Protein AF-A0A934F3R5-F1 (afdb_monomer_lite)

Secondary structure (DSSP, 8-state):
--SSTTGGGTS--S-----------HHHHHHHHHHHHHHHH----HHHHT-HHHHHHHHHHHHHHHHHHHHHHHHHTTTSTHHHHHHHHTTT-S-EEEEE-TT--EEEEE-HHHHHHHHHHHHHHHHHHHH-TT--HHHHHHHHHHHHHHHHHHHTT-HHHHHHHHHHHHHHHHHHHHHS-GGG--HHHHHHHHHHHHHH-HHHHHHHHHHHHHHHSSTT---HHHHHHHHHHHHHHHHHTS--HHHHHHHHHH-TTT--GGGGTTSEEEEEEE-TT-HHHHHHHHHHHHHHGGGTEEEEEEE---GGG-PPPHHHHHHHHHHHHHHHT-SS-EEE-TT-THHHHHHTT---SSEEEEE-TTSSEEP--S-TT-----TTTSSPPPPP-

Sequence (389 aa):
MRSFRSLLRFLLFVLAPLAACGAAPAGLAQQEYQALEKLRRAQPPSEVRADEIAKIAWYRQRTAELHRRGAAFLEQHSTSPWRWDVLVLLRYGGETRERVSRSGFRQLVPVPESAAAWEAAYFPKLEVLLEAPDASSGARLEAIRQLIDRASRRARMSREEARATVPQVRHWFELHRREVQPNHFPTGIYQDFASLLDAADPRWLLDFLAELETRHTGAGFPDSRIREFVQARRRLLEAEARPLDELWARLKALDPAVGDVSRYRGRVVLLALGPVTYDTFIEQIEDLHAKHAAEGLVILQVASFNRAYGLPSEPEQRRDLEKIVALRRWPWPVLWNPRGHDDIAGRWGSTTFPSWMLIGRDGLLVPARAGPFSISIPRELAQPAPAAP

Foldseek 3Di:
DPPPVVVVVVPPPDDDDPDDDPPDPLVVLVVLLVVLVCLLPDDDPPVQVVPQVSRQVVVQVSLVVSLVSLVVSCVNVVPHLCNLVSLLSNPPDFDWDWDQFPVRDIDTDHDVVRSVVCCVVRLVVLVVLCVDPSHDLVSVLSSLLVVLQVQLLVLLQALVSLQVSLVVNVVSVVVNVVSDDLAPDDVSSVVSNLLSLVSNPVVSSVVSLVVLCVSQVDPPHNDVVSVLLSVLSVLQVVQLVDFCLVVLVVVCVQPVVSSPCVVLQQAKEKEWFAAPPPRLSVVQVVVCCVQQVVLRYAYEYEHEDDVVPPDDDPVVVVVVVVVSCVVVVDPHHYGYDHVGSCVVCRSNSHPDPRDMWIAASNNGTDPQSDDNRHHDDRPVNSHHRDPDD

Radius of gyration: 24.07 Å; chains: 1; bounding box: 55×48×68 Å

Structure (mmCIF, N/CA/C/O backbone):
data_AF-A0A934F3R5-F1
#
_entry.id   AF-A0A934F3R5-F1
#
loop_
_atom_site.group_PDB
_atom_site.id
_atom_site.type_symbol
_atom_site.label_atom_id
_atom_site.label_alt_id
_atom_site.label_comp_id
_atom_site.label_asym_id
_atom_site.label_entity_id
_atom_site.label_seq_id
_atom_site.pdbx_PDB_ins_code
_atom_site.Cartn_x
_atom_site.Cartn_y
_atom_site.Cartn_z
_atom_site.occupancy
_atom_site.B_iso_or_equiv
_atom_site.auth_seq_id
_atom_site.auth_comp_id
_atom_site.auth_asym_id
_atom_site.auth_atom_id
_atom_site.pdbx_PDB_model_num
ATOM 1 N N . MET A 1 1 ? -19.132 -17.981 -22.463 1.00 37.47 1 MET A N 1
ATOM 2 C CA . MET A 1 1 ? -17.799 -18.605 -22.664 1.00 37.47 1 MET A CA 1
ATOM 3 C C . MET A 1 1 ? -16.991 -17.899 -23.770 1.00 37.47 1 MET A C 1
ATOM 5 O O . MET A 1 1 ? -16.685 -18.508 -24.785 1.00 37.47 1 MET A O 1
ATOM 9 N N . ARG A 1 2 ? -16.646 -16.607 -23.613 1.00 33.09 2 ARG A N 1
ATOM 10 C CA . ARG A 1 2 ? -15.886 -15.827 -24.626 1.00 33.09 2 ARG A CA 1
ATOM 11 C C . ARG A 1 2 ? -14.598 -15.154 -24.106 1.00 33.09 2 ARG A C 1
ATOM 13 O O . ARG A 1 2 ? -13.951 -14.470 -24.884 1.00 33.09 2 ARG A O 1
ATOM 20 N N . SER A 1 3 ? -14.171 -15.371 -22.854 1.00 41.56 3 SER A N 1
ATOM 21 C CA . SER A 1 3 ? -13.030 -14.625 -22.272 1.00 41.56 3 SER A CA 1
ATOM 22 C C . SER A 1 3 ? -11.680 -15.370 -22.227 1.00 41.56 3 SER A C 1
ATOM 24 O O . SER A 1 3 ? -10.690 -14.795 -21.794 1.00 41.56 3 SER A O 1
ATOM 26 N N . PHE A 1 4 ? -11.580 -16.609 -22.726 1.00 36.44 4 PHE A N 1
ATOM 27 C CA . PHE A 1 4 ? -10.328 -17.387 -22.641 1.00 36.44 4 PHE A CA 1
ATOM 28 C C . PHE A 1 4 ? -9.331 -17.147 -23.796 1.00 36.44 4 PHE A C 1
ATOM 30 O O . PHE A 1 4 ? -8.191 -17.594 -23.734 1.00 36.44 4 PHE A O 1
ATOM 37 N N . ARG A 1 5 ? -9.726 -16.427 -24.861 1.00 38.00 5 ARG A N 1
ATOM 38 C CA . ARG A 1 5 ? -8.871 -16.218 -26.050 1.00 38.00 5 ARG A CA 1
ATOM 39 C C . ARG A 1 5 ? -7.881 -15.045 -25.940 1.00 38.00 5 ARG A C 1
ATOM 41 O O . ARG A 1 5 ? -6.915 -15.038 -26.696 1.00 38.00 5 ARG A O 1
ATOM 48 N N . SER A 1 6 ? -8.059 -14.103 -25.006 1.00 44.38 6 SER A N 1
ATOM 49 C CA . SER A 1 6 ? -7.095 -12.996 -24.810 1.00 44.38 6 SER A CA 1
ATOM 50 C C . SER A 1 6 ? -5.869 -13.394 -23.987 1.00 44.38 6 SER A C 1
ATOM 52 O O . SER A 1 6 ? -4.775 -12.917 -24.270 1.00 44.38 6 SER A O 1
ATOM 54 N N . LEU A 1 7 ? -6.010 -14.317 -23.030 1.00 41.44 7 LEU A N 1
ATOM 55 C CA . LEU A 1 7 ? -4.886 -14.802 -22.217 1.00 41.44 7 LEU A CA 1
ATOM 56 C C . LEU A 1 7 ? -3.891 -15.649 -23.028 1.00 41.44 7 LEU A C 1
ATOM 58 O O . LEU A 1 7 ? -2.692 -15.607 -22.769 1.00 41.44 7 LEU A O 1
ATOM 62 N N . LEU A 1 8 ? -4.357 -16.350 -24.068 1.00 38.72 8 LEU A N 1
ATOM 63 C CA . LEU A 1 8 ? -3.501 -17.231 -24.870 1.00 38.72 8 LEU A CA 1
ATOM 64 C C . LEU A 1 8 ? -2.538 -16.485 -25.813 1.00 38.72 8 LEU A C 1
ATOM 66 O O . LEU A 1 8 ? -1.517 -17.045 -26.197 1.00 38.72 8 LEU A O 1
ATOM 70 N N . ARG A 1 9 ? -2.813 -15.220 -26.169 1.00 46.59 9 ARG A N 1
ATOM 71 C CA . ARG A 1 9 ? -1.904 -14.421 -27.017 1.00 46.59 9 ARG A CA 1
ATOM 72 C C . ARG A 1 9 ? -0.689 -13.869 -26.269 1.00 46.59 9 ARG A C 1
ATOM 74 O O . ARG A 1 9 ? 0.275 -13.494 -26.918 1.00 46.59 9 ARG A O 1
ATOM 81 N N . PHE A 1 10 ? -0.713 -13.855 -24.936 1.00 47.06 10 PHE A N 1
ATOM 82 C CA . PHE A 1 10 ? 0.427 -13.429 -24.113 1.00 47.06 10 PHE A CA 1
ATOM 83 C C . PHE A 1 10 ? 1.286 -14.598 -23.596 1.00 47.06 10 PHE A C 1
ATOM 85 O O . PHE A 1 10 ? 2.381 -14.365 -23.095 1.00 47.06 10 PHE A O 1
ATOM 92 N N . LEU A 1 11 ? 0.814 -15.845 -23.729 1.00 43.94 11 LEU A N 1
ATOM 93 C CA . LEU A 1 11 ? 1.445 -17.048 -23.161 1.00 43.94 11 LEU A CA 1
ATOM 94 C C . LEU A 1 11 ? 2.153 -17.952 -24.188 1.00 43.94 11 LEU A C 1
ATOM 96 O O . LEU A 1 11 ? 2.781 -18.933 -23.803 1.00 43.94 11 LEU A O 1
ATOM 100 N N . LEU A 1 12 ? 2.123 -17.614 -25.479 1.00 40.31 12 LEU A N 1
ATOM 101 C CA . LEU A 1 12 ? 2.916 -18.283 -26.518 1.00 40.31 12 LEU A CA 1
ATOM 102 C C . LEU A 1 12 ? 4.308 -17.637 -26.628 1.00 40.31 12 LEU A C 1
ATOM 104 O O . LEU A 1 12 ? 4.633 -16.976 -27.606 1.00 40.31 12 LEU A O 1
ATOM 108 N N . PHE A 1 13 ? 5.127 -17.834 -25.594 1.00 49.66 13 PHE A N 1
ATOM 109 C CA . PHE A 1 13 ? 6.567 -17.559 -25.604 1.00 49.66 13 PHE A CA 1
ATOM 110 C C . PHE A 1 13 ? 7.335 -18.877 -25.490 1.00 49.66 13 PHE A C 1
ATOM 112 O O . PHE A 1 13 ? 7.974 -19.138 -24.479 1.00 49.66 13 PHE A O 1
ATOM 119 N N . VAL A 1 14 ? 7.262 -19.729 -26.514 1.00 44.50 14 VAL A N 1
ATOM 120 C CA . VAL A 1 14 ? 8.219 -20.828 -26.699 1.00 44.50 14 VAL A CA 1
ATOM 121 C C . VAL A 1 14 ? 8.443 -21.026 -28.203 1.00 44.50 14 VAL A C 1
ATOM 123 O O . VAL A 1 14 ? 7.541 -21.456 -28.912 1.00 44.50 14 VAL A O 1
ATOM 126 N N . LEU A 1 15 ? 9.674 -20.717 -28.630 1.00 48.03 15 LEU A N 1
ATOM 127 C CA . LEU A 1 15 ? 10.341 -21.059 -29.897 1.00 48.03 15 LEU A CA 1
ATOM 128 C C . LEU A 1 15 ? 9.822 -20.390 -31.190 1.00 48.03 15 LEU A C 1
ATOM 130 O O . LEU A 1 15 ? 8.911 -20.875 -31.853 1.00 48.03 15 LEU A O 1
ATOM 134 N N . ALA A 1 16 ? 10.524 -19.331 -31.608 1.00 45.69 16 ALA A N 1
ATOM 135 C CA . ALA A 1 16 ? 10.547 -18.819 -32.981 1.00 45.69 16 ALA A CA 1
ATOM 136 C C . ALA A 1 16 ? 12.015 -18.556 -33.407 1.00 45.69 16 ALA A C 1
ATOM 138 O O . ALA A 1 16 ? 12.876 -18.398 -32.538 1.00 45.69 16 ALA A O 1
ATOM 139 N N . PRO A 1 17 ? 12.321 -18.610 -34.717 1.00 47.75 17 PRO A N 1
ATOM 140 C CA . PRO A 1 17 ? 13.631 -18.973 -35.249 1.00 47.75 17 PRO A CA 1
ATOM 141 C C . PRO A 1 17 ? 14.647 -17.828 -35.194 1.00 47.75 17 PRO A C 1
ATOM 143 O O . PRO A 1 17 ? 14.285 -16.655 -35.151 1.00 47.75 17 PRO A O 1
ATOM 146 N N . LEU A 1 18 ? 15.930 -18.202 -35.250 1.00 44.75 18 LEU A N 1
ATOM 147 C CA . LEU A 1 18 ? 17.095 -17.331 -35.425 1.00 44.75 18 LEU A CA 1
ATOM 148 C C . LEU A 1 18 ? 16.958 -16.495 -36.712 1.00 44.75 18 LEU A C 1
ATOM 150 O O . LEU A 1 18 ? 17.464 -16.866 -37.769 1.00 44.75 18 LEU A O 1
ATOM 154 N N . ALA A 1 19 ? 16.249 -15.372 -36.636 1.00 47.22 19 ALA A N 1
ATOM 155 C CA . ALA A 1 19 ? 16.299 -14.329 -37.647 1.00 47.22 19 ALA A CA 1
ATOM 156 C C . ALA A 1 19 ? 17.583 -13.518 -37.443 1.00 47.22 19 ALA A C 1
ATOM 158 O O . ALA A 1 19 ? 17.950 -13.181 -36.317 1.00 47.22 19 ALA A O 1
ATOM 159 N N . ALA A 1 20 ? 18.281 -13.233 -38.541 1.00 46.41 20 ALA A N 1
ATOM 160 C CA . ALA A 1 20 ? 19.513 -12.462 -38.541 1.00 46.41 20 ALA A CA 1
ATOM 161 C C . ALA A 1 20 ? 19.290 -11.087 -37.882 1.00 46.41 20 ALA A C 1
ATOM 163 O O . ALA A 1 20 ? 18.612 -10.223 -38.438 1.00 46.41 20 ALA A O 1
ATOM 164 N N . CYS A 1 21 ? 19.869 -10.894 -36.693 1.00 46.22 21 CYS A N 1
ATOM 165 C CA . CYS A 1 21 ? 19.910 -9.617 -35.989 1.00 46.22 21 CYS A CA 1
ATOM 166 C C . CYS A 1 21 ? 20.773 -8.619 -36.771 1.00 46.22 21 CYS A C 1
ATOM 168 O O . CYS A 1 21 ? 21.969 -8.478 -36.518 1.00 46.22 21 CYS A O 1
ATOM 170 N N . GLY A 1 22 ? 20.168 -7.901 -37.716 1.00 55.78 22 GLY A N 1
ATOM 171 C CA . GLY A 1 22 ? 20.704 -6.616 -38.143 1.00 55.78 22 GLY A CA 1
ATOM 172 C C . GLY A 1 22 ? 20.654 -5.672 -36.945 1.00 55.78 22 GLY A C 1
ATOM 173 O O . GLY A 1 22 ? 19.570 -5.386 -36.439 1.00 55.78 22 GLY A O 1
ATOM 174 N N . ALA A 1 23 ? 21.812 -5.233 -36.448 1.00 56.78 23 ALA A N 1
ATOM 175 C CA . ALA A 1 23 ? 21.877 -4.264 -35.362 1.00 56.78 23 ALA A CA 1
ATOM 176 C C . ALA A 1 23 ? 21.138 -2.989 -35.794 1.00 56.78 23 ALA A C 1
ATOM 178 O O . ALA A 1 23 ? 21.606 -2.256 -36.667 1.00 56.78 23 ALA A O 1
ATOM 179 N N . ALA A 1 24 ? 19.962 -2.742 -35.214 1.00 60.75 24 ALA A N 1
ATOM 180 C CA . ALA A 1 24 ? 19.258 -1.485 -35.411 1.00 60.75 24 ALA A CA 1
ATOM 181 C C . ALA A 1 24 ? 20.193 -0.329 -35.004 1.00 60.75 24 ALA A C 1
ATOM 183 O O . ALA A 1 24 ? 20.907 -0.452 -34.001 1.00 60.75 24 ALA A O 1
ATOM 184 N N . PRO A 1 25 ? 20.224 0.787 -35.755 1.00 71.81 25 PRO A N 1
ATOM 185 C CA . PRO A 1 25 ? 21.089 1.910 -35.424 1.00 71.81 25 PRO A CA 1
ATOM 186 C C . PRO A 1 25 ? 20.790 2.381 -33.997 1.00 71.81 25 PRO A C 1
ATOM 188 O O . PRO A 1 25 ? 19.630 2.592 -33.644 1.00 71.81 25 PRO A O 1
ATOM 191 N N . ALA A 1 26 ? 21.831 2.553 -33.174 1.00 73.00 26 ALA A N 1
ATOM 192 C CA . ALA A 1 26 ? 21.708 2.843 -31.740 1.00 73.00 26 ALA A CA 1
ATOM 193 C C . ALA A 1 26 ? 20.791 4.046 -31.417 1.00 73.00 26 ALA A C 1
ATOM 195 O O . ALA A 1 26 ? 20.166 4.081 -30.356 1.00 73.00 26 ALA A O 1
ATOM 196 N N . GLY A 1 27 ? 20.656 4.997 -32.350 1.00 89.88 27 GLY A N 1
ATOM 197 C CA . GLY A 1 27 ? 19.752 6.143 -32.227 1.00 89.88 27 GLY A CA 1
ATOM 198 C C . GLY A 1 27 ? 18.258 5.789 -32.224 1.00 89.88 27 GLY A C 1
ATOM 199 O O . GLY A 1 27 ? 17.491 6.463 -31.540 1.00 89.88 27 GLY A O 1
ATOM 200 N N . LEU A 1 28 ? 17.836 4.722 -32.915 1.00 94.56 28 LEU A N 1
ATOM 201 C CA . LEU A 1 28 ? 16.420 4.338 -32.995 1.00 94.56 28 LEU A CA 1
ATOM 202 C C . LEU A 1 28 ? 15.901 3.824 -31.645 1.00 94.56 28 LEU A C 1
ATOM 204 O O . LEU A 1 28 ? 14.893 4.318 -31.145 1.00 94.56 28 LEU A O 1
ATOM 208 N N . ALA A 1 29 ? 16.635 2.910 -31.002 1.00 95.38 29 ALA A N 1
ATOM 209 C CA . ALA A 1 29 ? 16.264 2.381 -29.687 1.00 95.38 29 ALA A CA 1
ATOM 210 C C . ALA A 1 29 ? 16.191 3.491 -28.620 1.00 95.38 29 ALA A C 1
ATOM 212 O O . ALA A 1 29 ? 15.278 3.524 -27.797 1.00 95.38 29 ALA A O 1
ATOM 213 N N . GLN A 1 30 ? 17.111 4.457 -28.648 1.00 96.19 30 GLN A N 1
ATOM 214 C CA . GLN A 1 30 ? 17.045 5.599 -27.734 1.00 96.19 30 GLN A CA 1
ATOM 215 C C . GLN A 1 30 ? 15.805 6.472 -27.994 1.00 96.19 30 GLN A C 1
ATOM 217 O O . GLN A 1 30 ? 15.125 6.870 -27.047 1.00 96.19 30 GLN A O 1
ATOM 222 N N . GLN A 1 31 ? 15.491 6.758 -29.261 1.00 97.19 31 GLN A N 1
ATOM 223 C CA . GLN A 1 31 ? 14.316 7.544 -29.644 1.00 97.19 31 GLN A CA 1
ATOM 224 C C . GLN A 1 31 ? 13.009 6.865 -29.206 1.00 97.19 31 GLN A C 1
ATOM 226 O O . GLN A 1 31 ? 12.111 7.519 -28.667 1.00 97.19 31 GLN A O 1
ATOM 231 N N . GLU A 1 32 ? 12.898 5.552 -29.399 1.00 97.75 32 GLU A N 1
ATOM 232 C CA . GLU A 1 32 ? 11.726 4.789 -28.976 1.00 97.75 32 GLU A CA 1
ATOM 233 C C . GLU A 1 32 ? 11.586 4.733 -27.453 1.00 97.75 32 GLU A C 1
ATOM 235 O O . GLU A 1 32 ? 10.488 4.962 -26.935 1.00 97.75 32 GLU A O 1
ATOM 240 N N . TYR A 1 33 ? 12.689 4.527 -26.725 1.00 97.31 33 TYR A N 1
ATOM 241 C CA . TYR A 1 33 ? 12.701 4.607 -25.265 1.00 97.31 33 TYR A CA 1
ATOM 242 C C . TYR A 1 33 ? 12.219 5.980 -24.766 1.00 97.31 33 TYR A C 1
ATOM 244 O O . TYR A 1 33 ? 11.344 6.063 -23.901 1.00 97.31 33 TYR A O 1
ATOM 252 N N . GLN A 1 34 ? 12.707 7.075 -25.355 1.00 97.75 34 GLN A N 1
ATOM 253 C CA . GLN A 1 34 ? 12.255 8.428 -25.011 1.00 97.75 34 GLN A CA 1
ATOM 254 C C . GLN A 1 34 ? 10.756 8.627 -25.280 1.00 97.75 34 GLN A C 1
ATOM 256 O O . GLN A 1 34 ? 10.061 9.289 -24.502 1.00 97.75 34 GLN A O 1
ATOM 261 N N . ALA A 1 35 ? 10.228 8.034 -26.354 1.00 98.19 35 ALA A N 1
ATOM 262 C CA . ALA A 1 35 ? 8.801 8.070 -26.647 1.00 98.19 35 ALA A CA 1
ATOM 263 C C . ALA A 1 35 ? 7.970 7.291 -25.608 1.00 98.19 35 ALA A C 1
ATOM 265 O O . ALA A 1 35 ? 6.886 7.753 -25.236 1.00 98.19 35 ALA A O 1
ATOM 266 N N . LEU A 1 36 ? 8.472 6.156 -25.106 1.00 98.25 36 LEU A N 1
ATOM 267 C CA . LEU A 1 36 ? 7.857 5.401 -24.007 1.00 98.25 36 LEU A CA 1
ATOM 268 C C . LEU A 1 36 ? 7.867 6.197 -22.696 1.00 98.25 36 LEU A C 1
ATOM 270 O O . LEU A 1 36 ? 6.839 6.286 -22.024 1.00 98.25 36 LEU A O 1
ATOM 274 N N . GLU A 1 37 ? 8.981 6.850 -22.363 1.00 97.56 37 GLU A N 1
ATOM 275 C CA . GLU A 1 37 ? 9.076 7.731 -21.194 1.00 97.56 37 GLU A CA 1
ATOM 276 C C . GLU A 1 37 ? 8.086 8.902 -21.276 1.00 97.56 37 GLU A C 1
ATOM 278 O O . GLU A 1 37 ? 7.381 9.198 -20.305 1.00 97.56 37 GLU A O 1
ATOM 283 N N . LYS A 1 38 ? 7.972 9.544 -22.448 1.00 97.88 38 LYS A N 1
ATOM 284 C CA . LYS A 1 38 ? 6.984 10.607 -22.686 1.00 97.88 38 LYS A CA 1
ATOM 285 C C . LYS A 1 38 ? 5.557 10.090 -22.502 1.00 97.88 38 LYS A C 1
ATOM 287 O O . LYS A 1 38 ? 4.748 10.764 -21.866 1.00 97.88 38 LYS A O 1
ATOM 292 N N . LEU A 1 39 ? 5.255 8.896 -23.012 1.00 97.50 39 LEU A N 1
ATOM 293 C CA . LEU A 1 39 ? 3.946 8.264 -22.848 1.00 97.50 39 LEU A CA 1
ATOM 294 C C . LEU A 1 39 ? 3.643 7.957 -21.375 1.00 97.50 39 LEU A C 1
ATOM 296 O O . LEU A 1 39 ? 2.552 8.273 -20.908 1.00 97.50 39 LEU A O 1
ATOM 300 N N . ARG A 1 40 ? 4.602 7.408 -20.619 1.00 95.94 40 ARG A N 1
ATOM 301 C CA . ARG A 1 40 ? 4.446 7.129 -19.180 1.00 95.94 40 ARG A CA 1
ATOM 302 C C . ARG A 1 40 ? 4.132 8.396 -18.384 1.00 95.94 40 ARG A C 1
ATOM 304 O O . ARG A 1 40 ? 3.276 8.372 -17.500 1.00 95.94 40 ARG A O 1
ATOM 311 N N . ARG A 1 41 ? 4.834 9.491 -18.689 1.00 96.06 41 ARG A N 1
ATOM 312 C CA . ARG A 1 41 ? 4.702 10.785 -17.996 1.00 96.06 41 ARG A CA 1
ATOM 313 C C . ARG A 1 41 ? 3.502 11.608 -18.463 1.00 96.06 41 ARG A C 1
ATOM 315 O O . ARG A 1 41 ? 3.169 12.592 -17.801 1.00 96.06 41 ARG A O 1
ATOM 322 N N . ALA A 1 42 ? 2.860 11.222 -19.567 1.00 96.94 42 ALA A N 1
ATOM 323 C CA . ALA A 1 42 ? 1.679 11.903 -20.070 1.00 96.94 42 ALA A CA 1
ATOM 324 C C . ALA A 1 42 ? 0.607 11.997 -18.975 1.00 96.94 42 ALA A C 1
ATOM 326 O O . ALA A 1 42 ? 0.424 11.070 -18.177 1.00 96.94 42 ALA A O 1
ATOM 327 N N . GLN A 1 43 ? -0.106 13.119 -18.965 1.00 96.19 43 GLN A N 1
ATOM 328 C CA . GLN A 1 43 ? -1.248 13.382 -18.094 1.00 96.19 43 GLN A CA 1
ATOM 329 C C . GLN A 1 43 ? -2.519 13.467 -18.939 1.00 96.19 43 GLN A C 1
ATOM 331 O O . GLN A 1 43 ? -2.424 13.853 -20.109 1.00 96.19 43 GLN A O 1
ATOM 336 N N . PRO A 1 44 ? -3.695 13.146 -18.372 1.00 95.44 44 PRO A N 1
ATOM 337 C CA . PRO A 1 44 ? -4.947 13.345 -19.082 1.00 95.44 44 PRO A CA 1
ATOM 338 C C . PRO A 1 44 ? -5.093 14.827 -19.480 1.00 95.44 44 PRO A C 1
ATOM 340 O O . PRO A 1 44 ? -4.740 15.710 -18.673 1.00 95.44 44 PRO A O 1
ATOM 343 N N . PRO A 1 45 ? -5.592 15.111 -20.697 1.00 95.38 45 PRO A N 1
ATOM 344 C CA . PRO A 1 45 ? -5.955 16.462 -21.118 1.00 95.38 45 PRO A CA 1
ATOM 345 C C . PRO A 1 45 ? -6.941 17.124 -20.147 1.00 95.38 45 PRO A C 1
ATOM 347 O O . PRO A 1 45 ? -7.671 16.435 -19.436 1.00 95.38 45 PRO A O 1
ATOM 350 N N . SER A 1 46 ? -6.965 18.456 -20.094 1.00 93.94 46 SER A N 1
ATOM 351 C CA . SER A 1 46 ? -7.818 19.232 -19.174 1.00 93.94 46 SER A CA 1
ATOM 352 C C . SER A 1 46 ? -9.299 18.855 -19.256 1.00 93.94 46 SER A C 1
ATOM 354 O O . SER A 1 46 ? -9.941 18.656 -18.231 1.00 93.94 46 SER A O 1
ATOM 356 N N . GLU A 1 47 ? -9.803 18.693 -20.472 1.00 93.38 47 GLU A N 1
ATOM 357 C CA . GLU A 1 47 ? -11.170 18.311 -20.816 1.00 93.38 47 GLU A CA 1
ATOM 358 C C . GLU A 1 47 ? -11.523 16.898 -20.337 1.00 93.38 47 GLU A C 1
ATOM 360 O O . GLU A 1 47 ? -12.666 16.625 -19.992 1.00 93.38 47 GLU A O 1
ATOM 365 N N . VAL A 1 48 ? -10.524 16.019 -20.228 1.00 94.38 48 VAL A N 1
ATOM 366 C CA . VAL A 1 48 ? -10.673 14.663 -19.691 1.00 94.38 48 VAL A CA 1
ATOM 367 C C . VAL A 1 48 ? -10.627 14.665 -18.159 1.00 94.38 48 VAL A C 1
ATOM 369 O O . VAL A 1 48 ? -11.212 13.793 -17.532 1.00 94.38 48 VAL A O 1
ATOM 372 N N . ARG A 1 49 ? -9.947 15.626 -17.517 1.00 88.81 49 ARG A N 1
ATOM 373 C CA . ARG A 1 49 ? -9.754 15.623 -16.050 1.00 88.81 49 ARG A CA 1
ATOM 374 C C . ARG A 1 49 ? -11.041 15.816 -15.255 1.00 88.81 49 ARG A C 1
ATOM 376 O O . ARG A 1 49 ? -11.098 15.333 -14.128 1.00 88.81 49 ARG A O 1
ATOM 383 N N . ALA A 1 50 ? -12.013 16.540 -15.807 1.00 87.06 50 ALA A N 1
ATOM 384 C CA . ALA A 1 50 ? -13.285 16.817 -15.143 1.00 87.06 50 ALA A CA 1
ATOM 385 C C . ALA A 1 50 ? -14.285 15.649 -15.244 1.00 87.06 50 ALA A C 1
ATOM 387 O O . ALA A 1 50 ? -15.182 15.548 -14.413 1.00 87.06 50 ALA A O 1
ATOM 388 N N . ASP A 1 51 ? -14.120 14.764 -16.232 1.00 91.44 51 ASP A N 1
ATOM 389 C CA . ASP A 1 51 ? -14.974 13.596 -16.452 1.00 91.44 51 ASP A CA 1
ATOM 390 C C . ASP A 1 51 ? -14.245 12.318 -16.013 1.00 91.44 51 ASP A C 1
ATOM 392 O O . ASP A 1 51 ? -13.319 11.838 -16.670 1.00 91.44 51 ASP A O 1
ATOM 396 N N . GLU A 1 52 ? -14.677 11.735 -14.892 1.00 87.94 52 GLU A N 1
ATOM 397 C CA . GLU A 1 52 ? -14.039 10.541 -14.335 1.00 87.94 52 GLU A CA 1
ATOM 398 C C . GLU A 1 52 ? -14.119 9.327 -15.282 1.00 87.94 52 GLU A C 1
ATOM 400 O O . GLU A 1 52 ? -13.190 8.517 -15.316 1.00 87.94 52 GLU A O 1
ATOM 405 N N . ILE A 1 53 ? -15.170 9.212 -16.107 1.00 92.25 53 ILE A N 1
ATOM 406 C CA . ILE A 1 53 ? -15.308 8.127 -17.091 1.00 92.25 53 ILE A CA 1
ATOM 407 C C . ILE A 1 53 ? -14.267 8.305 -18.196 1.00 92.25 53 ILE A C 1
ATOM 409 O O . ILE A 1 53 ? -13.519 7.369 -18.502 1.00 92.25 53 ILE A O 1
ATOM 413 N N . ALA A 1 54 ? -14.178 9.510 -18.763 1.00 94.50 54 ALA A N 1
ATOM 414 C CA . ALA A 1 54 ? -13.187 9.823 -19.789 1.00 94.50 54 ALA A CA 1
ATOM 415 C C . ALA A 1 54 ? -11.758 9.634 -19.254 1.00 94.50 54 ALA A C 1
ATOM 417 O O . ALA A 1 54 ? -10.896 9.069 -19.934 1.00 94.50 54 ALA A O 1
ATOM 418 N N . LYS A 1 55 ? -11.508 10.044 -18.007 1.00 93.19 55 LYS A N 1
ATOM 419 C CA . LYS A 1 55 ? -10.218 9.895 -17.327 1.00 93.19 55 LYS A CA 1
ATOM 420 C C . LYS A 1 55 ? -9.825 8.435 -17.132 1.00 93.19 55 LYS A C 1
ATOM 422 O O . LYS A 1 55 ? -8.689 8.065 -17.438 1.00 93.19 55 LYS A O 1
ATOM 427 N N . ILE A 1 56 ? -10.746 7.587 -16.682 1.00 93.06 56 ILE A N 1
ATOM 428 C CA . ILE A 1 56 ? -10.520 6.141 -16.552 1.00 93.06 56 ILE A CA 1
ATOM 429 C C . ILE A 1 56 ? -10.223 5.503 -17.910 1.00 93.06 56 ILE A C 1
ATOM 431 O O . ILE A 1 56 ? -9.266 4.730 -18.030 1.00 93.06 56 ILE A O 1
ATOM 435 N N . ALA A 1 57 ? -11.001 5.843 -18.941 1.00 94.50 57 ALA A N 1
ATOM 436 C CA . ALA A 1 57 ? -10.779 5.348 -20.297 1.00 94.50 57 ALA A CA 1
ATOM 437 C C . ALA A 1 57 ? -9.391 5.751 -20.821 1.00 94.50 57 ALA A C 1
ATOM 439 O O . ALA A 1 57 ? -8.655 4.911 -21.344 1.00 94.50 57 ALA A O 1
ATOM 440 N N . TRP A 1 58 ? -8.994 7.005 -20.592 1.00 96.00 58 TRP A N 1
ATOM 441 C CA . TRP A 1 58 ? -7.685 7.522 -20.969 1.00 96.00 58 TRP A CA 1
ATOM 442 C C . TRP A 1 58 ? -6.540 6.782 -20.265 1.00 96.00 58 TRP A C 1
ATOM 444 O O . TRP A 1 58 ? -5.591 6.351 -20.923 1.00 96.00 58 TRP A O 1
ATOM 454 N N . TYR A 1 59 ? -6.630 6.557 -18.946 1.00 94.00 59 TYR A N 1
ATOM 455 C CA . TYR A 1 59 ? -5.606 5.799 -18.215 1.00 94.00 59 TYR A CA 1
ATOM 456 C C . TYR A 1 59 ? -5.496 4.357 -18.712 1.00 94.00 59 TYR A C 1
ATOM 458 O O . TYR A 1 59 ? -4.380 3.865 -18.892 1.00 94.00 59 TYR A O 1
ATOM 466 N N . ARG A 1 60 ? -6.628 3.694 -18.984 1.00 93.56 60 ARG A N 1
ATOM 467 C CA . ARG A 1 60 ? -6.640 2.339 -19.551 1.00 93.56 60 ARG A CA 1
ATOM 468 C C . ARG A 1 60 ? -5.943 2.309 -20.910 1.00 93.56 60 ARG A C 1
ATOM 470 O O . ARG A 1 60 ? -5.074 1.466 -21.121 1.00 93.56 60 ARG A O 1
ATOM 477 N N . GLN A 1 61 ? -6.288 3.234 -21.807 1.00 95.12 61 GLN A N 1
ATOM 478 C CA . GLN A 1 61 ? -5.694 3.313 -23.141 1.00 95.12 61 GLN A CA 1
ATOM 479 C C . GLN A 1 61 ? -4.192 3.607 -23.077 1.00 95.12 61 GLN A C 1
ATOM 481 O O . GLN A 1 61 ? -3.412 2.915 -23.728 1.00 95.12 61 GLN A O 1
ATOM 486 N N . ARG A 1 62 ? -3.769 4.583 -22.263 1.00 95.69 62 ARG A N 1
ATOM 487 C CA . ARG A 1 62 ? -2.349 4.918 -22.086 1.00 95.69 62 ARG A CA 1
ATOM 488 C C . ARG A 1 62 ? -1.551 3.721 -21.577 1.00 95.69 62 ARG A C 1
ATOM 490 O O . ARG A 1 62 ? -0.478 3.450 -22.104 1.00 95.69 62 ARG A O 1
ATOM 497 N N . THR A 1 63 ? -2.049 3.016 -20.560 1.00 94.25 63 THR A N 1
ATOM 498 C CA . THR A 1 63 ? -1.366 1.839 -20.005 1.00 94.25 63 THR A CA 1
ATOM 499 C C . THR A 1 63 ? -1.295 0.710 -21.032 1.00 94.25 63 THR A C 1
ATOM 501 O O . THR A 1 63 ? -0.221 0.154 -21.240 1.00 94.25 63 THR A O 1
ATOM 504 N N . ALA A 1 64 ? -2.393 0.413 -21.735 1.00 93.50 64 ALA A N 1
ATOM 505 C CA . ALA A 1 64 ? -2.393 -0.594 -22.797 1.00 93.50 64 ALA A CA 1
ATOM 506 C C . ALA A 1 64 ? -1.380 -0.256 -23.903 1.00 93.50 64 ALA A C 1
ATOM 508 O O . ALA A 1 64 ? -0.626 -1.123 -24.342 1.00 93.50 64 ALA A O 1
ATOM 509 N N . GLU A 1 65 ? -1.312 1.013 -24.307 1.00 96.56 65 GLU A N 1
ATOM 510 C CA . GLU A 1 65 ? -0.370 1.489 -25.315 1.00 96.56 65 GLU A CA 1
ATOM 511 C C . GLU A 1 65 ? 1.087 1.424 -24.836 1.00 96.56 65 GLU A C 1
ATOM 513 O O . GLU A 1 65 ? 1.959 0.988 -25.588 1.00 96.56 65 GLU A O 1
ATOM 518 N N . LEU A 1 66 ? 1.353 1.791 -23.577 1.00 96.81 66 LEU A N 1
ATOM 519 C CA . LEU A 1 66 ? 2.677 1.684 -22.960 1.00 96.81 66 LEU A CA 1
ATOM 520 C C . LEU A 1 66 ? 3.164 0.231 -22.963 1.00 96.81 66 LEU A C 1
ATOM 522 O O . LEU A 1 66 ? 4.280 -0.039 -23.399 1.00 96.81 66 LEU A O 1
ATOM 526 N N . HIS A 1 67 ? 2.310 -0.707 -22.544 1.00 95.81 67 HIS A N 1
ATOM 527 C CA . HIS A 1 67 ? 2.634 -2.133 -22.538 1.00 95.81 67 HIS A CA 1
ATOM 528 C C . HIS A 1 67 ? 2.819 -2.701 -23.941 1.00 95.81 67 HIS A C 1
ATOM 530 O O . HIS A 1 67 ? 3.769 -3.443 -24.173 1.00 95.81 67 HIS A O 1
ATOM 536 N N . ARG A 1 68 ? 1.953 -2.332 -24.890 1.00 96.31 68 ARG A N 1
ATOM 537 C CA . ARG A 1 68 ? 2.054 -2.780 -26.282 1.00 96.31 68 ARG A CA 1
ATOM 538 C C . ARG A 1 68 ? 3.366 -2.324 -26.919 1.00 96.31 68 ARG A C 1
ATOM 540 O O . ARG A 1 68 ? 4.083 -3.141 -27.490 1.00 96.31 68 ARG A O 1
ATOM 547 N N . ARG A 1 69 ? 3.691 -1.032 -26.811 1.00 98.12 69 ARG A N 1
ATOM 548 C CA . ARG A 1 69 ? 4.922 -0.469 -27.384 1.00 98.12 69 ARG A CA 1
ATOM 549 C C . ARG A 1 69 ? 6.171 -0.955 -26.656 1.00 98.12 69 ARG A C 1
ATOM 551 O O . ARG A 1 69 ? 7.161 -1.250 -27.309 1.00 98.12 69 ARG A O 1
ATOM 558 N N . GLY A 1 70 ? 6.127 -1.080 -25.331 1.00 97.56 70 GLY A N 1
ATOM 559 C CA . GLY A 1 70 ? 7.251 -1.611 -24.565 1.00 97.56 70 GLY A CA 1
ATOM 560 C C . GLY A 1 70 ? 7.523 -3.086 -24.848 1.00 97.56 70 GLY A C 1
ATOM 561 O O . GLY A 1 70 ? 8.678 -3.468 -24.975 1.00 97.56 70 GLY A O 1
ATOM 562 N N . ALA A 1 71 ? 6.490 -3.915 -25.018 1.00 96.38 71 ALA A N 1
ATOM 563 C CA . ALA A 1 71 ? 6.674 -5.306 -25.430 1.00 96.38 71 ALA A CA 1
ATOM 564 C C . ALA A 1 71 ? 7.337 -5.402 -26.815 1.00 96.38 71 ALA A C 1
ATOM 566 O O . ALA A 1 71 ? 8.307 -6.139 -26.966 1.00 96.38 71 ALA A O 1
ATOM 567 N N . ALA A 1 72 ? 6.871 -4.603 -27.784 1.00 97.31 72 ALA A N 1
ATOM 568 C CA . ALA A 1 72 ? 7.487 -4.527 -29.110 1.00 97.31 72 ALA A CA 1
ATOM 569 C C . ALA A 1 72 ? 8.954 -4.066 -29.040 1.00 97.31 72 ALA A C 1
ATOM 571 O O . ALA A 1 72 ? 9.810 -4.646 -29.701 1.00 97.31 72 ALA A O 1
ATOM 572 N N . PHE A 1 73 ? 9.260 -3.087 -28.184 1.00 97.69 73 PHE A N 1
ATOM 573 C CA . PHE A 1 73 ? 10.629 -2.634 -27.948 1.00 97.69 73 PHE A CA 1
ATOM 574 C C . PHE A 1 73 ? 11.528 -3.765 -27.434 1.00 97.69 73 PHE A C 1
ATOM 576 O O . PHE A 1 73 ? 12.630 -3.958 -27.939 1.00 97.69 73 PHE A O 1
ATOM 583 N N . LEU A 1 74 ? 11.070 -4.531 -26.438 1.00 96.81 74 LEU A N 1
ATOM 584 C CA . LEU A 1 74 ? 11.852 -5.633 -25.864 1.00 96.81 74 LEU A CA 1
ATOM 585 C C . LEU A 1 74 ? 12.135 -6.750 -26.882 1.00 96.81 74 LEU A C 1
ATOM 587 O O . LEU A 1 74 ? 13.148 -7.434 -26.758 1.00 96.81 74 LEU A O 1
ATOM 591 N N . GLU A 1 75 ? 11.264 -6.926 -27.877 1.00 95.69 75 GLU A N 1
ATOM 592 C CA . GLU A 1 75 ? 11.450 -7.871 -28.980 1.00 95.69 75 GLU A CA 1
ATOM 593 C C . GLU A 1 75 ? 12.437 -7.331 -30.029 1.00 95.69 75 GLU A C 1
ATOM 595 O O . GLU A 1 75 ? 13.437 -7.978 -30.339 1.00 95.69 75 GLU A O 1
ATOM 600 N N . GLN A 1 76 ? 12.195 -6.117 -30.529 1.00 96.62 76 GLN A N 1
ATOM 601 C CA . GLN A 1 76 ? 12.961 -5.505 -31.624 1.00 96.62 76 GLN A CA 1
ATOM 602 C C . GLN A 1 76 ? 14.357 -5.031 -31.196 1.00 96.62 76 GLN A C 1
ATOM 604 O O . GLN A 1 76 ? 15.288 -5.003 -32.001 1.00 96.62 76 GLN A O 1
ATOM 609 N N . HIS A 1 77 ? 14.519 -4.670 -29.923 1.00 96.12 77 HIS A N 1
ATOM 610 C CA . HIS A 1 77 ? 15.743 -4.116 -29.348 1.00 96.12 77 HIS A CA 1
ATOM 611 C C . HIS A 1 77 ? 16.270 -4.968 -28.185 1.00 96.12 77 HIS A C 1
ATOM 613 O O . HIS A 1 77 ? 16.813 -4.447 -27.209 1.00 96.12 77 HIS A O 1
ATOM 619 N N . SER A 1 78 ? 16.152 -6.294 -28.304 1.00 95.56 78 SER A N 1
ATOM 620 C CA . SER A 1 78 ? 16.535 -7.274 -27.273 1.00 95.56 78 SER A CA 1
ATOM 621 C C . SER A 1 78 ? 18.011 -7.237 -26.848 1.00 95.56 78 SER A C 1
ATOM 623 O O . SER A 1 78 ? 18.341 -7.719 -25.767 1.00 95.56 78 SER A O 1
ATOM 625 N N . THR A 1 79 ? 18.896 -6.635 -27.646 1.00 95.00 79 THR A N 1
ATOM 626 C CA . THR A 1 79 ? 20.324 -6.439 -27.330 1.00 95.00 79 THR A CA 1
ATOM 627 C C . THR A 1 79 ? 20.669 -5.010 -26.903 1.00 95.00 79 THR A C 1
ATOM 629 O O . THR A 1 79 ? 21.801 -4.740 -26.512 1.00 95.00 79 THR A O 1
ATOM 632 N N . SER A 1 80 ? 19.716 -4.074 -26.958 1.00 95.44 80 SER A N 1
ATOM 633 C CA . SER A 1 80 ? 19.943 -2.683 -26.557 1.00 95.44 80 SER A CA 1
ATOM 634 C C . SER A 1 80 ? 20.036 -2.568 -25.031 1.00 95.44 80 SER A C 1
ATOM 636 O O . SER A 1 80 ? 19.208 -3.180 -24.350 1.00 95.44 80 SER A O 1
ATOM 638 N N . PRO A 1 81 ? 20.954 -1.763 -24.459 1.00 95.19 81 PRO A N 1
ATOM 639 C CA . PRO A 1 81 ? 20.998 -1.532 -23.009 1.00 95.19 81 PRO A CA 1
ATOM 640 C C . PRO A 1 81 ? 19.690 -0.920 -22.476 1.00 95.19 81 PRO A C 1
ATOM 642 O O . PRO A 1 81 ? 19.248 -1.253 -21.379 1.00 95.19 81 PRO A O 1
ATOM 645 N N . TRP A 1 82 ? 18.991 -0.125 -23.299 1.00 97.00 82 TRP A N 1
ATOM 646 C CA . TRP A 1 82 ? 17.699 0.493 -22.970 1.00 97.00 82 TRP A CA 1
ATOM 647 C C . TRP A 1 82 ? 16.570 -0.513 -22.707 1.00 97.00 82 TRP A C 1
ATOM 649 O O . TRP A 1 82 ? 15.527 -0.133 -22.173 1.00 97.00 82 TRP A O 1
ATOM 659 N N . ARG A 1 83 ? 16.741 -1.797 -23.060 1.00 97.94 83 ARG A N 1
ATOM 660 C CA . ARG A 1 83 ? 15.738 -2.838 -22.777 1.00 97.94 83 ARG A CA 1
ATOM 661 C C . ARG A 1 83 ? 15.464 -2.970 -21.282 1.00 97.94 83 ARG A C 1
ATOM 663 O O . ARG A 1 83 ? 14.341 -3.277 -20.898 1.00 97.94 83 ARG A O 1
ATOM 670 N N . TRP A 1 84 ? 16.469 -2.728 -20.443 1.00 98.00 84 TRP A N 1
ATOM 671 C CA . TRP A 1 84 ? 16.335 -2.831 -18.995 1.00 98.00 84 TRP A CA 1
ATOM 672 C C . TRP A 1 84 ? 15.523 -1.676 -18.425 1.00 98.00 84 TRP A C 1
ATOM 674 O O . TRP A 1 84 ? 14.612 -1.909 -17.631 1.00 98.00 84 TRP A O 1
ATOM 684 N N . ASP A 1 85 ? 15.784 -0.455 -18.894 1.00 97.88 85 ASP A N 1
ATOM 685 C CA . ASP A 1 85 ? 14.969 0.708 -18.559 1.00 97.88 85 ASP A CA 1
ATOM 686 C C . ASP A 1 85 ? 13.525 0.494 -19.018 1.00 97.88 85 ASP A C 1
ATOM 688 O O . ASP A 1 85 ? 12.608 0.641 -18.217 1.00 97.88 85 ASP A O 1
ATOM 692 N N . VAL A 1 86 ? 13.303 0.041 -20.259 1.00 98.06 86 VAL A N 1
ATOM 693 C CA . VAL A 1 86 ? 11.954 -0.279 -20.753 1.00 98.06 86 VAL A CA 1
ATOM 694 C C . VAL A 1 86 ? 11.282 -1.356 -19.910 1.00 98.06 86 VAL A C 1
ATOM 696 O O . VAL A 1 86 ? 10.118 -1.178 -19.561 1.00 98.06 86 VAL A O 1
ATOM 699 N N . LEU A 1 87 ? 11.984 -2.433 -19.542 1.00 98.06 87 LEU A N 1
ATOM 700 C CA . LEU A 1 87 ? 11.421 -3.506 -18.721 1.00 98.06 87 LEU A CA 1
ATOM 701 C C . LEU A 1 87 ? 10.814 -2.944 -17.432 1.00 98.06 87 LEU A C 1
ATOM 703 O O . LEU A 1 87 ? 9.650 -3.221 -17.149 1.00 98.06 87 LEU A O 1
ATOM 707 N N . VAL A 1 88 ? 11.547 -2.103 -16.697 1.00 97.31 88 VAL A N 1
ATOM 708 C CA . VAL A 1 88 ? 11.046 -1.546 -15.431 1.00 97.31 88 VAL A CA 1
ATOM 709 C C . VAL A 1 88 ? 9.911 -0.529 -15.607 1.00 97.31 88 VAL A C 1
ATOM 711 O O . VAL A 1 88 ? 9.124 -0.336 -14.672 1.00 97.31 88 VAL A O 1
ATOM 714 N N . LEU A 1 89 ? 9.758 0.080 -16.795 1.00 95.94 89 LEU A N 1
ATOM 715 C CA . LEU A 1 89 ? 8.594 0.920 -17.122 1.00 95.94 89 LEU A CA 1
ATOM 716 C C . LEU A 1 89 ? 7.295 0.117 -17.198 1.00 95.94 89 LEU A C 1
ATOM 718 O O . LEU A 1 89 ? 6.230 0.678 -16.936 1.00 95.94 89 LEU A O 1
ATOM 722 N N . LEU A 1 90 ? 7.371 -1.175 -17.529 1.00 95.88 90 LEU A N 1
ATOM 723 C CA . LEU A 1 90 ? 6.212 -2.059 -17.708 1.00 95.88 90 LEU A CA 1
ATOM 724 C C . LEU A 1 90 ? 5.697 -2.651 -16.391 1.00 95.88 90 LEU A C 1
ATOM 726 O O . LEU A 1 90 ? 5.003 -3.667 -16.375 1.00 95.88 90 LEU A O 1
ATOM 730 N N . ARG A 1 91 ? 6.022 -2.027 -15.260 1.00 90.44 91 ARG A N 1
ATOM 731 C CA . ARG A 1 91 ? 5.435 -2.376 -13.966 1.00 90.44 91 ARG A CA 1
ATOM 732 C C . ARG A 1 91 ? 3.901 -2.298 -14.010 1.00 90.44 91 ARG A C 1
ATOM 734 O O . ARG A 1 91 ? 3.338 -1.436 -14.677 1.00 90.44 91 ARG A O 1
ATOM 741 N N . TYR A 1 92 ? 3.240 -3.142 -13.216 1.00 80.00 92 TYR A N 1
ATOM 742 C CA . TYR A 1 92 ? 1.771 -3.218 -13.115 1.00 80.00 92 TYR A CA 1
ATOM 743 C C . TYR A 1 92 ? 1.057 -3.612 -14.421 1.00 80.00 92 TYR A C 1
ATOM 745 O O . TYR A 1 92 ? 0.018 -3.049 -14.765 1.00 80.00 92 TYR A O 1
ATOM 753 N N . GLY A 1 93 ? 1.606 -4.596 -15.134 1.00 84.88 93 GLY A N 1
ATOM 754 C CA . GLY A 1 93 ? 0.930 -5.213 -16.270 1.00 84.88 93 GLY A CA 1
ATOM 755 C C . GLY A 1 93 ? -0.225 -6.134 -15.885 1.00 84.88 93 GLY A C 1
ATOM 756 O O . GLY A 1 93 ? -0.582 -6.291 -14.716 1.00 84.88 93 GLY A O 1
ATOM 757 N N . GLY A 1 94 ? -0.798 -6.757 -16.912 1.00 89.56 94 GLY A N 1
ATOM 758 C CA . GLY A 1 94 ? -2.037 -7.521 -16.816 1.00 89.56 94 GLY A CA 1
ATOM 759 C C . GLY A 1 94 ? -3.261 -6.706 -17.236 1.00 89.56 94 GLY A C 1
ATOM 760 O O . GLY A 1 94 ? -3.206 -5.500 -17.485 1.00 89.56 94 GLY A O 1
ATOM 761 N N . GLU A 1 95 ? -4.386 -7.396 -17.364 1.00 90.56 95 GLU A N 1
ATOM 762 C CA . GLU A 1 95 ? -5.673 -6.794 -17.675 1.00 90.56 95 GLU A CA 1
ATOM 763 C C . GLU A 1 95 ? -6.185 -5.995 -16.474 1.00 90.56 95 GLU A C 1
ATOM 765 O O . GLU A 1 95 ? -6.104 -6.428 -15.322 1.00 90.56 95 GLU A O 1
ATOM 770 N N . THR A 1 96 ? -6.755 -4.825 -16.753 1.00 92.12 96 THR A N 1
ATOM 771 C CA . THR A 1 96 ? -7.510 -4.048 -15.771 1.00 92.12 96 THR A CA 1
ATOM 772 C C . THR A 1 96 ? -8.962 -3.979 -16.201 1.00 92.12 96 THR A C 1
ATOM 774 O O . THR A 1 96 ? -9.272 -3.819 -17.383 1.00 92.12 96 THR A O 1
ATOM 777 N N . ARG A 1 97 ? -9.864 -4.060 -15.229 1.00 91.69 97 ARG A N 1
ATOM 778 C CA . ARG A 1 97 ? -11.297 -3.876 -15.442 1.00 91.69 97 ARG A CA 1
ATOM 779 C C . ARG A 1 97 ? -11.796 -2.682 -14.659 1.00 91.69 97 ARG A C 1
ATOM 781 O O . ARG A 1 97 ? -11.205 -2.273 -13.662 1.00 91.69 97 ARG A O 1
ATOM 788 N N . GLU A 1 98 ? -12.897 -2.124 -15.129 1.00 92.94 98 GLU A N 1
ATOM 789 C CA . GLU A 1 98 ? -13.619 -1.131 -14.355 1.00 92.94 98 GLU A CA 1
ATOM 790 C C . GLU A 1 98 ? -14.342 -1.811 -13.197 1.00 92.94 98 GLU A C 1
ATOM 792 O O . GLU A 1 98 ? -15.030 -2.816 -13.388 1.00 92.94 98 GLU A O 1
ATOM 797 N N . ARG A 1 99 ? -14.187 -1.252 -12.002 1.00 89.31 99 ARG A N 1
ATOM 798 C CA . ARG A 1 99 ? -15.041 -1.525 -10.854 1.00 89.31 99 ARG A CA 1
ATOM 799 C C . ARG A 1 99 ? -15.804 -0.247 -10.542 1.00 89.31 99 ARG A C 1
ATOM 801 O O . ARG A 1 99 ? -15.190 0.804 -10.372 1.00 89.31 99 ARG A O 1
ATOM 808 N N . VAL A 1 100 ? -17.122 -0.367 -10.447 1.00 88.56 100 VAL A N 1
ATOM 809 C CA . VAL A 1 100 ? -18.004 0.685 -9.941 1.00 88.56 100 VAL A CA 1
ATOM 810 C C . VAL A 1 100 ? -18.367 0.317 -8.505 1.00 88.56 100 VAL A C 1
ATOM 812 O O . VAL A 1 100 ? -18.798 -0.809 -8.254 1.00 88.56 100 VAL A O 1
ATOM 815 N N . SER A 1 101 ? -18.120 1.222 -7.566 1.00 82.94 101 SER A N 1
ATOM 816 C CA . SER A 1 101 ? -18.503 1.084 -6.161 1.00 82.94 101 SER A CA 1
ATOM 817 C C . SER A 1 101 ? -20.030 1.194 -5.996 1.00 82.94 101 SER A C 1
ATOM 819 O O . SER A 1 101 ? -20.746 1.655 -6.888 1.00 82.94 101 SER A O 1
ATOM 821 N N . ARG A 1 102 ? -20.540 0.843 -4.814 1.00 81.38 102 ARG A N 1
ATOM 822 C CA . ARG A 1 102 ? -21.926 1.034 -4.358 1.00 81.38 102 ARG A CA 1
ATOM 823 C C . ARG A 1 102 ? -22.356 2.503 -4.380 1.00 81.38 102 ARG A C 1
ATOM 825 O O . ARG A 1 102 ? -23.542 2.782 -4.501 1.00 81.38 102 ARG A O 1
ATOM 832 N N . SER A 1 103 ? -21.413 3.435 -4.252 1.00 75.81 103 SER A N 1
ATOM 833 C CA . SER A 1 103 ? -21.649 4.883 -4.358 1.00 75.81 103 SER A CA 1
ATOM 834 C C . SER A 1 103 ? -21.595 5.411 -5.799 1.00 75.81 103 SER A C 1
ATOM 836 O O . SER A 1 103 ? -21.850 6.590 -6.025 1.00 75.81 103 SER A O 1
ATOM 838 N N . GLY A 1 104 ? -21.250 4.566 -6.778 1.00 84.50 104 GLY A N 1
ATOM 839 C CA . GLY A 1 104 ? -21.062 4.969 -8.172 1.00 84.50 104 GLY A CA 1
ATOM 840 C C . GLY A 1 104 ? -19.649 5.457 -8.514 1.00 84.50 104 GLY A C 1
ATOM 841 O O . GLY A 1 104 ? -19.397 5.785 -9.674 1.00 84.50 104 GLY A O 1
ATOM 842 N N . PHE A 1 105 ? -18.717 5.474 -7.555 1.00 83.81 105 PHE A N 1
ATOM 843 C CA . PHE A 1 105 ? -17.304 5.772 -7.794 1.00 83.81 105 PHE A CA 1
ATOM 844 C C . PHE A 1 105 ? -16.668 4.704 -8.688 1.00 83.81 105 PHE A C 1
ATOM 846 O O . PHE A 1 105 ? -16.790 3.501 -8.455 1.00 83.81 105 PHE A O 1
ATOM 853 N N . ARG A 1 106 ? -15.973 5.143 -9.735 1.00 88.38 106 ARG A N 1
ATOM 854 C CA . ARG A 1 106 ? -15.381 4.264 -10.744 1.00 88.38 106 ARG A CA 1
ATOM 855 C C . ARG A 1 106 ? -13.876 4.188 -10.533 1.00 88.38 106 ARG A C 1
ATOM 857 O O . ARG A 1 106 ? -13.230 5.192 -10.262 1.00 88.38 106 ARG A O 1
ATOM 864 N N . GLN A 1 107 ? -13.306 2.999 -10.684 1.00 88.38 107 GLN A N 1
ATOM 865 C CA . GLN A 1 107 ? -11.861 2.789 -10.603 1.00 88.38 107 GLN A CA 1
ATOM 866 C C . GLN A 1 107 ? -11.398 1.653 -11.516 1.00 88.38 107 GLN A C 1
ATOM 868 O O . GLN A 1 107 ? -12.149 0.722 -11.814 1.00 88.38 107 GLN A O 1
ATOM 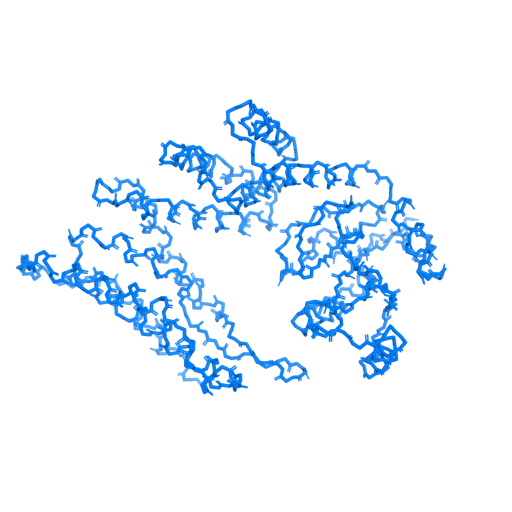873 N N . LEU A 1 108 ? -10.135 1.712 -11.941 1.00 89.38 108 LEU A N 1
ATOM 874 C CA . LEU A 1 108 ? -9.467 0.588 -12.595 1.00 89.38 108 LEU A CA 1
ATOM 875 C C . LEU A 1 108 ? -8.885 -0.339 -11.534 1.00 89.38 108 LEU A C 1
ATOM 877 O O . LEU A 1 108 ? -8.078 0.087 -10.712 1.00 89.38 108 LEU A O 1
ATOM 881 N N . VAL A 1 109 ? -9.264 -1.613 -11.587 1.00 89.38 109 VAL A N 1
ATOM 882 C CA . VAL A 1 109 ? -8.703 -2.659 -10.728 1.00 89.38 109 VAL A CA 1
ATOM 883 C C . VAL A 1 109 ? -8.052 -3.745 -11.583 1.00 89.38 109 VAL A C 1
ATOM 885 O O . VAL A 1 109 ? -8.578 -4.065 -12.656 1.00 89.38 109 VAL A O 1
ATOM 888 N N . PRO A 1 110 ? -6.922 -4.324 -11.146 1.00 90.62 110 PRO A N 1
ATOM 889 C CA . PRO A 1 110 ? -6.322 -5.454 -11.842 1.00 90.62 110 PRO A CA 1
ATOM 890 C C . PRO A 1 110 ? -7.270 -6.659 -11.833 1.00 90.62 110 PRO A C 1
ATOM 892 O O . PRO A 1 110 ? -7.959 -6.923 -10.844 1.00 90.62 110 PRO A O 1
ATOM 895 N N . VAL A 1 11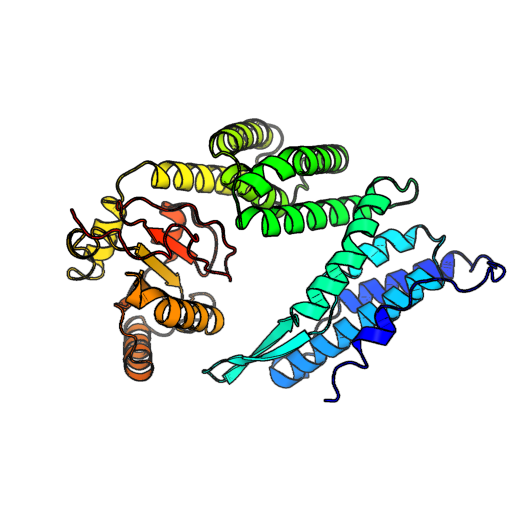1 ? -7.299 -7.402 -12.938 1.00 92.94 111 VAL A N 1
ATOM 896 C CA . VAL A 1 111 ? -7.912 -8.734 -12.997 1.00 92.94 111 VAL A CA 1
ATOM 897 C C . VAL A 1 111 ? -6.937 -9.712 -12.329 1.00 92.94 111 VAL A C 1
ATOM 899 O O . VAL A 1 111 ? -5.822 -9.853 -12.840 1.00 92.94 111 VAL A O 1
ATOM 902 N N . PRO A 1 112 ? -7.299 -10.365 -11.204 1.00 89.94 112 PRO A N 1
ATOM 903 C CA . PRO A 1 112 ? -6.348 -11.113 -10.377 1.00 89.94 112 PRO A CA 1
ATOM 904 C C . PRO A 1 112 ? -5.525 -12.151 -11.142 1.00 89.94 112 PRO A C 1
ATOM 906 O O . PRO A 1 112 ? -4.307 -12.195 -11.003 1.00 89.94 112 PRO A O 1
ATOM 909 N N . GLU A 1 113 ? -6.167 -12.942 -11.999 1.00 93.50 113 GLU A N 1
ATOM 910 C CA . GLU A 1 113 ? -5.527 -14.013 -12.764 1.00 93.50 113 GLU A CA 1
ATOM 911 C C . GLU A 1 113 ? -4.554 -13.450 -13.806 1.00 93.50 113 GLU A C 1
ATOM 913 O O . GLU A 1 113 ? -3.456 -13.973 -13.995 1.00 93.50 113 GLU A O 1
ATOM 918 N N . SER A 1 114 ? -4.935 -12.349 -14.461 1.00 93.81 114 SER A N 1
ATOM 919 C CA . SER A 1 114 ? -4.089 -11.686 -15.454 1.00 93.81 114 SER A CA 1
ATOM 920 C C . SER A 1 114 ? -2.889 -10.993 -14.806 1.00 93.81 114 SER A C 1
ATOM 922 O O . SER A 1 114 ? -1.774 -11.097 -15.315 1.00 93.81 114 SER A O 1
ATOM 924 N N . ALA A 1 115 ? -3.095 -10.339 -13.660 1.00 91.12 115 ALA A N 1
ATOM 925 C CA . ALA A 1 115 ? -2.020 -9.739 -12.881 1.00 91.12 115 ALA A CA 1
ATOM 926 C C . ALA A 1 115 ? -1.047 -10.808 -12.364 1.00 91.12 115 ALA A C 1
ATOM 928 O O . ALA A 1 115 ? 0.160 -10.660 -12.532 1.00 91.12 115 ALA A O 1
ATOM 929 N N . ALA A 1 116 ? -1.551 -11.920 -11.820 1.00 91.31 116 ALA A N 1
ATOM 930 C CA . ALA A 1 116 ? -0.718 -13.030 -11.361 1.00 91.31 116 ALA A CA 1
ATOM 931 C C . ALA A 1 116 ? 0.115 -13.643 -12.501 1.00 91.31 116 ALA A C 1
ATOM 933 O O . ALA A 1 116 ? 1.310 -13.886 -12.328 1.00 91.31 116 ALA A O 1
ATOM 934 N N . ALA A 1 117 ? -0.486 -13.842 -13.681 1.00 94.00 117 ALA A N 1
ATOM 935 C CA . ALA A 1 117 ? 0.225 -14.326 -14.864 1.00 94.00 117 ALA A CA 1
ATOM 936 C C . ALA A 1 117 ? 1.321 -13.347 -15.319 1.00 94.00 117 ALA A C 1
ATOM 938 O O . ALA A 1 117 ? 2.439 -13.769 -15.622 1.00 94.00 117 ALA A O 1
ATOM 939 N N . TRP A 1 118 ? 1.029 -12.041 -15.319 1.00 94.44 118 TRP A N 1
ATOM 940 C CA . TRP A 1 118 ? 2.028 -11.011 -15.603 1.00 94.44 118 TRP A CA 1
ATOM 941 C C . TRP A 1 118 ? 3.180 -11.055 -14.597 1.00 94.44 118 TRP A C 1
ATOM 943 O O . TRP A 1 118 ? 4.337 -11.121 -15.002 1.00 94.44 118 TRP A O 1
ATOM 953 N N . GLU A 1 119 ? 2.887 -11.072 -13.294 1.00 93.88 119 GLU A N 1
ATOM 954 C CA . GLU A 1 119 ? 3.913 -11.115 -12.248 1.00 93.88 119 GLU A CA 1
ATOM 955 C C . GLU A 1 119 ? 4.816 -12.352 -12.369 1.00 93.88 119 GLU A C 1
ATOM 957 O O . GLU A 1 119 ? 6.034 -12.241 -12.213 1.00 93.88 119 GLU A O 1
ATOM 962 N N . ALA A 1 120 ? 4.244 -13.520 -12.672 1.00 94.38 120 ALA A N 1
ATOM 963 C CA . ALA A 1 120 ? 5.002 -14.755 -12.859 1.00 94.38 120 ALA A CA 1
ATOM 964 C C . ALA A 1 120 ? 6.017 -14.655 -14.012 1.00 94.38 120 ALA A C 1
ATOM 966 O O . ALA A 1 120 ? 7.135 -15.146 -13.879 1.00 94.38 120 ALA A O 1
ATOM 967 N N . ALA A 1 121 ? 5.659 -13.984 -15.111 1.00 94.56 121 ALA A N 1
ATOM 968 C CA . ALA A 1 121 ? 6.545 -13.785 -16.260 1.00 94.56 121 ALA A CA 1
ATOM 969 C C . ALA A 1 121 ? 7.514 -12.598 -16.096 1.00 94.56 121 ALA A C 1
ATOM 971 O O . ALA A 1 121 ? 8.597 -12.588 -16.683 1.00 94.56 121 ALA A O 1
ATOM 972 N N . TYR A 1 122 ? 7.113 -11.574 -15.342 1.00 96.19 122 TYR A N 1
ATOM 973 C CA . TYR A 1 122 ? 7.820 -10.302 -15.228 1.00 96.19 122 TYR A CA 1
ATOM 974 C C . TYR A 1 122 ? 8.965 -10.346 -14.215 1.00 96.19 122 TYR A C 1
ATOM 976 O O . TYR A 1 122 ? 10.092 -9.980 -14.537 1.00 96.19 122 TYR A O 1
ATOM 984 N N . PHE A 1 123 ? 8.705 -10.814 -12.994 1.00 95.62 123 PHE A N 1
ATOM 985 C CA . PHE A 1 123 ? 9.677 -10.698 -11.907 1.00 95.62 123 PHE A CA 1
ATOM 986 C C . PHE A 1 123 ? 10.971 -11.507 -12.083 1.00 95.62 123 PHE A C 1
ATOM 988 O O . PHE A 1 123 ? 12.016 -10.962 -11.735 1.00 95.62 123 PHE A O 1
ATOM 995 N N . PRO A 1 124 ? 10.975 -12.719 -12.674 1.00 96.06 124 PRO A N 1
ATOM 996 C CA . PRO A 1 124 ? 12.232 -13.398 -12.993 1.00 96.06 124 PRO A CA 1
ATOM 997 C C . PRO A 1 124 ? 13.145 -12.562 -13.904 1.00 96.06 124 PRO A C 1
ATOM 999 O O . PRO A 1 124 ? 14.363 -12.597 -13.773 1.00 96.06 124 PRO A O 1
ATOM 1002 N N . LYS A 1 125 ? 12.574 -11.740 -14.798 1.00 97.06 125 LYS A N 1
ATOM 1003 C CA . LYS A 1 125 ? 13.357 -10.847 -15.666 1.00 97.06 125 LYS A CA 1
ATOM 1004 C C . LYS A 1 125 ? 14.003 -9.698 -14.890 1.00 97.06 125 LYS A C 1
ATOM 1006 O O . LYS A 1 125 ? 15.057 -9.224 -15.302 1.00 97.06 125 LYS A O 1
ATOM 1011 N N . LEU A 1 126 ? 13.396 -9.255 -13.786 1.00 97.00 126 LEU A N 1
ATOM 1012 C CA . LEU A 1 126 ? 14.002 -8.250 -12.909 1.00 97.00 126 LEU A CA 1
ATOM 1013 C C . LEU A 1 126 ? 15.215 -8.806 -12.167 1.00 97.00 126 LEU A C 1
ATOM 1015 O O . LEU A 1 126 ? 16.186 -8.083 -12.000 1.00 97.00 126 LEU A O 1
ATOM 1019 N N . GLU A 1 127 ? 15.192 -10.076 -11.766 1.00 94.62 127 GLU A N 1
ATOM 1020 C CA . GLU A 1 127 ? 16.362 -10.721 -11.157 1.00 94.62 127 GLU A CA 1
ATOM 1021 C C . GLU A 1 127 ? 17.517 -10.825 -12.161 1.00 94.62 127 GLU A C 1
ATOM 1023 O O . GLU A 1 127 ? 18.643 -10.471 -11.828 1.00 94.62 127 GLU A O 1
ATOM 1028 N N . VAL A 1 128 ? 17.232 -11.188 -13.419 1.00 96.12 128 VAL A N 1
ATOM 1029 C CA . VAL A 1 128 ? 18.242 -11.170 -14.496 1.00 96.12 128 VAL A CA 1
ATOM 1030 C C . VAL A 1 128 ? 18.791 -9.756 -14.731 1.00 96.12 128 VAL A C 1
ATOM 1032 O O . VAL A 1 128 ? 19.994 -9.593 -14.925 1.00 96.12 128 VAL A O 1
ATOM 1035 N N . LEU A 1 129 ? 17.936 -8.727 -14.685 1.00 96.19 129 LEU A N 1
ATOM 1036 C CA . LEU A 1 129 ? 18.350 -7.326 -14.824 1.00 96.19 129 LEU A CA 1
ATOM 1037 C C . LEU A 1 129 ? 19.400 -6.942 -13.769 1.00 96.19 129 LEU A C 1
ATOM 1039 O O . LEU A 1 129 ? 20.358 -6.248 -14.107 1.00 96.19 129 LEU A O 1
ATOM 1043 N N . LEU A 1 130 ? 19.264 -7.409 -12.521 1.00 94.56 130 LEU A N 1
ATOM 1044 C CA . LEU A 1 130 ? 20.214 -7.088 -11.446 1.00 94.56 130 LEU A CA 1
ATOM 1045 C C . LEU A 1 130 ? 21.638 -7.581 -11.719 1.00 94.56 130 LEU A C 1
ATOM 1047 O O . LEU A 1 130 ? 22.581 -6.995 -11.199 1.00 94.56 130 LEU A O 1
ATOM 1051 N N . GLU A 1 131 ? 21.820 -8.597 -12.555 1.00 93.50 131 GLU A N 1
ATOM 1052 C CA . GLU A 1 131 ? 23.143 -9.129 -12.902 1.00 93.50 131 GLU A CA 1
ATOM 1053 C C . GLU A 1 131 ? 23.632 -8.641 -14.276 1.00 93.50 131 GLU A C 1
ATOM 1055 O O . GLU A 1 131 ? 24.794 -8.825 -14.636 1.00 93.50 131 GLU A O 1
ATOM 1060 N N . ALA A 1 132 ? 22.773 -7.982 -15.058 1.00 95.38 132 ALA A N 1
ATOM 1061 C CA . ALA A 1 132 ? 23.070 -7.634 -16.440 1.00 95.38 132 ALA A CA 1
ATOM 1062 C C . ALA A 1 132 ? 24.086 -6.478 -16.544 1.00 95.38 132 ALA A C 1
ATOM 1064 O O . ALA A 1 132 ? 23.754 -5.345 -16.183 1.00 95.38 132 ALA A O 1
ATOM 1065 N N . PRO A 1 133 ? 25.309 -6.697 -17.064 1.00 95.06 133 PRO A N 1
ATOM 1066 C CA . PRO A 1 133 ? 26.390 -5.702 -17.024 1.00 95.06 133 PRO A CA 1
ATOM 1067 C C . PRO A 1 133 ? 26.080 -4.416 -17.803 1.00 95.06 133 PRO A C 1
ATOM 1069 O O . PRO A 1 133 ? 26.709 -3.389 -17.573 1.00 95.06 133 PRO A O 1
ATOM 1072 N N . ASP A 1 134 ? 25.104 -4.461 -18.707 1.00 95.50 134 ASP A N 1
ATOM 1073 C CA . ASP A 1 134 ? 24.649 -3.346 -19.531 1.00 95.50 134 ASP A CA 1
ATOM 1074 C C . ASP A 1 134 ? 23.372 -2.659 -19.008 1.00 95.50 134 ASP A C 1
ATOM 1076 O O . ASP A 1 134 ? 22.852 -1.752 -19.659 1.00 95.50 134 ASP A O 1
ATOM 1080 N N . ALA A 1 135 ? 22.852 -3.068 -17.845 1.00 95.56 135 ALA A N 1
ATOM 1081 C CA . ALA A 1 135 ? 21.733 -2.395 -17.191 1.00 95.56 135 ALA A CA 1
ATOM 1082 C C . ALA A 1 135 ? 22.164 -1.066 -16.566 1.00 95.56 135 ALA A C 1
ATOM 1084 O O . ALA A 1 135 ? 23.140 -1.003 -15.814 1.00 95.56 135 ALA A O 1
ATOM 1085 N N . SER A 1 136 ? 21.381 -0.016 -16.823 1.00 93.94 136 SER A N 1
ATOM 1086 C CA . SER A 1 136 ? 21.572 1.288 -16.191 1.00 93.94 136 SER A CA 1
ATOM 1087 C C . SER A 1 136 ? 21.386 1.193 -14.668 1.00 93.94 136 SER A C 1
ATOM 1089 O O . SER A 1 136 ? 20.581 0.394 -14.173 1.00 93.94 136 SER A O 1
ATOM 1091 N N . SER A 1 137 ? 22.076 2.045 -13.899 1.00 90.44 137 SER A N 1
ATOM 1092 C CA . SER A 1 137 ? 21.853 2.133 -12.447 1.00 90.44 137 SER A CA 1
ATOM 1093 C C . SER A 1 137 ? 20.388 2.456 -12.133 1.00 90.44 137 SER A C 1
ATOM 1095 O O . SER A 1 137 ? 19.807 1.861 -11.235 1.00 90.44 137 SER A O 1
ATOM 1097 N N . GLY A 1 138 ? 19.742 3.325 -12.920 1.00 91.00 138 GLY A N 1
ATOM 1098 C CA . GLY A 1 138 ? 18.321 3.649 -12.750 1.00 91.00 138 GLY A CA 1
ATOM 1099 C C . GLY A 1 138 ? 17.406 2.426 -12.874 1.00 91.00 138 GLY A C 1
ATOM 1100 O O . GLY A 1 138 ? 16.534 2.224 -12.026 1.00 91.00 138 GLY A O 1
ATOM 1101 N N . ALA A 1 139 ? 17.639 1.576 -13.878 1.00 94.38 139 ALA A N 1
ATOM 1102 C CA . ALA A 1 139 ? 16.888 0.341 -14.067 1.00 94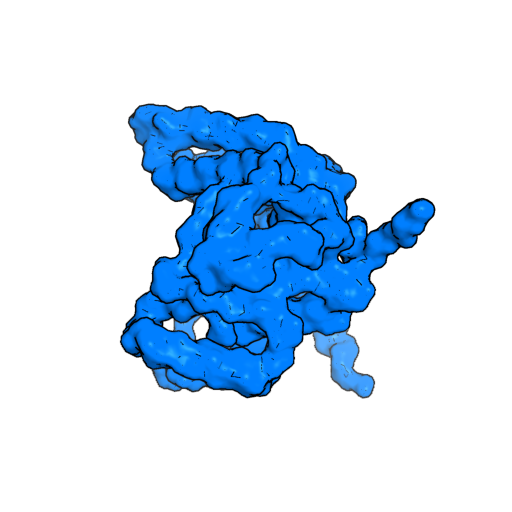.38 139 ALA A CA 1
ATOM 1103 C C . ALA A 1 139 ? 17.122 -0.651 -12.916 1.00 94.38 139 ALA A C 1
ATOM 1105 O O . ALA A 1 139 ? 16.163 -1.219 -12.395 1.00 94.38 139 ALA A O 1
ATOM 1106 N N . ARG A 1 140 ? 18.374 -0.816 -12.461 1.00 93.44 140 ARG A N 1
ATOM 1107 C CA . ARG A 1 140 ? 18.718 -1.682 -11.315 1.00 93.44 140 ARG A CA 1
ATOM 1108 C C . ARG A 1 140 ? 18.013 -1.234 -10.037 1.00 93.44 140 ARG A C 1
ATOM 1110 O O . ARG A 1 140 ? 17.411 -2.052 -9.346 1.00 93.44 140 ARG A O 1
ATOM 1117 N N . LEU A 1 141 ? 18.032 0.065 -9.747 1.00 90.56 141 LEU A N 1
ATOM 1118 C CA . LEU A 1 141 ? 17.382 0.630 -8.564 1.00 90.56 141 LEU A CA 1
ATOM 1119 C C . LEU A 1 141 ? 15.870 0.410 -8.576 1.00 90.56 141 LEU A C 1
ATOM 1121 O O . LEU A 1 141 ? 15.292 -0.021 -7.575 1.00 90.56 141 LEU A O 1
ATOM 1125 N N . GLU A 1 142 ? 15.227 0.656 -9.715 1.00 92.62 142 GLU A N 1
ATOM 1126 C CA . GLU A 1 142 ? 13.791 0.435 -9.860 1.00 92.62 142 GLU A CA 1
ATOM 1127 C C . GLU A 1 142 ? 13.435 -1.062 -9.796 1.00 92.62 142 GLU A C 1
ATOM 1129 O O . GLU A 1 142 ? 12.429 -1.418 -9.179 1.00 92.62 142 GLU A O 1
ATOM 1134 N N . ALA A 1 143 ? 14.271 -1.948 -10.346 1.00 94.81 143 ALA A N 1
ATOM 1135 C CA . ALA A 1 143 ? 14.099 -3.396 -10.232 1.00 94.81 143 ALA A CA 1
ATOM 1136 C C . ALA A 1 143 ? 14.177 -3.866 -8.772 1.00 94.81 143 ALA A C 1
ATOM 1138 O O . ALA A 1 143 ? 13.276 -4.574 -8.317 1.00 94.81 143 ALA A O 1
ATOM 1139 N N . ILE A 1 144 ? 15.182 -3.412 -8.010 1.00 93.25 144 ILE A N 1
ATOM 1140 C CA . ILE A 1 144 ? 15.296 -3.715 -6.575 1.00 93.25 144 ILE A CA 1
ATOM 1141 C C . ILE A 1 144 ? 14.055 -3.223 -5.831 1.00 93.25 144 ILE A C 1
ATOM 1143 O O . ILE A 1 144 ? 13.445 -3.991 -5.088 1.00 93.25 144 ILE A O 1
ATOM 1147 N N . ARG A 1 145 ? 13.627 -1.975 -6.063 1.00 91.38 145 ARG A N 1
ATOM 1148 C CA . ARG A 1 145 ? 12.425 -1.416 -5.428 1.00 91.38 145 ARG A CA 1
ATOM 1149 C C . ARG A 1 145 ? 11.201 -2.304 -5.659 1.00 91.38 145 ARG A C 1
ATOM 1151 O O . ARG A 1 145 ? 10.468 -2.590 -4.719 1.00 91.38 145 ARG A O 1
ATOM 1158 N N . GLN A 1 146 ? 10.984 -2.747 -6.897 1.00 93.44 146 GLN A N 1
ATOM 1159 C CA . GLN A 1 146 ? 9.843 -3.591 -7.252 1.00 93.44 146 GLN A CA 1
ATOM 1160 C C . GLN A 1 146 ? 9.948 -5.009 -6.669 1.00 93.44 146 GLN A C 1
ATOM 1162 O O . GLN A 1 146 ? 8.933 -5.566 -6.248 1.00 93.44 146 GLN A O 1
ATOM 1167 N N . LEU A 1 147 ? 11.151 -5.590 -6.620 1.00 94.06 147 LEU A N 1
ATOM 1168 C CA . LEU A 1 147 ? 11.397 -6.900 -6.010 1.00 94.06 147 LEU A CA 1
ATOM 1169 C C . LEU A 1 147 ? 11.131 -6.878 -4.498 1.00 94.06 147 LEU A C 1
ATOM 1171 O O . LEU A 1 147 ? 10.444 -7.768 -3.996 1.00 94.06 147 LEU A O 1
ATOM 1175 N N . ILE A 1 148 ? 11.597 -5.840 -3.794 1.00 91.75 148 ILE A N 1
ATOM 1176 C CA . ILE A 1 148 ? 11.337 -5.639 -2.361 1.00 91.75 148 ILE A CA 1
ATOM 1177 C C . ILE A 1 148 ? 9.837 -5.453 -2.110 1.00 91.75 148 ILE A C 1
ATOM 1179 O O . ILE A 1 148 ? 9.274 -6.171 -1.291 1.00 91.75 148 ILE A O 1
ATOM 1183 N N . ASP A 1 149 ? 9.169 -4.564 -2.850 1.00 89.75 149 ASP A N 1
ATOM 1184 C CA . ASP A 1 149 ? 7.720 -4.337 -2.746 1.00 89.75 149 ASP A CA 1
ATOM 1185 C C . ASP A 1 149 ? 6.9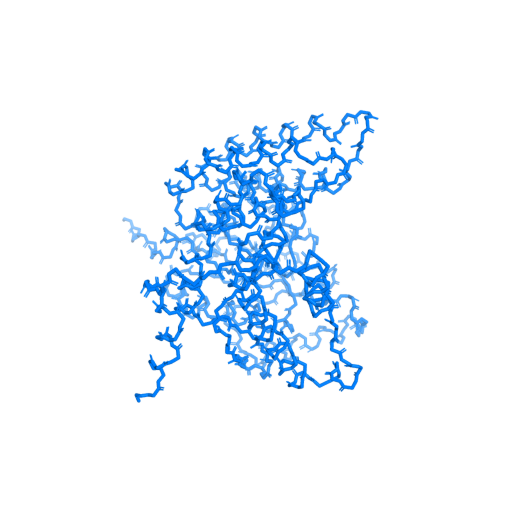24 -5.646 -2.937 1.00 89.75 149 ASP A C 1
ATOM 1187 O O . ASP A 1 149 ? 6.087 -6.007 -2.106 1.00 89.75 149 ASP A O 1
ATOM 1191 N N . ARG A 1 150 ? 7.236 -6.440 -3.974 1.00 90.88 150 ARG A N 1
ATOM 1192 C CA . ARG A 1 150 ? 6.594 -7.748 -4.203 1.00 90.88 150 ARG A CA 1
ATOM 1193 C C . ARG A 1 150 ? 6.844 -8.726 -3.057 1.00 90.88 150 ARG A C 1
ATOM 1195 O O . ARG A 1 150 ? 5.902 -9.366 -2.590 1.00 90.88 150 ARG A O 1
ATOM 1202 N N . ALA A 1 151 ? 8.097 -8.862 -2.636 1.00 90.38 151 ALA A N 1
ATOM 1203 C CA . ALA A 1 151 ? 8.502 -9.756 -1.559 1.00 90.38 151 ALA A CA 1
ATOM 1204 C C . ALA A 1 151 ? 7.783 -9.401 -0.251 1.00 90.38 151 ALA A C 1
ATOM 1206 O O . ALA A 1 151 ? 7.155 -10.263 0.364 1.00 90.38 151 ALA A O 1
ATOM 1207 N N . SER A 1 152 ? 7.769 -8.115 0.102 1.00 86.31 152 SER A N 1
ATOM 1208 C CA . SER A 1 152 ? 7.038 -7.591 1.249 1.00 86.31 152 SER A CA 1
ATOM 1209 C C . SER A 1 152 ? 5.538 -7.839 1.127 1.00 86.31 152 SER A C 1
ATOM 1211 O O . SER A 1 152 ? 4.923 -8.228 2.112 1.00 86.31 152 SER A O 1
ATOM 1213 N N . ARG A 1 153 ? 4.920 -7.683 -0.055 1.00 84.88 153 ARG A N 1
ATOM 1214 C CA . ARG A 1 153 ? 3.490 -7.994 -0.242 1.00 84.88 153 ARG A CA 1
ATOM 1215 C C . ARG A 1 153 ? 3.155 -9.463 0.008 1.00 84.88 153 ARG A C 1
ATOM 1217 O O . ARG A 1 153 ? 2.154 -9.734 0.664 1.00 84.88 153 ARG A O 1
ATOM 1224 N N . ARG A 1 154 ? 3.968 -10.394 -0.499 1.00 83.31 154 ARG A N 1
ATOM 1225 C CA . ARG A 1 154 ? 3.742 -11.842 -0.333 1.00 83.31 154 ARG A CA 1
ATOM 1226 C C . ARG A 1 154 ? 3.937 -12.281 1.117 1.00 83.31 154 ARG A C 1
ATOM 1228 O O . ARG A 1 154 ? 3.051 -12.888 1.708 1.00 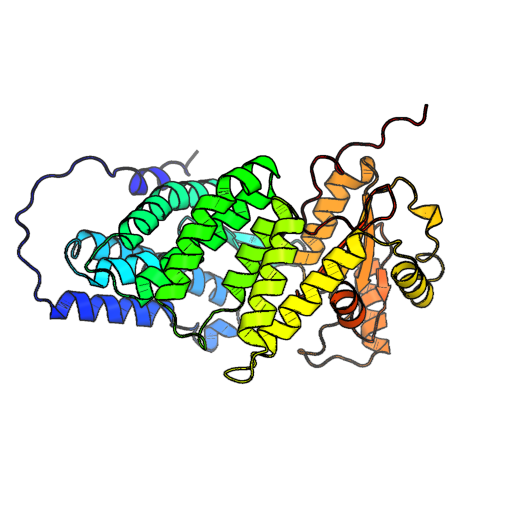83.31 154 ARG A O 1
ATOM 1235 N N . ALA A 1 155 ? 5.040 -11.845 1.720 1.00 81.06 155 ALA A N 1
ATOM 1236 C CA . ALA A 1 155 ? 5.415 -12.162 3.093 1.00 81.06 155 ALA A CA 1
ATOM 1237 C C . ALA A 1 155 ? 4.393 -11.724 4.157 1.00 81.06 155 ALA A C 1
ATOM 1239 O O . ALA A 1 155 ? 4.357 -12.292 5.244 1.00 81.06 155 ALA A O 1
ATOM 1240 N N . ARG A 1 156 ? 3.526 -10.743 3.868 1.00 77.06 156 ARG A N 1
ATOM 1241 C CA . ARG A 1 156 ? 2.468 -10.303 4.800 1.00 77.06 156 ARG A CA 1
ATOM 1242 C C . ARG A 1 156 ? 1.480 -11.410 5.162 1.00 77.06 156 ARG A C 1
ATOM 1244 O O . ARG A 1 156 ? 0.823 -11.316 6.198 1.00 77.06 156 ARG A O 1
ATOM 1251 N N . MET A 1 157 ? 1.381 -12.444 4.329 1.00 74.19 157 MET A N 1
ATOM 1252 C CA . MET A 1 157 ? 0.415 -13.524 4.500 1.00 74.19 157 MET A CA 1
ATOM 1253 C C . MET A 1 157 ? 0.866 -14.584 5.512 1.00 74.19 157 MET A C 1
ATOM 1255 O O . MET A 1 157 ? 0.010 -15.252 6.087 1.00 74.19 157 MET A O 1
ATOM 1259 N N . SER A 1 158 ? 2.172 -14.742 5.767 1.00 82.62 158 SER A N 1
ATOM 1260 C CA . SER A 1 158 ? 2.666 -15.682 6.779 1.00 82.62 158 SER A CA 1
ATOM 1261 C C . SER A 1 158 ? 4.044 -15.303 7.330 1.00 82.62 158 SER A C 1
ATOM 1263 O O . SER A 1 158 ? 4.936 -14.856 6.611 1.00 82.62 158 SER A O 1
ATOM 1265 N N . ARG A 1 159 ? 4.245 -15.543 8.631 1.00 86.19 159 ARG A N 1
ATOM 1266 C CA . ARG A 1 159 ? 5.528 -15.296 9.309 1.00 86.19 159 ARG A CA 1
ATOM 1267 C C . ARG A 1 159 ? 6.661 -16.161 8.753 1.00 86.19 159 ARG A C 1
ATOM 1269 O O . ARG A 1 159 ? 7.807 -15.724 8.704 1.00 86.19 159 ARG A O 1
ATOM 1276 N N . GLU A 1 160 ? 6.345 -17.388 8.355 1.00 89.38 160 GLU A N 1
ATOM 1277 C CA . GLU A 1 160 ? 7.300 -18.345 7.791 1.00 89.38 160 GLU A CA 1
ATOM 1278 C C . GLU A 1 160 ? 7.811 -17.877 6.425 1.00 89.38 160 GLU A C 1
ATOM 1280 O O . GLU A 1 160 ? 9.024 -17.800 6.226 1.00 89.38 160 GLU A O 1
ATOM 1285 N N . GLU A 1 161 ? 6.909 -17.467 5.525 1.00 89.31 161 GLU A N 1
ATOM 1286 C CA . GLU A 1 161 ? 7.280 -16.889 4.226 1.00 89.31 161 GLU A CA 1
ATOM 1287 C C . GLU A 1 161 ? 8.073 -15.592 4.408 1.00 89.31 161 GLU A C 1
ATOM 1289 O O . GLU A 1 161 ? 9.088 -15.395 3.736 1.00 89.31 161 GLU A O 1
ATOM 1294 N N . ALA A 1 162 ? 7.681 -14.739 5.363 1.00 90.88 162 ALA A N 1
ATOM 1295 C CA . ALA A 1 162 ? 8.442 -13.540 5.701 1.00 90.88 162 ALA A CA 1
ATOM 1296 C C . ALA A 1 162 ? 9.878 -13.877 6.121 1.00 90.88 162 ALA A C 1
ATOM 1298 O O . ALA A 1 162 ? 10.827 -13.352 5.537 1.00 90.88 162 ALA A O 1
ATOM 1299 N N . ARG A 1 163 ? 10.059 -14.803 7.071 1.00 93.62 163 ARG A N 1
ATOM 1300 C CA . ARG A 1 163 ? 11.386 -15.244 7.533 1.00 93.62 163 ARG A CA 1
ATOM 1301 C C . ARG A 1 163 ? 12.236 -15.825 6.406 1.00 93.62 163 ARG A C 1
ATOM 1303 O O . ARG A 1 163 ? 13.410 -15.477 6.316 1.00 93.62 163 ARG A O 1
ATOM 1310 N N . ALA A 1 164 ? 11.652 -16.652 5.540 1.00 93.69 164 ALA A N 1
ATOM 1311 C CA . ALA A 1 164 ? 12.351 -17.234 4.394 1.00 93.69 164 ALA A CA 1
ATOM 1312 C C . ALA A 1 164 ? 12.781 -16.178 3.357 1.00 93.69 164 ALA A C 1
ATOM 1314 O O . ALA A 1 164 ? 13.800 -16.339 2.691 1.00 93.69 164 ALA A O 1
ATOM 1315 N N . THR A 1 165 ? 12.031 -15.080 3.245 1.00 93.88 165 THR A N 1
ATOM 1316 C CA . THR A 1 165 ? 12.253 -14.021 2.249 1.00 93.88 165 THR A CA 1
ATOM 1317 C C . THR A 1 165 ? 13.287 -12.975 2.691 1.00 93.88 165 THR A C 1
ATOM 1319 O O . THR A 1 165 ? 13.957 -12.369 1.850 1.00 93.88 165 THR A O 1
ATOM 1322 N N . VAL A 1 166 ? 13.459 -12.762 4.003 1.00 95.62 166 VAL A N 1
ATOM 1323 C CA . VAL A 1 166 ? 14.361 -11.730 4.557 1.00 95.62 166 VAL A CA 1
ATOM 1324 C C . VAL A 1 166 ? 15.800 -11.800 4.022 1.00 95.62 166 VAL A C 1
ATOM 1326 O O . VAL A 1 166 ? 16.312 -10.736 3.668 1.00 95.62 166 VAL A O 1
ATOM 1329 N N . PRO A 1 167 ? 16.475 -12.966 3.921 1.00 96.06 167 PRO A N 1
ATOM 1330 C CA . PRO A 1 167 ? 17.851 -13.023 3.420 1.00 96.06 167 PRO A CA 1
ATOM 1331 C C . PRO A 1 167 ? 18.003 -12.448 2.005 1.00 96.06 167 PRO A C 1
ATOM 1333 O O . PRO A 1 167 ? 18.890 -11.627 1.767 1.00 96.06 167 PRO A O 1
ATOM 1336 N N . GLN A 1 168 ? 17.096 -12.812 1.093 1.00 94.38 168 GLN A N 1
ATOM 1337 C CA . GLN A 1 168 ? 17.116 -12.346 -0.295 1.00 94.38 168 GLN A CA 1
ATOM 1338 C C . GLN A 1 168 ? 16.854 -10.838 -0.388 1.00 94.38 168 GLN A C 1
ATOM 1340 O O . GLN A 1 168 ? 17.573 -10.111 -1.073 1.00 94.38 168 GLN A O 1
ATOM 1345 N N . VAL A 1 169 ? 15.853 -10.342 0.345 1.00 93.38 169 VAL A N 1
ATOM 1346 C CA . VAL A 1 169 ? 15.527 -8.911 0.357 1.00 93.38 169 VAL A CA 1
ATOM 1347 C C . VAL A 1 169 ? 16.646 -8.087 0.985 1.00 93.38 169 VAL A C 1
ATOM 1349 O O . VAL A 1 169 ? 16.974 -7.024 0.465 1.00 93.38 169 VAL A O 1
ATOM 1352 N N . ARG A 1 170 ? 17.284 -8.583 2.052 1.00 94.62 170 ARG A N 1
ATOM 1353 C CA . ARG A 1 170 ? 18.457 -7.937 2.653 1.00 94.62 170 ARG A CA 1
ATOM 1354 C C . ARG A 1 170 ? 19.611 -7.851 1.655 1.00 94.62 170 ARG A C 1
ATOM 1356 O O . ARG A 1 170 ? 20.254 -6.811 1.576 1.00 94.62 170 ARG A O 1
ATOM 1363 N N . HIS A 1 171 ? 19.846 -8.902 0.870 1.00 93.38 171 HIS A N 1
ATOM 1364 C CA . HIS A 1 171 ? 20.849 -8.873 -0.192 1.00 93.38 171 HIS A CA 1
ATOM 1365 C C . HIS A 1 171 ? 20.549 -7.781 -1.234 1.00 93.38 171 HIS A C 1
ATOM 1367 O O . HIS A 1 171 ? 21.403 -6.929 -1.482 1.00 93.38 171 HIS A O 1
ATOM 1373 N N . TRP A 1 172 ? 19.324 -7.728 -1.773 1.00 92.56 172 TRP A N 1
ATOM 1374 C CA . TRP A 1 172 ? 18.923 -6.668 -2.709 1.00 92.56 172 TRP A CA 1
ATOM 1375 C C . TRP A 1 172 ? 19.012 -5.270 -2.093 1.00 92.56 172 TRP A C 1
ATOM 1377 O O . TRP A 1 172 ? 19.443 -4.325 -2.748 1.00 92.56 172 TRP A O 1
ATOM 1387 N N . PHE A 1 173 ? 18.641 -5.130 -0.825 1.00 88.75 173 PHE A N 1
ATOM 1388 C CA . PHE A 1 173 ? 18.723 -3.872 -0.099 1.00 88.75 173 PHE A CA 1
ATOM 1389 C C . PHE A 1 173 ? 20.167 -3.372 0.042 1.00 88.75 173 PHE A C 1
ATOM 1391 O O . PHE A 1 173 ? 20.430 -2.188 -0.164 1.00 88.75 173 PHE A O 1
ATOM 1398 N N . GLU A 1 174 ? 21.123 -4.259 0.328 1.00 90.06 174 GLU A N 1
ATOM 1399 C CA . GLU A 1 174 ? 22.543 -3.897 0.367 1.00 90.06 174 GLU A CA 1
ATOM 1400 C C . GLU A 1 174 ? 23.104 -3.568 -1.024 1.00 90.06 174 GLU A C 1
ATOM 1402 O O . GLU A 1 174 ? 23.908 -2.643 -1.143 1.00 90.06 174 GLU A O 1
ATOM 1407 N N . LEU A 1 175 ? 22.650 -4.247 -2.086 1.00 86.50 175 LEU A N 1
ATOM 1408 C CA . LEU A 1 175 ? 22.979 -3.856 -3.464 1.00 86.50 175 LEU A CA 1
ATOM 1409 C C . LEU A 1 175 ? 22.473 -2.442 -3.768 1.00 86.50 175 LEU A C 1
ATOM 1411 O O . LEU A 1 175 ? 23.253 -1.582 -4.172 1.00 86.50 175 LEU A O 1
ATOM 1415 N N . HIS A 1 176 ? 21.199 -2.161 -3.479 1.00 84.00 176 HIS A N 1
ATOM 1416 C CA . HIS A 1 176 ? 20.623 -0.824 -3.634 1.00 84.00 176 HIS A CA 1
ATOM 1417 C C . HIS A 1 176 ? 21.413 0.210 -2.832 1.00 84.00 176 HIS A C 1
ATOM 1419 O O . HIS A 1 176 ? 21.616 1.334 -3.286 1.00 84.00 176 HIS A O 1
ATOM 1425 N N . ARG A 1 177 ? 21.893 -0.158 -1.640 1.00 83.69 177 ARG A N 1
ATOM 1426 C CA . ARG A 1 177 ? 22.674 0.756 -0.812 1.00 83.69 177 ARG A CA 1
ATOM 1427 C C . ARG A 1 177 ? 24.014 1.157 -1.397 1.00 83.69 177 ARG A C 1
ATOM 1429 O O . ARG A 1 177 ? 24.462 2.265 -1.127 1.00 83.69 177 ARG A O 1
ATOM 1436 N N . ARG A 1 178 ? 24.655 0.268 -2.150 1.00 84.56 178 ARG A N 1
ATOM 1437 C CA . ARG A 1 178 ? 25.929 0.552 -2.821 1.00 84.56 178 ARG A CA 1
ATOM 1438 C C . ARG A 1 178 ? 25.737 1.457 -4.037 1.00 84.56 178 ARG A C 1
ATOM 1440 O O . ARG A 1 178 ? 26.599 2.281 -4.311 1.00 84.56 178 ARG A O 1
ATOM 1447 N N . GLU A 1 179 ? 24.605 1.314 -4.720 1.00 79.12 179 GLU A N 1
ATOM 1448 C CA . GLU A 1 179 ? 24.280 2.048 -5.949 1.00 79.12 179 GLU A CA 1
ATOM 1449 C C . GLU A 1 179 ? 23.712 3.458 -5.689 1.00 79.12 179 GLU A C 1
ATOM 1451 O O . GLU A 1 179 ? 23.884 4.359 -6.510 1.00 79.12 179 GLU A O 1
ATOM 1456 N N . VAL A 1 180 ? 23.021 3.682 -4.562 1.00 79.00 180 VAL A N 1
ATOM 1457 C CA . VAL A 1 180 ? 22.383 4.976 -4.253 1.00 79.00 180 VAL A CA 1
ATOM 1458 C C . VAL A 1 180 ? 23.271 5.861 -3.392 1.00 79.00 180 VAL A C 1
ATOM 1460 O O . VAL A 1 180 ? 23.725 5.471 -2.318 1.00 79.00 180 VAL A O 1
ATOM 1463 N N . GLN A 1 181 ? 23.441 7.116 -3.821 1.00 73.12 181 GLN A N 1
ATOM 1464 C CA . GLN A 1 181 ? 24.035 8.144 -2.971 1.00 73.12 181 GLN A CA 1
ATOM 1465 C C . GLN A 1 181 ? 23.221 8.295 -1.671 1.00 73.12 181 GLN A C 1
ATOM 1467 O O . GLN A 1 181 ? 21.995 8.387 -1.751 1.00 73.12 181 GLN A O 1
ATOM 1472 N N . PRO A 1 182 ? 23.859 8.424 -0.492 1.00 67.31 182 PRO A N 1
ATOM 1473 C CA . PRO A 1 182 ? 23.192 8.477 0.817 1.00 67.31 182 PRO A CA 1
ATOM 1474 C C . PRO A 1 182 ? 21.964 9.399 0.926 1.00 67.31 182 PRO A C 1
ATOM 1476 O O . PRO A 1 182 ? 21.046 9.097 1.681 1.00 67.31 182 PRO A O 1
ATOM 1479 N N . ASN A 1 183 ? 21.903 10.469 0.129 1.00 63.19 183 ASN A N 1
ATOM 1480 C CA . ASN A 1 183 ? 20.864 11.503 0.203 1.00 63.19 183 ASN A CA 1
ATOM 1481 C C . ASN A 1 183 ? 19.637 11.253 -0.691 1.00 63.19 183 ASN A C 1
ATOM 1483 O O . ASN A 1 183 ? 18.737 12.085 -0.734 1.00 63.19 183 ASN A O 1
ATOM 1487 N N . HIS A 1 184 ? 19.605 10.147 -1.439 1.00 67.75 184 HIS A N 1
ATOM 1488 C CA . HIS A 1 184 ? 18.557 9.871 -2.430 1.00 67.75 184 HIS A CA 1
ATOM 1489 C C . HIS A 1 184 ? 17.791 8.574 -2.149 1.00 67.75 184 HIS A C 1
ATOM 1491 O O . HIS A 1 184 ? 17.155 8.025 -3.049 1.00 67.75 184 HIS A O 1
ATOM 1497 N N . PHE A 1 185 ? 17.827 8.069 -0.912 1.00 68.50 185 PHE A N 1
ATOM 1498 C CA . PHE A 1 185 ? 17.082 6.860 -0.576 1.00 68.50 185 PHE A CA 1
ATOM 1499 C C . PHE A 1 185 ? 15.578 7.137 -0.537 1.00 68.50 185 PHE A C 1
ATOM 1501 O O . PHE A 1 185 ? 15.112 7.926 0.286 1.00 68.50 185 PHE A O 1
ATOM 1508 N N . PRO A 1 186 ? 14.778 6.470 -1.383 1.00 77.19 186 PRO A N 1
ATOM 1509 C CA . PRO A 1 186 ? 13.337 6.611 -1.314 1.00 77.19 186 PRO A CA 1
ATOM 1510 C C . PRO A 1 186 ? 12.832 5.956 -0.022 1.00 77.19 186 PRO A C 1
ATOM 1512 O O . PRO A 1 186 ? 12.966 4.745 0.161 1.00 77.19 186 PRO A O 1
ATOM 1515 N N . THR A 1 187 ? 12.192 6.741 0.852 1.00 80.50 187 THR A N 1
ATOM 1516 C CA . THR A 1 187 ? 11.601 6.283 2.127 1.00 80.50 187 THR A CA 1
ATOM 1517 C C . THR A 1 187 ? 10.710 5.043 1.958 1.00 80.50 187 THR A C 1
ATOM 1519 O O . THR A 1 187 ? 10.642 4.209 2.857 1.00 80.50 187 THR A O 1
ATOM 1522 N N . GLY A 1 188 ? 10.086 4.874 0.785 1.00 83.25 188 GLY A N 1
ATOM 1523 C CA . GLY A 1 188 ? 9.270 3.704 0.453 1.00 83.25 188 GLY A CA 1
ATOM 1524 C C . GLY A 1 188 ? 10.009 2.365 0.571 1.00 83.25 188 GLY A C 1
ATOM 1525 O O . GLY A 1 188 ? 9.448 1.420 1.109 1.00 83.25 188 GLY A O 1
ATOM 1526 N N . ILE A 1 189 ? 11.288 2.278 0.180 1.00 86.62 189 ILE A N 1
ATOM 1527 C CA . ILE A 1 189 ? 12.045 1.014 0.298 1.00 86.62 189 ILE A CA 1
ATOM 1528 C C . ILE A 1 189 ? 12.293 0.662 1.767 1.00 86.62 189 ILE A C 1
ATOM 1530 O O . ILE A 1 189 ? 12.170 -0.500 2.153 1.00 86.62 189 ILE A O 1
ATOM 1534 N N . TYR A 1 190 ? 12.602 1.655 2.608 1.00 89.38 190 TYR A N 1
ATOM 1535 C CA . TYR A 1 190 ? 12.732 1.435 4.051 1.00 89.38 190 TYR A CA 1
ATOM 1536 C C . TYR A 1 190 ? 11.409 0.996 4.672 1.00 89.38 190 TYR A C 1
ATOM 1538 O O . TYR A 1 190 ? 11.405 0.107 5.518 1.00 89.38 190 TYR A O 1
ATOM 1546 N N . GLN A 1 191 ? 10.287 1.571 4.233 1.00 89.06 191 GLN A N 1
ATOM 1547 C CA . GLN A 1 191 ? 8.955 1.173 4.685 1.00 89.06 191 GLN A CA 1
ATOM 1548 C C . GLN A 1 191 ? 8.627 -0.275 4.303 1.00 89.06 191 GLN A C 1
ATOM 1550 O O . GLN A 1 191 ? 8.158 -1.032 5.160 1.00 89.06 191 GLN A O 1
ATOM 1555 N N . ASP A 1 192 ? 8.899 -0.674 3.060 1.00 89.50 192 ASP A N 1
ATOM 1556 C CA . ASP A 1 192 ? 8.633 -2.030 2.577 1.00 89.50 192 ASP A CA 1
ATOM 1557 C C . ASP A 1 192 ? 9.527 -3.058 3.270 1.00 89.50 192 ASP A C 1
ATOM 1559 O O . ASP A 1 192 ? 9.026 -4.094 3.718 1.00 89.50 192 ASP A O 1
ATOM 1563 N N . PHE A 1 193 ? 10.823 -2.766 3.431 1.00 92.12 193 PHE A N 1
ATOM 1564 C CA . PHE A 1 193 ? 11.744 -3.670 4.117 1.00 92.12 193 PHE A CA 1
ATOM 1565 C C . PHE A 1 193 ? 11.448 -3.767 5.617 1.00 92.12 193 PHE A C 1
ATOM 1567 O O . PHE A 1 193 ? 11.375 -4.870 6.149 1.00 92.12 193 PHE A O 1
ATOM 1574 N N . ALA A 1 194 ? 11.175 -2.646 6.290 1.00 91.56 194 ALA A N 1
ATOM 1575 C CA . ALA A 1 194 ? 10.746 -2.651 7.688 1.00 91.56 194 ALA A CA 1
ATOM 1576 C C . ALA A 1 194 ? 9.482 -3.493 7.897 1.00 91.56 194 ALA A C 1
ATOM 1578 O O . ALA A 1 194 ? 9.420 -4.264 8.847 1.00 91.56 194 ALA A O 1
ATOM 1579 N N . SER A 1 195 ? 8.503 -3.388 6.991 1.00 88.25 195 SER A N 1
ATOM 1580 C CA . SER A 1 195 ? 7.275 -4.193 7.058 1.00 88.25 195 SER A CA 1
ATOM 1581 C C . SER A 1 195 ? 7.560 -5.692 6.918 1.00 88.25 195 SER A C 1
ATOM 1583 O O . SER A 1 195 ? 6.921 -6.504 7.581 1.00 88.25 195 SER A O 1
ATOM 1585 N N . LEU A 1 196 ? 8.518 -6.072 6.065 1.00 91.38 196 LEU A N 1
ATOM 1586 C CA . LEU A 1 196 ? 8.956 -7.463 5.933 1.00 91.38 196 LEU A CA 1
ATOM 1587 C C . LEU A 1 196 ? 9.658 -7.962 7.204 1.00 91.38 196 LEU A C 1
ATOM 1589 O O . LEU A 1 196 ? 9.373 -9.067 7.662 1.00 91.38 196 LEU A O 1
ATOM 1593 N N . LEU A 1 197 ? 10.572 -7.162 7.763 1.00 93.19 197 LEU A N 1
ATOM 1594 C CA . LEU A 1 197 ? 11.296 -7.512 8.986 1.00 93.19 197 LEU A CA 1
ATOM 1595 C C . LEU A 1 197 ? 10.337 -7.687 10.163 1.00 93.19 197 LEU A C 1
ATOM 1597 O O . LEU A 1 197 ? 10.445 -8.677 10.875 1.00 93.19 197 LEU A O 1
ATOM 1601 N N . ASP A 1 198 ? 9.369 -6.786 10.305 1.00 90.38 198 ASP A N 1
ATOM 1602 C CA . ASP A 1 198 ? 8.316 -6.857 11.318 1.00 90.38 198 ASP A CA 1
ATOM 1603 C C . ASP A 1 198 ? 7.480 -8.140 11.200 1.00 90.38 198 ASP A C 1
ATOM 1605 O O . ASP A 1 198 ? 7.323 -8.901 12.157 1.00 90.38 198 ASP A O 1
ATOM 1609 N N . ALA A 1 199 ? 7.030 -8.454 9.978 1.00 87.56 199 ALA A N 1
ATOM 1610 C CA . ALA A 1 199 ? 6.283 -9.677 9.700 1.00 87.56 199 ALA A CA 1
ATOM 1611 C C . ALA A 1 199 ? 7.084 -10.954 10.022 1.00 87.56 199 ALA A C 1
ATOM 1613 O O . ALA A 1 199 ? 6.491 -11.967 10.401 1.00 87.56 199 ALA A O 1
ATOM 1614 N N . ALA A 1 200 ? 8.414 -10.919 9.891 1.00 91.88 200 ALA A N 1
ATOM 1615 C CA . ALA A 1 200 ? 9.299 -12.046 10.169 1.00 91.88 200 ALA A CA 1
ATOM 1616 C C . ALA A 1 200 ? 9.654 -12.177 11.667 1.00 91.88 200 ALA A C 1
ATOM 1618 O O . ALA A 1 200 ? 9.446 -13.232 12.289 1.00 91.88 200 ALA A O 1
ATOM 1619 N N . ASP A 1 201 ? 10.214 -11.120 12.254 1.00 91.75 201 ASP A N 1
ATOM 1620 C CA . ASP A 1 201 ? 10.611 -11.013 13.657 1.00 91.75 201 ASP A CA 1
ATOM 1621 C C . ASP A 1 201 ? 10.774 -9.530 14.059 1.00 91.75 201 ASP A C 1
ATOM 1623 O O . ASP A 1 201 ? 11.721 -8.883 13.603 1.00 91.75 201 ASP A O 1
ATOM 1627 N N . PRO A 1 202 ? 9.927 -8.989 14.956 1.00 90.44 202 PRO A N 1
ATOM 1628 C CA . PRO A 1 202 ? 10.001 -7.586 15.377 1.00 90.44 202 PRO A CA 1
ATOM 1629 C C . PRO A 1 202 ? 11.369 -7.145 15.922 1.00 90.44 202 PRO A C 1
ATOM 1631 O O . PRO A 1 202 ? 11.727 -5.972 15.830 1.00 90.44 202 PRO A O 1
ATOM 1634 N N . ARG A 1 203 ? 12.189 -8.073 16.441 1.00 93.44 203 ARG A N 1
ATOM 1635 C CA . ARG A 1 203 ? 13.562 -7.760 16.877 1.00 93.44 203 ARG A CA 1
ATOM 1636 C C . ARG A 1 203 ? 14.447 -7.336 15.708 1.00 93.44 203 ARG A C 1
ATOM 1638 O O . ARG A 1 203 ? 15.214 -6.391 15.840 1.00 93.44 203 ARG A O 1
ATOM 1645 N N . TRP A 1 204 ? 14.285 -7.965 14.544 1.00 95.06 204 TRP A N 1
ATOM 1646 C CA . TRP A 1 204 ? 15.019 -7.577 13.339 1.00 95.06 204 TRP A CA 1
ATOM 1647 C C . TRP A 1 204 ? 14.606 -6.195 12.838 1.00 95.06 204 TRP A C 1
ATOM 1649 O O . TRP A 1 204 ? 15.444 -5.470 12.301 1.00 95.06 204 TRP A O 1
ATOM 1659 N N . LEU A 1 205 ? 13.334 -5.819 13.015 1.00 94.12 205 LEU A N 1
ATOM 1660 C CA . LEU A 1 205 ? 12.892 -4.454 12.749 1.00 94.12 205 LEU A CA 1
ATOM 1661 C C . LEU A 1 205 ? 13.585 -3.474 13.706 1.00 94.12 205 LEU A C 1
ATOM 1663 O O . LEU A 1 205 ? 14.116 -2.473 13.240 1.00 94.12 205 LEU A O 1
ATOM 1667 N N . LEU A 1 206 ? 13.628 -3.753 15.012 1.00 93.88 206 LEU A N 1
ATOM 1668 C CA . LEU A 1 206 ? 14.299 -2.878 15.984 1.00 93.88 206 LEU A CA 1
ATOM 1669 C C . LEU A 1 206 ? 15.778 -2.647 15.647 1.00 93.88 206 LEU A C 1
ATOM 1671 O O . LEU A 1 206 ? 16.221 -1.496 15.657 1.00 93.88 206 LEU A O 1
ATOM 1675 N N . ASP A 1 207 ? 16.506 -3.708 15.291 1.00 95.75 207 ASP A N 1
ATOM 1676 C CA . ASP A 1 207 ? 17.907 -3.617 14.864 1.00 95.75 207 ASP A CA 1
ATOM 1677 C C . ASP A 1 207 ? 18.048 -2.732 13.617 1.00 95.75 207 ASP A C 1
ATOM 1679 O O . ASP A 1 207 ? 18.902 -1.846 13.551 1.00 95.75 207 ASP A O 1
ATOM 1683 N N . PHE A 1 208 ? 17.159 -2.919 12.637 1.00 95.19 208 PHE A N 1
ATOM 1684 C CA . PHE A 1 208 ? 17.139 -2.119 11.415 1.00 95.19 208 PHE A CA 1
ATOM 1685 C C . PHE A 1 208 ? 16.814 -0.641 11.676 1.00 95.19 208 PHE A C 1
ATOM 1687 O O . PHE A 1 208 ? 17.447 0.243 11.100 1.00 95.19 208 PHE A O 1
ATOM 1694 N N . LEU A 1 209 ? 15.863 -0.345 12.565 1.00 94.25 209 LEU A N 1
ATOM 1695 C CA . LEU A 1 209 ? 15.528 1.028 12.950 1.00 94.25 209 LEU A CA 1
ATOM 1696 C C . LEU A 1 209 ? 16.702 1.722 13.650 1.00 94.25 209 LEU A C 1
ATOM 1698 O O . LEU A 1 209 ? 16.956 2.892 13.373 1.00 94.25 209 LEU A O 1
ATOM 1702 N N . ALA A 1 210 ? 17.436 1.009 14.511 1.00 93.94 210 ALA A N 1
ATOM 1703 C CA . ALA A 1 210 ? 18.642 1.532 15.151 1.00 93.94 210 ALA A CA 1
ATOM 1704 C C . ALA A 1 210 ? 19.764 1.805 14.132 1.00 93.94 210 ALA A C 1
ATOM 1706 O O . ALA A 1 210 ? 20.466 2.815 14.241 1.00 93.94 210 ALA A O 1
ATOM 1707 N N . GLU A 1 211 ? 19.905 0.957 13.106 1.00 92.50 211 GLU A N 1
ATOM 1708 C CA . GLU A 1 211 ? 20.841 1.199 12.002 1.00 92.50 211 GLU A CA 1
ATOM 1709 C C . GLU A 1 211 ? 20.459 2.457 11.204 1.00 92.50 211 GLU A C 1
ATOM 1711 O O . GLU A 1 211 ? 21.316 3.305 10.935 1.00 92.50 211 GLU A O 1
ATOM 1716 N N . LEU A 1 212 ? 19.179 2.597 10.834 1.00 90.69 212 LEU A N 1
ATOM 1717 C CA . LEU A 1 212 ? 18.686 3.769 10.106 1.00 90.69 212 LEU A CA 1
ATOM 1718 C C . LEU A 1 212 ? 18.897 5.054 10.904 1.00 90.69 212 LEU A C 1
ATOM 1720 O O . LEU A 1 212 ? 19.360 6.042 10.343 1.00 90.69 212 LEU A O 1
ATOM 1724 N N . GLU A 1 213 ? 18.585 5.032 12.198 1.00 89.19 213 GLU A N 1
ATOM 1725 C CA . GLU A 1 213 ? 18.814 6.150 13.108 1.00 89.19 213 GLU A CA 1
ATOM 1726 C C . GLU A 1 213 ? 20.294 6.539 13.117 1.00 89.19 213 GLU A C 1
ATOM 1728 O O . GLU A 1 213 ? 20.629 7.641 12.697 1.00 89.19 213 GLU A O 1
ATOM 1733 N N . THR A 1 214 ? 21.191 5.599 13.431 1.00 87.88 214 THR A N 1
ATOM 1734 C CA . THR A 1 214 ? 22.646 5.833 13.434 1.00 87.88 214 THR A CA 1
ATOM 1735 C C . THR A 1 214 ? 23.145 6.464 12.128 1.00 87.88 214 THR A C 1
ATOM 1737 O O . THR A 1 214 ? 23.951 7.396 12.154 1.00 87.88 214 THR A O 1
ATOM 1740 N N . ARG A 1 215 ? 22.656 5.989 10.975 1.00 84.31 215 ARG A N 1
ATOM 1741 C CA . ARG A 1 215 ? 23.077 6.492 9.659 1.00 84.31 215 ARG A CA 1
ATOM 1742 C C . ARG A 1 215 ? 22.521 7.884 9.341 1.00 84.31 215 ARG A C 1
ATOM 1744 O O . ARG A 1 215 ? 23.243 8.688 8.758 1.00 84.31 215 ARG A O 1
ATOM 1751 N N . HIS A 1 216 ? 21.263 8.154 9.685 1.00 82.50 216 HIS A N 1
ATOM 1752 C CA . HIS A 1 216 ? 20.523 9.341 9.228 1.00 82.50 216 HIS A CA 1
ATOM 1753 C C . HIS A 1 216 ? 20.376 10.437 10.293 1.00 82.50 216 HIS A C 1
ATOM 1755 O O . HIS A 1 216 ? 19.820 11.496 10.010 1.00 82.50 216 HIS A O 1
ATOM 1761 N N . THR A 1 217 ? 20.869 10.227 11.517 1.00 71.38 217 THR A N 1
ATOM 1762 C CA . THR A 1 217 ? 20.939 11.270 12.559 1.00 71.38 217 THR A CA 1
ATOM 1763 C C . THR A 1 217 ? 22.347 11.813 12.795 1.00 71.38 217 THR A C 1
ATOM 1765 O O . THR A 1 217 ? 22.499 12.767 13.556 1.00 71.38 217 THR A O 1
ATOM 1768 N N . GLY A 1 218 ? 23.377 11.246 12.156 1.00 68.12 218 GLY A N 1
ATOM 1769 C CA . GLY A 1 218 ? 24.735 11.794 12.186 1.00 68.12 218 GLY A CA 1
ATOM 1770 C C . GLY A 1 218 ? 24.825 13.180 11.528 1.00 68.12 218 GLY A C 1
ATOM 1771 O O . GLY A 1 218 ? 24.025 13.519 10.658 1.00 68.12 218 GLY A O 1
ATOM 1772 N N . ALA A 1 219 ? 25.834 13.972 11.912 1.00 60.06 219 ALA A N 1
ATOM 1773 C CA . ALA A 1 219 ? 26.021 15.372 11.494 1.00 60.06 219 ALA A CA 1
ATOM 1774 C C . ALA A 1 219 ? 26.157 15.602 9.969 1.00 60.06 219 ALA A C 1
ATOM 1776 O O . ALA A 1 219 ? 26.167 16.746 9.528 1.00 60.06 219 ALA A O 1
ATOM 1777 N N . GLY A 1 220 ? 26.263 14.536 9.169 1.00 61.44 220 GLY A N 1
ATOM 1778 C CA . GLY A 1 220 ? 26.424 14.619 7.719 1.00 61.44 220 GLY A CA 1
ATOM 1779 C C . GLY A 1 220 ? 25.143 14.986 6.969 1.00 61.44 220 GLY A C 1
ATOM 1780 O O . GLY A 1 220 ? 25.192 15.881 6.135 1.00 61.44 220 GLY A O 1
ATOM 1781 N N . PHE A 1 221 ? 24.011 14.315 7.241 1.00 65.25 221 PHE A N 1
ATOM 1782 C CA . PHE A 1 221 ? 22.790 14.433 6.420 1.00 65.25 221 PHE A CA 1
ATOM 1783 C C . PHE A 1 221 ? 21.513 14.046 7.197 1.00 65.25 221 PHE A C 1
ATOM 1785 O O . PHE A 1 221 ? 21.038 12.917 7.077 1.00 65.25 221 PHE A O 1
ATOM 1792 N N . PRO A 1 222 ? 20.933 14.950 8.009 1.00 73.81 222 PRO A N 1
ATOM 1793 C CA . PRO A 1 222 ? 19.684 14.669 8.707 1.00 73.81 222 PRO A CA 1
ATOM 1794 C C . PRO A 1 222 ? 18.498 14.608 7.731 1.00 73.81 222 PRO A C 1
ATOM 1796 O O . PRO A 1 222 ? 18.089 15.630 7.186 1.00 73.81 222 PRO A O 1
ATOM 1799 N N . ASP A 1 223 ? 17.897 13.428 7.564 1.00 82.50 223 ASP A N 1
ATOM 1800 C CA . ASP A 1 223 ? 16.627 13.262 6.844 1.00 82.50 223 ASP A CA 1
ATOM 1801 C C . ASP A 1 223 ? 15.458 13.222 7.844 1.00 82.50 223 ASP A C 1
ATOM 1803 O O . ASP A 1 223 ? 15.276 12.260 8.602 1.00 82.50 223 ASP A O 1
ATOM 1807 N N . SER A 1 224 ? 14.653 14.290 7.865 1.00 85.25 224 SER A N 1
ATOM 1808 C CA . SER A 1 224 ? 13.505 14.397 8.770 1.00 85.25 224 SER A CA 1
ATOM 1809 C C . SER A 1 224 ? 12.440 13.334 8.504 1.00 85.25 224 SER A C 1
ATOM 1811 O O . SER A 1 224 ? 11.834 12.849 9.456 1.00 85.25 224 SER A O 1
ATOM 1813 N N . ARG A 1 225 ? 12.251 12.903 7.250 1.00 85.56 225 ARG A N 1
ATOM 1814 C CA . ARG A 1 225 ? 11.252 11.884 6.893 1.00 85.56 225 ARG A CA 1
ATOM 1815 C C . ARG A 1 225 ? 11.665 10.517 7.410 1.00 85.56 225 ARG A C 1
ATOM 1817 O O . ARG A 1 225 ? 10.822 9.763 7.890 1.00 85.56 225 ARG A O 1
ATOM 1824 N N . ILE A 1 226 ? 12.957 10.193 7.341 1.00 86.88 226 ILE A N 1
ATOM 1825 C CA . ILE A 1 226 ? 13.480 8.943 7.906 1.00 86.88 226 ILE A CA 1
ATOM 1826 C C . ILE A 1 226 ? 13.364 8.969 9.427 1.00 86.88 226 ILE A C 1
ATOM 1828 O O . ILE A 1 226 ? 12.928 7.982 10.015 1.00 86.88 226 ILE A O 1
ATOM 1832 N N . ARG A 1 227 ? 13.682 10.097 10.070 1.00 88.25 227 ARG A N 1
ATOM 1833 C CA . ARG A 1 227 ? 13.509 10.253 11.520 1.00 88.25 227 ARG A CA 1
ATOM 1834 C C . ARG A 1 227 ? 12.053 10.061 11.941 1.00 88.25 227 ARG A C 1
ATOM 1836 O O . ARG A 1 227 ? 11.785 9.283 12.853 1.00 88.25 227 ARG A O 1
ATOM 1843 N N . GLU A 1 228 ? 11.120 10.731 11.270 1.00 88.25 228 GLU A N 1
ATOM 1844 C CA . GLU A 1 228 ? 9.680 10.588 11.513 1.00 88.25 228 GLU A CA 1
ATOM 1845 C C . GLU A 1 228 ? 9.222 9.141 11.317 1.00 88.25 228 GLU A C 1
ATOM 1847 O O . GLU A 1 228 ? 8.504 8.606 12.161 1.00 88.25 228 GLU A O 1
ATOM 1852 N N . PHE A 1 229 ? 9.687 8.482 10.252 1.00 89.62 229 PHE A N 1
ATOM 1853 C CA . PHE A 1 229 ? 9.413 7.073 9.985 1.00 89.62 229 PHE A CA 1
ATOM 1854 C C . PHE A 1 229 ? 9.935 6.153 11.098 1.00 89.62 229 PHE A C 1
ATOM 1856 O O . PHE A 1 229 ? 9.178 5.320 11.601 1.00 89.62 229 PHE A O 1
ATOM 1863 N N . VAL A 1 230 ? 11.197 6.312 11.513 1.00 91.31 230 VAL A N 1
ATOM 1864 C CA . VAL A 1 230 ? 11.807 5.514 12.588 1.00 91.31 230 VAL A CA 1
ATOM 1865 C C . VAL A 1 230 ? 11.030 5.695 13.887 1.00 91.31 230 VAL A C 1
ATOM 1867 O O . VAL A 1 230 ? 10.638 4.713 14.518 1.00 91.31 230 VAL A O 1
ATOM 1870 N N . GLN A 1 231 ? 10.739 6.941 14.261 1.00 91.12 231 GLN A N 1
ATOM 1871 C CA . GLN A 1 231 ? 9.973 7.243 15.467 1.00 91.12 231 GLN A CA 1
ATOM 1872 C C . GLN A 1 231 ? 8.548 6.681 15.399 1.00 91.12 231 GLN A C 1
ATOM 1874 O O . GLN A 1 231 ? 8.067 6.129 16.386 1.00 91.12 231 GLN A O 1
ATOM 1879 N N . ALA A 1 232 ? 7.875 6.784 14.250 1.00 89.12 232 ALA A N 1
ATOM 1880 C CA . ALA A 1 232 ? 6.544 6.215 14.059 1.00 89.12 232 ALA A CA 1
ATOM 1881 C C . ALA A 1 232 ? 6.552 4.688 14.215 1.00 89.12 232 ALA A C 1
ATOM 1883 O O . ALA A 1 232 ? 5.708 4.146 14.925 1.00 89.12 232 ALA A O 1
ATOM 1884 N N . ARG A 1 233 ? 7.538 3.993 13.634 1.00 90.56 233 ARG A N 1
ATOM 1885 C CA . ARG A 1 233 ? 7.665 2.535 13.772 1.00 90.56 233 ARG A CA 1
ATOM 1886 C C . ARG A 1 233 ? 7.992 2.092 15.194 1.00 90.56 233 ARG A C 1
ATOM 1888 O O . ARG A 1 233 ? 7.420 1.108 15.648 1.00 90.56 233 ARG A O 1
ATOM 1895 N N . ARG A 1 234 ? 8.842 2.824 15.921 1.00 91.50 234 ARG A N 1
ATOM 1896 C CA . ARG A 1 234 ? 9.087 2.549 17.348 1.00 91.50 234 ARG A CA 1
ATOM 1897 C C . ARG A 1 234 ? 7.812 2.701 18.176 1.00 91.50 234 ARG A C 1
ATOM 1899 O O . ARG A 1 234 ? 7.490 1.801 18.941 1.00 91.50 234 ARG A O 1
ATOM 1906 N N . ARG A 1 235 ? 7.048 3.783 17.967 1.00 89.69 235 ARG A N 1
ATOM 1907 C CA . ARG A 1 235 ? 5.752 3.979 18.644 1.00 89.69 235 ARG A CA 1
ATOM 1908 C C . ARG A 1 235 ? 4.773 2.843 18.363 1.00 89.69 235 ARG A C 1
ATOM 1910 O O . ARG A 1 235 ? 4.081 2.423 19.281 1.00 89.69 235 ARG A O 1
ATOM 1917 N N . LEU A 1 236 ? 4.734 2.340 17.127 1.00 88.25 236 LEU A N 1
ATOM 1918 C CA . LEU A 1 236 ? 3.891 1.199 16.767 1.00 88.25 236 LEU A CA 1
ATOM 1919 C C . LEU A 1 236 ? 4.290 -0.063 17.551 1.00 88.25 236 LEU A C 1
ATOM 1921 O O . LEU A 1 236 ? 3.443 -0.649 18.214 1.00 88.25 236 LEU A O 1
ATOM 1925 N N . LEU A 1 237 ? 5.579 -0.422 17.559 1.00 88.88 237 LEU A N 1
ATOM 1926 C CA . LEU A 1 237 ? 6.085 -1.580 18.312 1.00 88.88 237 LEU A CA 1
ATOM 1927 C C . LEU A 1 237 ? 5.852 -1.451 19.825 1.00 88.88 237 LEU A C 1
ATOM 1929 O O . LEU A 1 237 ? 5.526 -2.424 20.500 1.00 88.88 237 LEU A O 1
ATOM 1933 N N . GLU A 1 238 ? 6.000 -0.245 20.375 1.00 88.56 238 GLU A N 1
ATOM 1934 C CA . GLU A 1 238 ? 5.674 0.019 21.778 1.00 88.56 238 GLU A CA 1
ATOM 1935 C C . GLU A 1 238 ? 4.175 -0.133 22.062 1.00 88.56 238 GLU A C 1
ATOM 1937 O O . GLU A 1 238 ? 3.806 -0.639 23.122 1.00 88.56 238 GLU A O 1
ATOM 1942 N N . ALA A 1 239 ? 3.314 0.291 21.133 1.00 86.50 239 ALA A N 1
ATOM 1943 C CA . ALA A 1 239 ? 1.865 0.172 21.260 1.00 86.50 239 ALA A CA 1
ATOM 1944 C C . ALA A 1 239 ? 1.377 -1.284 21.183 1.00 86.50 239 ALA A C 1
ATOM 1946 O O . ALA A 1 239 ? 0.389 -1.622 21.828 1.00 86.50 239 ALA A O 1
ATOM 1947 N N . GLU A 1 240 ? 2.075 -2.154 20.453 1.00 88.31 240 GLU A N 1
ATOM 1948 C CA . GLU A 1 240 ? 1.804 -3.601 20.423 1.00 88.31 240 GLU A CA 1
ATOM 1949 C C . GLU A 1 240 ? 2.101 -4.287 21.763 1.00 88.31 240 GLU A C 1
ATOM 1951 O O . GLU A 1 240 ? 1.464 -5.278 22.113 1.00 88.31 240 GLU A O 1
ATOM 1956 N N . ALA A 1 241 ? 3.041 -3.746 22.543 1.00 86.19 241 ALA A N 1
ATOM 1957 C CA . ALA A 1 241 ? 3.474 -4.324 23.813 1.00 86.19 241 ALA A CA 1
ATOM 1958 C C . ALA A 1 241 ? 2.764 -3.741 25.049 1.00 86.19 241 ALA A C 1
ATOM 1960 O O . ALA A 1 241 ? 3.068 -4.150 26.173 1.00 86.19 241 ALA A O 1
ATOM 1961 N N . ARG A 1 242 ? 1.870 -2.757 24.886 1.00 86.81 242 ARG A N 1
ATOM 1962 C CA . ARG A 1 242 ? 1.272 -2.013 26.005 1.00 86.81 242 ARG A CA 1
ATOM 1963 C C . ARG A 1 242 ? -0.258 -2.047 25.976 1.00 86.81 242 ARG A C 1
ATOM 1965 O O . ARG A 1 242 ? -0.850 -2.059 24.899 1.00 86.81 242 ARG A O 1
ATOM 1972 N N . PRO A 1 243 ? -0.912 -1.991 27.152 1.00 87.00 243 PRO A N 1
ATOM 1973 C CA . PRO A 1 243 ? -2.344 -1.740 27.226 1.00 87.00 243 PRO A CA 1
ATOM 1974 C C . PRO A 1 243 ? -2.724 -0.447 26.500 1.00 87.00 243 PRO A C 1
ATOM 1976 O O . PRO A 1 243 ? -2.030 0.568 26.585 1.00 87.00 243 PRO A O 1
ATOM 1979 N N . LEU A 1 244 ? -3.863 -0.469 25.814 1.00 91.31 244 LEU A N 1
ATOM 1980 C CA . LEU A 1 244 ? -4.353 0.648 25.005 1.00 91.31 244 LEU A CA 1
ATOM 1981 C C . LEU A 1 244 ? -5.205 1.647 25.812 1.00 91.31 244 LEU A C 1
ATOM 1983 O O . LEU A 1 244 ? -6.105 2.279 25.263 1.00 91.31 244 LEU A O 1
ATOM 1987 N N . ASP A 1 245 ? -4.941 1.815 27.109 1.00 91.94 245 ASP A N 1
ATOM 1988 C CA . ASP A 1 245 ? -5.771 2.630 28.012 1.00 91.94 245 ASP A CA 1
ATOM 1989 C C . ASP A 1 245 ? -5.901 4.090 27.547 1.00 91.94 245 ASP A C 1
ATOM 1991 O O . ASP A 1 245 ? -6.999 4.650 27.565 1.00 91.94 245 ASP A O 1
ATOM 1995 N N . GLU A 1 246 ? -4.813 4.702 27.053 1.00 91.81 246 GLU A N 1
ATOM 1996 C CA . GLU A 1 246 ? -4.869 6.062 26.492 1.00 91.81 246 GLU A CA 1
ATOM 1997 C C . GLU A 1 246 ? -5.769 6.117 25.247 1.00 91.81 246 GLU A C 1
ATOM 1999 O O . GLU A 1 246 ? -6.527 7.074 25.073 1.00 91.81 246 GLU A O 1
ATOM 2004 N N . LEU A 1 247 ? -5.721 5.092 24.388 1.00 92.62 247 LEU A N 1
ATOM 2005 C CA . LEU A 1 247 ? -6.547 5.036 23.181 1.00 92.62 247 LEU A CA 1
ATOM 2006 C C . LEU A 1 247 ? -8.019 4.986 23.571 1.00 92.62 247 LEU A C 1
ATOM 2008 O O . LEU A 1 247 ? -8.821 5.786 23.092 1.00 92.62 247 LEU A O 1
ATOM 2012 N N . TRP A 1 248 ? -8.364 4.085 24.487 1.00 94.38 248 TRP A N 1
ATOM 2013 C CA . TRP A 1 248 ? -9.727 3.928 24.969 1.00 94.38 248 TRP A CA 1
ATOM 2014 C C . TRP A 1 248 ? -10.238 5.177 25.686 1.00 94.38 248 TRP A C 1
ATOM 2016 O O . TRP A 1 248 ? -11.376 5.581 25.452 1.00 94.38 248 TRP A O 1
ATOM 2026 N N . ALA A 1 249 ? -9.398 5.854 26.475 1.00 93.62 249 ALA A N 1
ATOM 2027 C CA . ALA A 1 249 ? -9.740 7.134 27.089 1.00 93.62 249 ALA A CA 1
ATOM 2028 C C . ALA A 1 249 ? -10.031 8.224 26.041 1.00 93.62 249 ALA A C 1
ATOM 2030 O O . ALA A 1 249 ? -10.985 8.989 26.198 1.00 93.62 249 ALA A O 1
ATOM 2031 N N . ARG A 1 250 ? -9.267 8.272 24.940 1.00 93.25 250 ARG A N 1
ATOM 2032 C CA . ARG A 1 250 ? -9.555 9.186 23.822 1.00 93.25 250 ARG A CA 1
ATOM 2033 C C . ARG A 1 250 ? -10.860 8.847 23.120 1.00 93.25 250 ARG A C 1
ATOM 2035 O O . ARG A 1 250 ? -11.654 9.749 22.873 1.00 93.25 250 ARG A O 1
ATOM 2042 N N . LEU A 1 251 ? -11.105 7.570 22.829 1.00 94.44 251 LEU A N 1
ATOM 2043 C CA . LEU A 1 251 ? -12.368 7.139 22.228 1.00 94.44 251 LEU A CA 1
ATOM 2044 C C . LEU A 1 251 ? -13.552 7.464 23.147 1.00 94.44 251 LEU A C 1
ATOM 2046 O O . LEU A 1 251 ? -14.570 7.947 22.665 1.00 94.44 251 LEU A O 1
ATOM 2050 N N . LYS A 1 252 ? -13.387 7.317 24.469 1.00 94.44 252 LYS A N 1
ATOM 2051 C CA . LYS A 1 252 ? -14.377 7.719 25.480 1.00 94.44 252 LYS A CA 1
ATOM 2052 C C . LYS A 1 252 ? -14.693 9.212 25.447 1.00 94.44 252 LYS A C 1
ATOM 2054 O O . LYS A 1 252 ? -15.833 9.599 25.680 1.00 94.44 252 LYS A O 1
ATOM 2059 N N . ALA A 1 253 ? -13.687 10.047 25.194 1.00 93.94 253 ALA A N 1
ATOM 2060 C CA . ALA A 1 253 ? -13.864 11.492 25.092 1.00 93.94 253 ALA A CA 1
ATOM 2061 C C . ALA A 1 253 ? -14.638 11.902 23.827 1.00 93.94 253 ALA A C 1
ATOM 2063 O O . ALA A 1 253 ? -15.286 12.946 23.832 1.00 93.94 253 ALA A O 1
ATOM 2064 N N . LEU A 1 254 ? -14.579 11.091 22.765 1.00 92.94 254 LEU A N 1
ATOM 2065 C CA . LEU A 1 254 ? -15.391 11.275 21.560 1.00 92.94 254 LEU A CA 1
ATOM 2066 C C . LEU A 1 254 ? -16.814 10.730 21.751 1.00 92.94 254 LEU A C 1
ATOM 2068 O O . LEU A 1 254 ? -17.779 11.387 21.370 1.00 92.94 254 LEU A O 1
ATOM 2072 N N . ASP A 1 255 ? -16.938 9.546 22.353 1.00 93.00 255 ASP A N 1
ATOM 2073 C CA . ASP A 1 255 ? -18.209 8.909 22.694 1.00 93.00 255 ASP A CA 1
ATOM 2074 C C . ASP A 1 255 ? -18.057 8.037 23.964 1.00 93.00 255 ASP A C 1
ATOM 2076 O O . ASP A 1 255 ? -17.376 7.000 23.936 1.00 93.00 255 ASP A O 1
ATOM 2080 N N . PRO A 1 256 ? -18.715 8.400 25.087 1.00 91.94 256 PRO A N 1
ATOM 2081 C CA . PRO A 1 256 ? -18.634 7.646 26.335 1.00 91.94 256 PRO A CA 1
ATOM 2082 C C . PRO A 1 256 ? -19.073 6.182 26.226 1.00 91.94 256 PRO A C 1
ATOM 2084 O O . PRO A 1 256 ? -18.555 5.343 26.964 1.00 91.94 256 PRO A O 1
ATOM 2087 N N . ALA A 1 257 ? -20.010 5.863 25.327 1.00 88.88 257 ALA A N 1
ATOM 2088 C CA . ALA A 1 257 ? -20.501 4.504 25.125 1.00 88.88 257 ALA A CA 1
ATOM 2089 C C . ALA A 1 257 ? -19.488 3.633 24.368 1.00 88.88 257 ALA A C 1
ATOM 2091 O O . ALA A 1 257 ? -19.476 2.411 24.549 1.00 88.88 257 ALA A O 1
ATOM 2092 N N . VAL A 1 258 ? -18.635 4.246 23.544 1.00 89.31 258 VAL A N 1
ATOM 2093 C CA . VAL A 1 258 ? -17.581 3.541 22.809 1.00 89.31 258 VAL A CA 1
ATOM 2094 C C . VAL A 1 258 ? -16.355 3.298 23.682 1.00 89.31 258 VAL A C 1
ATOM 2096 O O . VAL A 1 258 ? -15.721 2.263 23.534 1.00 89.31 258 VAL A O 1
ATOM 2099 N N . GLY A 1 259 ? -16.017 4.202 24.601 1.00 83.50 259 GLY A N 1
ATOM 2100 C CA . GLY A 1 259 ? -14.795 4.102 25.409 1.00 83.50 259 GLY A CA 1
ATOM 2101 C C . GLY A 1 259 ? -14.781 3.048 26.524 1.00 83.50 259 GLY A C 1
ATOM 2102 O O . GLY A 1 259 ? -13.788 2.933 27.241 1.00 83.50 259 GLY A O 1
ATOM 2103 N N . ASP A 1 260 ? -15.865 2.299 26.720 1.00 88.75 260 ASP A N 1
ATOM 2104 C CA . ASP A 1 260 ? -15.943 1.229 27.717 1.00 88.75 260 ASP A CA 1
ATOM 2105 C C . ASP A 1 260 ? -15.308 -0.070 27.191 1.00 88.75 260 ASP A C 1
ATOM 2107 O O . ASP A 1 260 ? -15.949 -0.876 26.515 1.00 88.75 260 ASP A O 1
ATOM 2111 N N . VAL A 1 261 ? -14.031 -0.277 27.536 1.00 87.94 261 VAL A N 1
ATOM 2112 C CA . VAL A 1 261 ? -13.205 -1.424 27.104 1.00 87.94 261 VAL A CA 1
ATOM 2113 C C . VAL A 1 261 ? -13.845 -2.774 27.422 1.00 87.94 261 VAL A C 1
ATOM 2115 O O . VAL A 1 261 ? -13.642 -3.747 26.693 1.00 87.94 261 VAL A O 1
ATOM 2118 N N . SER A 1 262 ? -14.644 -2.856 28.492 1.00 89.62 262 SER A N 1
ATOM 2119 C CA . SER A 1 262 ? -15.275 -4.111 28.912 1.00 89.62 262 SER A CA 1
ATOM 2120 C C . SER A 1 262 ? -16.180 -4.706 27.826 1.00 89.62 262 SER A C 1
ATOM 2122 O O . SER A 1 262 ? -16.262 -5.929 27.706 1.00 89.62 262 SER A O 1
ATOM 2124 N N . ARG A 1 263 ? -16.762 -3.858 26.966 1.00 91.12 263 ARG A N 1
ATOM 2125 C CA . ARG A 1 263 ? -17.643 -4.242 25.849 1.00 91.12 263 ARG A CA 1
ATOM 2126 C C . ARG A 1 263 ? -16.925 -4.985 24.725 1.00 91.12 263 ARG A C 1
ATOM 2128 O O . ARG A 1 263 ? -17.576 -5.683 23.945 1.00 91.12 263 ARG A O 1
ATOM 2135 N N . TYR A 1 264 ? -15.605 -4.837 24.636 1.00 93.25 264 TYR A N 1
ATOM 2136 C CA . TYR A 1 264 ? -14.794 -5.418 23.565 1.00 93.25 264 TYR A CA 1
ATOM 2137 C C . TYR A 1 264 ? -13.910 -6.573 24.024 1.00 93.25 264 TYR A C 1
ATOM 2139 O O . TYR A 1 264 ? -13.216 -7.164 23.200 1.00 93.25 264 TYR A O 1
ATOM 2147 N N . ARG A 1 265 ? -13.934 -6.930 25.315 1.00 90.50 265 ARG A N 1
ATOM 2148 C CA . ARG A 1 265 ? -13.169 -8.077 25.820 1.00 90.50 265 ARG A CA 1
ATOM 2149 C C . ARG A 1 265 ? -13.518 -9.339 25.031 1.00 90.50 265 ARG A C 1
ATOM 2151 O O . ARG A 1 265 ? -14.691 -9.649 24.831 1.00 90.50 265 ARG A O 1
ATOM 2158 N N . GLY A 1 266 ? -12.492 -10.055 24.571 1.00 91.62 266 GLY A N 1
ATOM 2159 C CA . GLY A 1 266 ? -12.654 -11.275 23.781 1.00 91.62 266 GLY A CA 1
ATOM 2160 C C . GLY A 1 266 ? -13.075 -11.053 22.323 1.00 91.62 266 GLY A C 1
ATOM 2161 O O . GLY A 1 266 ? -13.252 -12.035 21.600 1.00 91.62 266 GLY A O 1
ATOM 2162 N N . ARG A 1 267 ? -13.224 -9.802 21.867 1.00 94.44 267 ARG A N 1
ATOM 2163 C CA . ARG A 1 267 ? -13.584 -9.445 20.485 1.00 94.44 267 ARG A CA 1
ATOM 2164 C C . ARG A 1 267 ? -12.375 -8.928 19.720 1.00 94.44 267 ARG A C 1
ATOM 2166 O O . ARG A 1 267 ? -11.429 -8.427 20.311 1.00 94.44 267 ARG A O 1
ATOM 2173 N N . VAL A 1 268 ? -12.431 -9.024 18.398 1.00 95.12 268 VAL A N 1
ATOM 2174 C CA . VAL A 1 268 ? -11.462 -8.351 17.526 1.00 95.12 268 VAL A CA 1
ATOM 2175 C C . VAL A 1 268 ? -12.032 -6.979 17.197 1.00 95.12 268 VAL A C 1
ATOM 2177 O O . VAL A 1 268 ? -13.162 -6.903 16.722 1.00 95.12 268 VAL A O 1
ATOM 2180 N N . VAL A 1 269 ? -11.292 -5.899 17.447 1.00 96.12 269 VAL A N 1
ATOM 2181 C CA . VAL A 1 269 ? -11.768 -4.535 17.163 1.00 96.12 269 VAL A CA 1
ATOM 2182 C C . VAL A 1 269 ? -10.980 -3.930 16.013 1.00 96.12 269 VAL A C 1
ATOM 2184 O O . VAL A 1 269 ? -9.766 -3.784 16.098 1.00 96.12 269 VAL A O 1
ATOM 2187 N N . LEU A 1 270 ? -11.668 -3.532 14.948 1.00 95.62 270 LEU A N 1
ATOM 2188 C CA . LEU A 1 270 ? -11.110 -2.697 13.892 1.00 95.62 270 LEU A CA 1
ATOM 2189 C C . LEU A 1 270 ? -11.448 -1.236 14.185 1.00 95.62 270 LEU A C 1
ATOM 2191 O O . LEU A 1 270 ? -12.596 -0.817 14.047 1.00 95.62 270 LEU A O 1
ATOM 2195 N N . LEU A 1 271 ? -10.440 -0.454 14.546 1.00 95.38 271 LEU A N 1
ATOM 2196 C CA . LEU A 1 271 ? -10.547 0.992 14.648 1.00 95.38 271 LEU A CA 1
ATOM 2197 C C . LEU A 1 271 ? -10.214 1.615 13.287 1.00 95.38 271 LEU A C 1
ATOM 2199 O O . LEU A 1 271 ? -9.047 1.762 12.926 1.00 95.38 271 LEU A O 1
ATOM 2203 N N . ALA A 1 272 ? -11.245 1.951 12.517 1.00 94.69 272 ALA A N 1
ATOM 2204 C CA . ALA A 1 272 ? -11.133 2.593 11.214 1.00 94.69 272 ALA A CA 1
ATOM 2205 C C . ALA A 1 272 ? -11.005 4.114 11.373 1.00 94.69 272 ALA A C 1
ATOM 2207 O O . ALA A 1 272 ? -11.866 4.759 11.966 1.00 94.69 272 ALA A O 1
ATOM 2208 N N . LEU A 1 273 ? -9.942 4.697 10.827 1.00 93.06 273 LEU A N 1
ATOM 2209 C CA . LEU A 1 273 ? -9.603 6.109 10.969 1.00 93.06 273 LEU A CA 1
ATOM 2210 C C . LEU A 1 273 ? -9.592 6.764 9.585 1.00 93.06 273 LEU A C 1
ATOM 2212 O O . LEU A 1 273 ? -8.684 6.535 8.785 1.00 93.06 273 LEU A O 1
ATOM 2216 N N . GLY A 1 274 ? -10.590 7.585 9.279 1.00 90.00 274 GLY A N 1
ATOM 2217 C CA . GLY A 1 274 ? -10.619 8.257 7.985 1.00 90.00 274 GLY A CA 1
ATOM 2218 C C . GLY A 1 274 ? -11.976 8.831 7.598 1.00 90.00 274 GLY A C 1
ATOM 2219 O O . GLY A 1 274 ? -12.956 8.711 8.338 1.00 90.00 274 GLY A O 1
ATOM 2220 N N . PRO A 1 275 ? -12.048 9.480 6.429 1.00 86.62 275 PRO A N 1
ATOM 2221 C CA . PRO A 1 275 ? -13.274 10.096 5.948 1.00 86.62 275 PRO A CA 1
ATOM 2222 C C . PRO A 1 275 ? -14.318 9.071 5.505 1.00 86.62 275 PRO A C 1
ATOM 2224 O O . PRO A 1 275 ? -14.029 8.128 4.771 1.00 86.62 275 PRO A O 1
ATOM 2227 N N . VAL A 1 276 ? -15.571 9.337 5.878 1.00 86.94 276 VAL A N 1
ATOM 2228 C CA . VAL A 1 276 ? -16.756 8.587 5.422 1.00 86.94 276 VAL A CA 1
ATOM 2229 C C . VAL A 1 276 ? -17.051 8.747 3.933 1.00 86.94 276 VAL A C 1
ATOM 2231 O O . VAL A 1 276 ? -17.853 8.003 3.384 1.00 86.94 276 VAL A O 1
ATOM 2234 N N . THR A 1 277 ? -16.406 9.710 3.278 1.00 82.88 277 THR A N 1
ATOM 2235 C CA . THR A 1 277 ? -16.557 9.995 1.848 1.00 82.88 277 THR A CA 1
ATOM 2236 C C . THR A 1 277 ? -15.556 9.242 0.973 1.00 82.88 277 THR A C 1
ATOM 2238 O O . THR A 1 277 ? -15.581 9.386 -0.246 1.00 82.88 277 THR A O 1
ATOM 2241 N N . TYR A 1 278 ? -14.646 8.456 1.560 1.00 85.75 278 TYR A N 1
ATOM 2242 C CA . TYR A 1 278 ? -13.662 7.696 0.795 1.00 85.75 278 TYR A CA 1
ATOM 2243 C C . TYR A 1 278 ? -14.167 6.279 0.523 1.00 85.75 278 TYR A C 1
ATOM 2245 O O . TYR A 1 278 ? -13.889 5.335 1.263 1.00 85.75 278 TYR A O 1
ATOM 2253 N N . ASP A 1 279 ? -14.938 6.149 -0.555 1.00 84.25 279 ASP A N 1
ATOM 2254 C CA . ASP A 1 279 ? -15.763 4.972 -0.843 1.00 84.25 279 ASP A CA 1
ATOM 2255 C C . ASP A 1 279 ? -15.000 3.651 -0.845 1.00 84.25 279 ASP A C 1
ATOM 2257 O O . ASP A 1 279 ? -15.464 2.684 -0.251 1.00 84.25 279 ASP A O 1
ATOM 2261 N N . THR A 1 280 ? -13.808 3.597 -1.447 1.00 82.81 280 THR A N 1
ATOM 2262 C CA . THR A 1 280 ? -13.014 2.358 -1.484 1.00 82.81 280 THR A CA 1
ATOM 2263 C C . THR A 1 280 ? -12.671 1.855 -0.079 1.00 82.81 280 THR A C 1
ATOM 2265 O O . THR A 1 280 ? -12.676 0.651 0.153 1.00 82.81 280 THR A O 1
ATOM 2268 N N . PHE A 1 281 ? -12.406 2.755 0.870 1.00 87.12 281 PHE A N 1
ATOM 2269 C CA . PHE A 1 281 ? -12.130 2.387 2.260 1.00 87.12 281 PHE A CA 1
ATOM 2270 C C . PHE A 1 281 ? -13.398 1.956 2.993 1.00 87.12 281 PHE A C 1
ATOM 2272 O O . PHE A 1 281 ? -13.396 0.940 3.682 1.00 87.12 281 PHE A O 1
ATOM 2279 N N . ILE A 1 282 ? -14.501 2.676 2.791 1.00 90.56 282 ILE A N 1
ATOM 2280 C CA . ILE A 1 282 ? -15.794 2.340 3.396 1.00 90.56 282 ILE A CA 1
ATOM 2281 C C . ILE A 1 282 ? -16.312 0.987 2.913 1.00 90.56 282 ILE A C 1
ATOM 2283 O O . ILE A 1 282 ? -16.746 0.178 3.728 1.00 90.56 282 ILE A O 1
ATOM 2287 N N . GLU A 1 283 ? -16.217 0.697 1.618 1.00 90.31 283 GLU A N 1
ATOM 2288 C CA . GLU A 1 283 ? -16.595 -0.611 1.084 1.00 90.31 283 GLU A CA 1
ATOM 2289 C C . GLU A 1 283 ? -15.763 -1.740 1.681 1.00 90.31 283 GLU A C 1
ATOM 2291 O O . GLU A 1 283 ? -16.305 -2.792 1.993 1.00 90.31 283 GLU A O 1
ATOM 2296 N N . GLN A 1 284 ? -14.459 -1.528 1.877 1.00 89.06 284 GLN A N 1
ATOM 2297 C CA . GLN A 1 284 ? -13.599 -2.535 2.499 1.00 89.06 284 GLN A CA 1
ATOM 2298 C C . GLN A 1 284 ? -14.000 -2.818 3.946 1.00 89.06 284 GLN A C 1
ATOM 2300 O O . GLN A 1 284 ? -14.016 -3.974 4.360 1.00 89.06 284 GLN A O 1
ATOM 2305 N N . ILE A 1 285 ? -14.352 -1.781 4.705 1.00 93.12 285 ILE A N 1
ATOM 2306 C CA . ILE A 1 285 ? -14.848 -1.912 6.079 1.00 93.12 285 ILE A CA 1
ATOM 2307 C C . ILE A 1 285 ? -16.196 -2.647 6.092 1.00 93.12 285 ILE A C 1
ATOM 2309 O O . ILE A 1 285 ? -16.386 -3.560 6.893 1.00 93.12 285 ILE A O 1
ATOM 2313 N N . GLU A 1 286 ? -17.109 -2.302 5.180 1.00 93.69 286 GLU A N 1
ATOM 2314 C CA . GLU A 1 286 ? -18.401 -2.982 5.019 1.00 93.69 286 GLU A CA 1
ATOM 2315 C C . GLU A 1 286 ? -18.234 -4.462 4.661 1.00 93.69 286 GLU A C 1
ATOM 2317 O O . GLU A 1 286 ? -18.871 -5.318 5.275 1.00 93.69 286 GLU A O 1
ATOM 2322 N N . ASP A 1 287 ? -17.363 -4.773 3.701 1.00 92.00 287 ASP A N 1
ATOM 2323 C CA . ASP A 1 287 ? -17.094 -6.142 3.264 1.00 92.00 287 ASP A CA 1
ATOM 2324 C C . ASP A 1 287 ? -16.432 -6.959 4.388 1.00 92.00 287 ASP A C 1
ATOM 2326 O O . ASP A 1 287 ? -16.781 -8.124 4.598 1.00 92.00 287 ASP A O 1
ATOM 2330 N N . LEU A 1 288 ? -15.530 -6.350 5.166 1.00 92.31 288 LEU A N 1
ATOM 2331 C CA . LEU A 1 288 ? -14.949 -6.984 6.351 1.00 92.31 288 LEU A CA 1
ATOM 2332 C C . LEU A 1 288 ? -15.982 -7.253 7.437 1.00 92.31 288 LEU A C 1
ATOM 2334 O O . LEU A 1 288 ? -15.995 -8.352 7.990 1.00 92.31 288 LEU A O 1
ATOM 2338 N N . HIS A 1 289 ? -16.851 -6.285 7.731 1.00 95.00 289 HIS A N 1
ATOM 2339 C CA . HIS A 1 289 ? -17.933 -6.476 8.689 1.00 95.00 289 HIS A CA 1
ATOM 2340 C C . HIS A 1 289 ? -18.842 -7.625 8.257 1.00 95.00 289 HIS A C 1
ATOM 2342 O O . HIS A 1 289 ? -19.086 -8.546 9.031 1.00 95.00 289 HIS A O 1
ATOM 2348 N N . ALA A 1 290 ? -19.312 -7.602 7.007 1.00 93.75 290 ALA A N 1
ATOM 2349 C CA . ALA A 1 290 ? -20.194 -8.632 6.469 1.00 93.75 290 ALA A CA 1
ATOM 2350 C C . ALA A 1 290 ? -19.572 -10.032 6.566 1.00 93.75 290 ALA A C 1
ATOM 2352 O O . ALA A 1 290 ? -20.277 -11.002 6.838 1.00 93.75 290 ALA A O 1
ATOM 2353 N N . LYS A 1 291 ? -18.253 -10.131 6.377 1.00 93.25 291 LYS A N 1
ATOM 2354 C CA . LYS A 1 291 ? -17.526 -11.397 6.428 1.00 93.25 291 LYS A CA 1
ATOM 2355 C C . LYS A 1 291 ? -17.242 -11.889 7.851 1.00 93.25 291 LYS A C 1
ATOM 2357 O O . LYS A 1 291 ? -17.333 -13.086 8.085 1.00 93.25 291 LYS A O 1
ATOM 2362 N N . HIS A 1 292 ? -16.894 -10.996 8.778 1.00 94.38 292 HIS A N 1
ATOM 2363 C CA . HIS A 1 292 ? -16.274 -11.372 10.057 1.00 94.38 292 HIS A CA 1
ATOM 2364 C C . HIS A 1 292 ? -17.075 -10.957 11.307 1.00 94.38 292 HIS A C 1
ATOM 2366 O O . HIS A 1 292 ? -16.682 -11.288 12.426 1.00 94.38 292 HIS A O 1
ATOM 2372 N N . ALA A 1 293 ? -18.213 -10.265 11.170 1.00 94.44 293 ALA A N 1
ATOM 2373 C CA . ALA A 1 293 ? -19.029 -9.860 12.323 1.00 94.44 293 ALA A CA 1
ATOM 2374 C C . ALA A 1 293 ? -19.508 -11.063 13.154 1.00 94.44 293 ALA A C 1
ATOM 2376 O O . ALA A 1 293 ? -19.449 -11.029 14.382 1.00 94.44 293 ALA A O 1
ATOM 2377 N N . ALA A 1 294 ? -19.910 -12.156 12.495 1.00 92.00 294 ALA A N 1
ATOM 2378 C CA . ALA A 1 294 ? -20.333 -13.389 13.164 1.00 92.00 294 ALA A CA 1
ATOM 2379 C C . ALA A 1 294 ? -19.197 -14.076 13.948 1.00 92.00 294 ALA A C 1
ATOM 2381 O O . ALA A 1 294 ? -19.452 -14.802 14.904 1.00 92.00 294 ALA A O 1
ATOM 2382 N N . GLU A 1 295 ? -17.941 -13.819 13.579 1.00 91.44 295 GLU A N 1
ATOM 2383 C CA . GLU A 1 295 ? -16.745 -14.363 14.238 1.00 91.44 295 GLU A CA 1
ATOM 2384 C C . GLU A 1 295 ? -16.276 -13.476 15.410 1.00 91.44 295 GLU A C 1
ATOM 2386 O O . GLU A 1 295 ? -15.334 -13.819 16.134 1.00 91.44 295 GLU A O 1
ATOM 2391 N N . GLY A 1 296 ? -16.963 -12.351 15.645 1.00 92.62 296 GLY A N 1
ATOM 2392 C CA . GLY A 1 296 ? -16.700 -11.429 16.746 1.00 92.62 296 GLY A CA 1
ATOM 2393 C C . GLY A 1 296 ? -15.888 -10.191 16.364 1.00 92.62 296 GLY A C 1
ATOM 2394 O O . GLY A 1 296 ? -15.321 -9.562 17.261 1.00 92.62 296 GLY A O 1
ATOM 2395 N N . LEU A 1 297 ? -15.823 -9.831 15.075 1.00 95.69 297 LEU A N 1
ATOM 2396 C CA . LEU A 1 297 ? -15.318 -8.523 14.654 1.00 95.69 297 LEU A CA 1
ATOM 2397 C C . LEU A 1 297 ? -16.278 -7.412 15.097 1.00 95.69 297 LEU A C 1
ATOM 2399 O O . LEU A 1 297 ? -17.469 -7.440 14.791 1.00 95.69 297 LEU A O 1
ATOM 2403 N N . VAL A 1 298 ? -15.733 -6.389 15.746 1.00 96.44 298 VAL A N 1
ATOM 2404 C CA . VAL A 1 298 ? -16.394 -5.111 16.014 1.00 96.44 298 VAL A CA 1
ATOM 2405 C C . VAL A 1 298 ? -15.646 -4.019 15.277 1.00 96.44 298 VAL A C 1
ATOM 2407 O O . VAL A 1 298 ? -14.420 -3.988 15.279 1.00 96.44 298 VAL A O 1
ATOM 2410 N N . ILE A 1 299 ? -16.380 -3.103 14.661 1.00 97.00 299 ILE A N 1
ATOM 2411 C CA . ILE A 1 299 ? -15.796 -1.943 13.996 1.00 97.00 299 ILE A CA 1
ATOM 2412 C C . ILE A 1 299 ? -16.087 -0.713 14.844 1.00 97.00 299 ILE A C 1
ATOM 2414 O O . ILE A 1 299 ? -17.184 -0.569 15.370 1.00 97.00 299 ILE A O 1
ATOM 2418 N N . LEU A 1 300 ? -15.096 0.157 14.986 1.00 96.81 300 LEU A N 1
ATOM 2419 C CA . LEU A 1 300 ? -15.236 1.500 15.530 1.00 96.81 300 LEU A CA 1
ATOM 2420 C C . LEU A 1 300 ? -14.691 2.452 14.478 1.00 96.81 300 LEU A C 1
ATOM 2422 O O . LEU A 1 300 ? -13.533 2.329 14.087 1.00 96.81 300 LEU A O 1
ATOM 2426 N N . GLN A 1 301 ? -15.501 3.387 13.997 1.00 95.81 301 GLN A N 1
ATOM 2427 C CA . GLN A 1 301 ? -15.051 4.316 12.968 1.00 95.81 301 GLN A CA 1
ATOM 2428 C C . GLN A 1 301 ?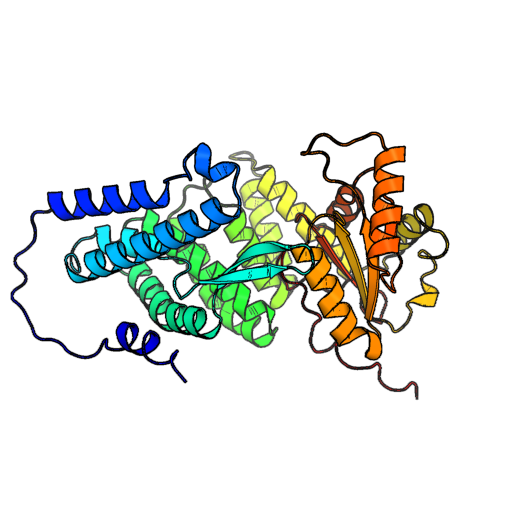 -14.866 5.709 13.551 1.00 95.81 301 GLN A C 1
ATOM 2430 O O . GLN A 1 301 ? -15.835 6.329 13.964 1.00 95.81 301 GLN A O 1
ATOM 2435 N N . VAL A 1 302 ? -13.647 6.238 13.531 1.00 95.12 302 VAL A N 1
ATOM 2436 C CA . VAL A 1 302 ? -13.390 7.652 13.819 1.00 95.12 302 VAL A CA 1
ATOM 2437 C C . VAL A 1 302 ? -13.420 8.410 12.501 1.00 95.12 302 VAL A C 1
ATOM 2439 O O . VAL A 1 302 ? -12.486 8.352 11.696 1.00 95.12 302 VAL A O 1
ATOM 2442 N N . ALA A 1 303 ? -14.532 9.100 12.282 1.00 92.31 303 ALA A N 1
ATOM 2443 C CA . ALA A 1 303 ? -14.788 9.879 11.091 1.00 92.31 303 ALA A CA 1
ATOM 2444 C C . ALA A 1 303 ? -14.258 11.306 11.244 1.00 92.31 303 ALA A C 1
ATOM 2446 O O . ALA A 1 303 ? -14.487 11.986 12.244 1.00 92.31 303 ALA A O 1
ATOM 2447 N N . SER A 1 304 ? -13.603 11.784 10.194 1.00 85.44 304 SER A N 1
ATOM 2448 C CA . SER A 1 304 ? -13.242 13.191 10.019 1.00 85.44 304 SER A CA 1
ATOM 2449 C C . SER A 1 304 ? -13.308 13.540 8.540 1.00 85.44 304 SER A C 1
ATOM 2451 O O . SER A 1 304 ? -13.027 12.671 7.717 1.00 85.44 304 SER A O 1
ATOM 2453 N N . PHE A 1 305 ? -13.598 14.784 8.170 1.00 80.44 305 PHE A N 1
ATOM 2454 C CA . PHE A 1 305 ? -13.494 15.186 6.767 1.00 80.44 305 PHE A CA 1
ATOM 2455 C C . PHE A 1 305 ? -12.066 15.606 6.414 1.00 80.44 305 PHE A C 1
ATOM 2457 O O . PHE A 1 305 ? -11.300 16.081 7.255 1.00 80.44 305 PHE A O 1
ATOM 2464 N N . ASN A 1 306 ? -11.695 15.419 5.148 1.00 69.56 306 ASN A N 1
ATOM 2465 C CA . ASN A 1 306 ? -10.366 15.769 4.672 1.00 69.56 306 ASN A CA 1
ATOM 2466 C C . ASN A 1 306 ? -10.250 17.287 4.447 1.00 69.56 306 ASN A C 1
ATOM 2468 O O . ASN A 1 306 ? -10.831 17.836 3.511 1.00 69.56 306 ASN A O 1
ATOM 2472 N N . ARG A 1 307 ? -9.444 17.948 5.286 1.00 68.38 307 ARG A N 1
ATOM 2473 C CA . ARG A 1 307 ? -9.209 19.404 5.267 1.00 68.38 307 ARG A CA 1
ATOM 2474 C C . ARG A 1 307 ? -8.657 19.933 3.944 1.00 68.38 307 ARG A C 1
ATOM 2476 O O . ARG A 1 307 ? -8.867 21.104 3.643 1.00 68.38 307 ARG A O 1
ATOM 2483 N N . ALA A 1 308 ? -8.005 19.087 3.148 1.00 64.25 308 ALA A N 1
ATOM 2484 C CA . ALA A 1 308 ? -7.409 19.470 1.870 1.00 64.25 308 ALA A CA 1
ATOM 2485 C C . ALA A 1 308 ? -8.433 19.916 0.810 1.00 64.25 308 ALA A C 1
ATOM 2487 O O . ALA A 1 308 ? -8.041 20.523 -0.182 1.00 64.25 308 ALA A O 1
ATOM 2488 N N . TYR A 1 309 ? -9.727 19.641 1.007 1.00 63.19 309 TYR A N 1
ATOM 2489 C CA . TYR A 1 309 ? -10.769 19.913 0.012 1.00 63.19 309 TYR A CA 1
ATOM 2490 C C . TYR A 1 309 ? -11.609 21.167 0.278 1.00 63.19 309 TYR A C 1
ATOM 2492 O O . TYR A 1 309 ? -12.611 21.358 -0.400 1.00 63.19 309 TYR A O 1
ATOM 2500 N N . GLY A 1 310 ? -11.207 22.030 1.220 1.00 68.88 310 GLY A N 1
ATOM 2501 C CA . GLY A 1 310 ? -11.997 23.208 1.588 1.00 68.88 310 GLY A CA 1
ATOM 2502 C C . GLY A 1 310 ? -13.286 22.776 2.279 1.00 68.88 310 GLY A C 1
ATOM 2503 O O . GLY A 1 310 ? -14.305 22.527 1.644 1.00 68.88 310 GLY A O 1
ATOM 2504 N N . LEU A 1 311 ? -13.220 22.606 3.597 1.00 75.75 311 LEU A N 1
ATOM 2505 C CA . LEU A 1 311 ? -14.334 22.015 4.324 1.00 75.75 311 LEU A CA 1
ATOM 2506 C C . LEU A 1 311 ? -15.434 23.036 4.619 1.00 75.75 311 LEU A C 1
ATOM 2508 O O . LEU A 1 311 ? -15.120 24.186 4.941 1.00 75.75 311 LEU A O 1
ATOM 2512 N N . PRO A 1 312 ? -16.707 22.603 4.598 1.00 81.44 312 PRO A N 1
ATOM 2513 C CA . PRO A 1 312 ? -17.782 23.389 5.175 1.00 81.44 312 PRO A CA 1
ATOM 2514 C C . PRO A 1 312 ? -17.551 23.599 6.678 1.00 81.44 312 PRO A C 1
ATOM 2516 O O . PRO A 1 312 ? -16.640 23.024 7.284 1.00 81.44 312 PRO A O 1
ATOM 2519 N N . SER A 1 313 ? -18.386 24.419 7.310 1.00 86.19 313 SER A N 1
ATOM 2520 C CA . SER A 1 313 ? -18.307 24.633 8.761 1.00 86.19 313 SER A CA 1
ATOM 2521 C C . SER A 1 313 ? -18.416 23.309 9.541 1.00 86.19 313 SER A C 1
ATOM 2523 O O . SER A 1 313 ? -19.053 22.359 9.089 1.00 86.19 313 SER A O 1
ATOM 2525 N N . GLU A 1 314 ? -17.811 23.223 10.731 1.00 88.38 314 GLU A N 1
ATOM 2526 C CA . GLU A 1 314 ? -17.868 22.002 11.556 1.00 88.38 314 GLU A CA 1
ATOM 2527 C C . GLU A 1 314 ? -19.308 21.495 11.819 1.00 88.38 314 GLU A C 1
ATOM 2529 O O . GLU A 1 314 ? -19.545 20.291 11.685 1.00 88.38 314 GLU A O 1
ATOM 2534 N N . PRO A 1 315 ? -20.305 22.359 12.113 1.00 89.44 315 PRO A N 1
ATOM 2535 C CA . PRO A 1 315 ? -21.691 21.915 12.275 1.00 89.44 315 PRO A CA 1
ATOM 2536 C C . PRO A 1 315 ? -22.295 21.296 11.009 1.00 89.44 315 PRO A C 1
ATOM 2538 O O . PRO A 1 315 ? -23.108 20.375 11.092 1.00 89.44 315 PRO A O 1
ATOM 2541 N N . GLU A 1 316 ? -21.918 21.800 9.836 1.00 89.31 316 GLU A N 1
ATOM 2542 C CA . GLU A 1 316 ? -22.380 21.285 8.548 1.00 89.31 316 GLU A CA 1
ATOM 2543 C C . GLU A 1 316 ? -21.734 19.934 8.233 1.00 89.31 316 GLU A C 1
ATOM 2545 O O . GLU A 1 316 ? -22.446 18.984 7.915 1.00 89.31 316 GLU A O 1
ATOM 2550 N N . GLN A 1 317 ? -20.426 19.799 8.471 1.00 88.44 317 GLN A N 1
ATOM 2551 C CA . GLN A 1 317 ? -19.723 18.516 8.393 1.00 88.44 317 GLN A CA 1
ATOM 2552 C C . GLN A 1 317 ? -20.385 17.450 9.274 1.00 88.44 317 GLN A C 1
ATOM 2554 O O . GLN A 1 317 ? -20.663 16.342 8.816 1.00 88.44 317 GLN A O 1
ATOM 2559 N N . ARG A 1 318 ? -20.682 17.783 10.537 1.00 90.62 318 ARG A N 1
ATOM 2560 C CA . ARG A 1 318 ? -21.364 16.863 11.456 1.00 90.62 318 ARG A CA 1
ATOM 2561 C C . ARG A 1 318 ? -22.739 16.449 10.929 1.00 90.62 318 ARG A C 1
ATOM 2563 O O . ARG A 1 318 ? -23.060 15.264 10.942 1.00 90.62 318 ARG A O 1
ATOM 2570 N N . ARG A 1 319 ? -23.531 17.401 10.434 1.00 91.62 319 ARG A N 1
ATOM 2571 C CA . ARG A 1 319 ? -24.852 17.121 9.852 1.00 91.62 319 ARG A CA 1
ATOM 2572 C C . ARG A 1 319 ? -24.750 16.194 8.642 1.00 91.62 319 ARG A C 1
ATOM 2574 O O . ARG A 1 319 ? -25.580 15.305 8.477 1.00 91.62 319 ARG A O 1
ATOM 2581 N N . ASP A 1 320 ? -23.749 16.390 7.794 1.00 89.81 320 ASP A N 1
ATOM 2582 C CA . ASP A 1 320 ? -23.536 15.542 6.624 1.00 89.81 320 ASP A CA 1
ATOM 2583 C C . ASP A 1 320 ? -23.065 14.142 7.009 1.00 89.81 320 ASP A C 1
ATOM 2585 O O . ASP A 1 320 ? -23.554 13.162 6.447 1.00 89.81 320 ASP A O 1
ATOM 2589 N N . LEU A 1 321 ? -22.205 14.022 8.023 1.00 91.62 321 LEU A N 1
ATOM 2590 C CA . LEU A 1 321 ? -21.860 12.732 8.612 1.00 91.62 321 LEU A CA 1
ATOM 2591 C C . LEU A 1 321 ? -23.110 12.001 9.123 1.00 91.62 321 LEU A C 1
ATOM 2593 O O . LEU A 1 321 ? -23.310 10.838 8.782 1.00 91.62 321 LEU A O 1
ATOM 2597 N N . GLU A 1 322 ? -23.971 12.675 9.887 1.00 92.75 322 GLU A N 1
ATOM 2598 C CA . GLU A 1 322 ? -25.218 12.100 10.409 1.00 92.75 322 GLU A CA 1
ATOM 2599 C C . GLU A 1 322 ? -26.141 11.617 9.275 1.00 92.75 322 GLU A C 1
ATOM 2601 O O . GLU A 1 322 ? -26.667 10.504 9.341 1.00 92.75 322 GLU A O 1
ATOM 2606 N N . LYS A 1 323 ? -26.274 12.390 8.185 1.00 92.50 323 LYS A N 1
ATOM 2607 C CA . LYS A 1 323 ? -27.013 11.961 6.982 1.00 92.50 323 LYS A CA 1
ATOM 2608 C C . LYS A 1 323 ? -26.396 10.719 6.341 1.00 92.50 323 LYS A C 1
ATOM 2610 O O . LYS A 1 323 ? -27.134 9.807 5.975 1.00 92.50 323 LYS A O 1
ATOM 2615 N N . ILE A 1 324 ? -25.069 10.677 6.189 1.00 91.25 324 ILE A N 1
ATOM 2616 C CA . ILE A 1 324 ? -24.361 9.538 5.588 1.00 91.25 324 ILE A CA 1
ATOM 2617 C C . ILE A 1 324 ? -24.571 8.283 6.438 1.00 91.25 324 ILE A C 1
ATOM 2619 O O . ILE A 1 324 ? -24.953 7.246 5.901 1.00 91.25 324 ILE A O 1
ATOM 2623 N N . VAL A 1 325 ? -24.391 8.379 7.758 1.00 91.81 325 VAL A N 1
ATOM 2624 C CA . VAL A 1 325 ? -24.597 7.261 8.691 1.00 91.81 325 VAL A CA 1
ATOM 2625 C C . VAL A 1 325 ? -26.044 6.763 8.624 1.00 91.81 325 VAL A C 1
ATOM 2627 O O . VAL A 1 325 ? -26.271 5.558 8.502 1.00 91.81 325 VAL A O 1
ATOM 2630 N N . ALA A 1 326 ? -27.025 7.671 8.625 1.00 92.12 326 ALA A N 1
ATOM 2631 C CA . ALA A 1 326 ? -28.442 7.319 8.520 1.00 92.12 326 ALA A CA 1
ATOM 2632 C C . ALA A 1 326 ? -28.788 6.650 7.179 1.00 92.12 326 ALA A C 1
ATOM 2634 O O . ALA A 1 326 ? -29.549 5.680 7.143 1.00 92.12 326 ALA A O 1
ATOM 2635 N N . LEU A 1 327 ? -28.209 7.139 6.080 1.00 91.50 327 LEU A N 1
ATOM 2636 C CA . LEU A 1 327 ? -28.403 6.583 4.743 1.00 91.50 327 LEU A CA 1
ATOM 2637 C C . LEU A 1 327 ? -27.788 5.185 4.617 1.00 91.50 327 LEU A C 1
ATOM 2639 O O . LEU A 1 327 ? -28.424 4.279 4.081 1.00 91.50 327 LEU A O 1
ATOM 2643 N N . ARG A 1 328 ? -26.555 5.006 5.106 1.00 90.44 328 ARG A N 1
ATOM 2644 C CA . ARG A 1 328 ? -25.805 3.746 4.994 1.00 90.44 328 ARG A CA 1
ATOM 2645 C C . ARG A 1 328 ? -26.242 2.697 6.011 1.00 90.44 328 ARG A C 1
ATOM 2647 O O . ARG A 1 328 ? -26.011 1.515 5.776 1.00 90.44 328 ARG A O 1
ATOM 2654 N N . ARG A 1 329 ? -26.898 3.112 7.102 1.00 93.50 329 ARG A N 1
ATOM 2655 C CA . ARG A 1 329 ? -27.397 2.236 8.175 1.00 93.50 329 ARG A CA 1
ATOM 2656 C C . ARG A 1 329 ? -26.303 1.320 8.726 1.00 93.50 329 ARG A C 1
ATOM 2658 O O . ARG A 1 329 ? -26.516 0.120 8.896 1.00 93.50 329 ARG A O 1
ATOM 2665 N N . TRP A 1 330 ? -25.117 1.877 8.960 1.00 94.38 330 TRP A N 1
ATOM 2666 C CA . TRP A 1 330 ? -23.998 1.088 9.460 1.00 94.38 330 TRP A CA 1
ATOM 2667 C C . TRP A 1 330 ? -24.318 0.491 10.838 1.00 94.38 330 TRP A C 1
ATOM 2669 O O . TRP A 1 330 ? -24.803 1.209 11.713 1.00 94.38 330 TRP A O 1
ATOM 2679 N N . PRO A 1 331 ? -24.041 -0.808 11.054 1.00 94.75 331 PRO A N 1
ATOM 2680 C CA . PRO A 1 331 ? -24.323 -1.483 12.320 1.00 94.75 331 PRO A CA 1
ATOM 2681 C C . PRO A 1 331 ? -23.274 -1.199 13.407 1.00 94.75 331 PRO A C 1
ATOM 2683 O O . PRO A 1 331 ? -23.357 -1.764 14.496 1.00 94.75 331 PRO A O 1
ATOM 2686 N N . TRP A 1 332 ? -22.277 -0.357 13.123 1.00 95.44 332 TRP A N 1
ATOM 2687 C CA . TRP A 1 332 ? -21.209 -0.001 14.051 1.00 95.44 332 TRP A CA 1
ATOM 2688 C C . TRP A 1 332 ? -21.234 1.482 14.445 1.00 95.44 332 TRP A C 1
ATOM 2690 O O . TRP A 1 332 ? -21.754 2.314 13.697 1.00 95.44 332 TRP A O 1
ATOM 2700 N N . PRO A 1 333 ? -20.628 1.843 15.591 1.00 95.56 333 PRO A N 1
ATOM 2701 C CA . PRO A 1 333 ? -20.480 3.234 16.002 1.00 95.56 333 PRO A CA 1
ATOM 2702 C C . PRO A 1 333 ? -19.582 4.041 15.058 1.00 95.56 333 PRO A C 1
ATOM 2704 O O . PRO A 1 333 ? -18.480 3.609 14.700 1.00 95.56 333 PRO A O 1
ATOM 2707 N N . VAL A 1 334 ? -20.026 5.257 14.732 1.00 95.75 334 VAL A N 1
ATOM 2708 C CA . VAL A 1 334 ? -19.237 6.257 14.005 1.00 95.75 334 VAL A CA 1
ATOM 2709 C C . VAL A 1 334 ? -19.037 7.485 14.884 1.00 95.75 334 VAL A C 1
ATOM 2711 O O . VAL A 1 334 ? -19.978 8.205 15.201 1.00 95.75 334 VAL A O 1
ATOM 2714 N N . LEU A 1 335 ? -17.791 7.707 15.284 1.00 94.88 335 LEU A N 1
ATOM 2715 C CA . LEU A 1 335 ? -17.356 8.751 16.192 1.00 94.88 335 LEU A CA 1
ATOM 2716 C C . LEU A 1 335 ? -16.906 9.967 15.389 1.00 94.88 335 LEU A C 1
ATOM 2718 O O . LEU A 1 335 ? -16.015 9.871 14.544 1.00 94.88 335 LEU A O 1
ATOM 2722 N N . TRP A 1 336 ? -17.493 11.123 15.674 1.00 93.38 336 TRP A N 1
ATOM 2723 C CA . TRP A 1 336 ? -17.103 12.381 15.049 1.00 93.38 336 TRP A CA 1
ATOM 2724 C C . TRP A 1 336 ? -15.833 12.948 15.693 1.00 93.38 336 TRP A C 1
ATOM 2726 O O . TRP A 1 336 ? -15.832 13.256 16.884 1.00 93.38 336 TRP A O 1
ATOM 2736 N N . ASN A 1 337 ? -14.767 13.134 14.908 1.00 91.81 337 ASN A N 1
ATOM 2737 C CA . ASN A 1 337 ? -13.556 13.836 15.336 1.00 91.81 337 ASN A CA 1
ATOM 2738 C C . ASN A 1 337 ? -13.267 15.043 14.413 1.00 91.81 337 ASN A C 1
ATOM 2740 O O . ASN A 1 337 ? -12.606 14.892 13.379 1.00 91.81 337 ASN A O 1
ATOM 2744 N N . PRO A 1 338 ? -13.688 16.266 14.791 1.00 84.31 338 PRO A N 1
ATOM 2745 C CA . PRO A 1 338 ? -13.488 17.470 13.975 1.00 84.31 338 PRO A CA 1
ATOM 2746 C C . PRO A 1 338 ? -12.015 17.899 13.878 1.00 84.31 338 PRO A C 1
ATOM 2748 O O . PRO A 1 338 ? -11.607 18.644 12.977 1.00 84.31 338 PRO A O 1
ATOM 2751 N N . ARG A 1 339 ? -11.177 17.423 14.808 1.00 81.44 339 ARG A N 1
ATOM 2752 C CA . ARG A 1 339 ? -9.742 17.723 14.827 1.00 81.44 339 ARG A CA 1
ATOM 2753 C C . ARG A 1 339 ? -8.953 16.900 13.808 1.00 81.44 339 ARG A C 1
ATOM 2755 O O . ARG A 1 339 ? -7.809 17.253 13.537 1.00 81.44 339 ARG A O 1
ATOM 2762 N N . GLY A 1 340 ? -9.598 15.918 13.180 1.00 78.56 340 GLY A N 1
ATOM 2763 C CA . GLY A 1 340 ? -8.976 14.989 12.247 1.00 78.56 340 GLY A CA 1
ATOM 2764 C C . GLY A 1 340 ? -8.521 13.725 12.962 1.00 78.56 340 GLY A C 1
ATOM 2765 O O . GLY A 1 340 ? -8.040 13.785 14.082 1.00 78.56 340 GLY A O 1
ATOM 2766 N N . HIS A 1 341 ? -8.665 12.579 12.306 1.00 80.44 341 HIS A N 1
ATOM 2767 C CA . HIS A 1 341 ? -8.199 11.278 12.800 1.00 80.44 341 HIS A CA 1
ATOM 2768 C C . HIS A 1 341 ? -6.660 11.130 12.834 1.00 80.44 341 HIS A C 1
ATOM 2770 O O . HIS A 1 341 ? -6.165 10.176 13.434 1.00 80.44 341 HIS A O 1
ATOM 2776 N N . ASP A 1 342 ? -5.905 12.056 12.229 1.00 80.88 342 ASP A N 1
ATOM 2777 C CA . ASP A 1 342 ? -4.436 12.016 12.165 1.00 80.88 342 ASP A CA 1
ATOM 2778 C C . ASP A 1 342 ? -3.781 12.073 13.554 1.00 80.88 342 ASP A C 1
ATOM 2780 O O . ASP A 1 342 ? -2.713 11.498 13.763 1.00 80.88 342 ASP A O 1
ATOM 2784 N N . ASP A 1 343 ? -4.420 12.732 14.529 1.00 84.44 343 ASP A N 1
ATOM 2785 C CA . ASP A 1 343 ? -3.898 12.824 15.896 1.00 84.44 343 ASP A CA 1
ATOM 2786 C C . ASP A 1 343 ? -3.908 11.460 16.604 1.00 84.44 343 ASP A C 1
ATOM 2788 O O . ASP A 1 343 ? -2.970 11.127 17.334 1.00 84.44 343 ASP A O 1
ATOM 2792 N N . ILE A 1 344 ? -4.946 10.660 16.346 1.00 88.38 344 ILE A N 1
ATOM 2793 C CA . ILE A 1 344 ? -5.068 9.275 16.796 1.00 88.38 344 ILE A CA 1
ATOM 2794 C C . ILE A 1 344 ? -4.224 8.349 15.913 1.00 88.38 344 ILE A C 1
ATOM 2796 O O . ILE A 1 344 ? -3.603 7.432 16.420 1.00 88.38 344 ILE A O 1
ATOM 2800 N N . ALA A 1 345 ? -4.118 8.557 14.604 1.00 85.94 345 ALA A N 1
ATOM 2801 C CA . ALA A 1 345 ? -3.272 7.692 13.776 1.00 85.94 345 ALA A CA 1
ATOM 2802 C C . ALA A 1 345 ? -1.776 7.849 14.132 1.00 85.94 345 ALA A C 1
ATOM 2804 O O . ALA A 1 345 ? -1.085 6.871 14.428 1.00 85.94 345 ALA A O 1
ATOM 2805 N N . GLY A 1 346 ? -1.283 9.091 14.184 1.00 85.00 346 GLY A N 1
ATOM 2806 C CA . GLY A 1 346 ? 0.140 9.397 14.341 1.00 85.00 346 GLY A CA 1
ATOM 2807 C C . GLY A 1 346 ? 0.719 9.053 15.716 1.00 85.00 346 GLY A C 1
ATOM 2808 O O . GLY A 1 346 ? 1.887 8.647 15.818 1.00 85.00 346 GLY A O 1
ATOM 2809 N N . ARG A 1 347 ? -0.088 9.167 16.781 1.00 87.56 347 ARG A N 1
ATOM 2810 C CA . ARG A 1 347 ? 0.313 8.782 18.148 1.00 87.56 347 ARG A CA 1
ATOM 2811 C C . ARG A 1 347 ? 0.603 7.290 18.267 1.00 87.56 347 ARG A C 1
ATOM 2813 O O . ARG A 1 347 ? 1.573 6.927 18.921 1.00 87.56 347 ARG A O 1
ATOM 2820 N N . TRP A 1 348 ? -0.161 6.459 17.563 1.00 86.19 348 TRP A N 1
ATOM 2821 C CA . TRP A 1 348 ? 0.015 5.006 17.526 1.00 86.19 348 TRP A CA 1
ATOM 2822 C C . TRP A 1 348 ? 0.859 4.540 16.332 1.00 86.19 348 TRP A C 1
ATOM 2824 O O . TRP A 1 348 ? 0.836 3.375 15.952 1.00 86.19 348 TRP A O 1
ATOM 2834 N N . GLY A 1 349 ? 1.641 5.451 15.743 1.00 79.88 349 GLY A N 1
ATOM 2835 C CA . GLY A 1 349 ? 2.655 5.111 14.746 1.00 79.88 349 GLY A CA 1
ATOM 2836 C C . GLY A 1 349 ? 2.124 4.865 13.334 1.00 79.88 349 GLY A C 1
ATOM 2837 O O . GLY A 1 349 ? 2.913 4.529 12.450 1.00 79.88 349 GLY A O 1
ATOM 2838 N N . SER A 1 350 ? 0.829 5.074 13.084 1.00 83.00 350 SER A N 1
ATOM 2839 C CA . SER A 1 350 ? 0.296 5.038 11.727 1.00 83.00 350 SER A CA 1
ATOM 2840 C C . SER A 1 350 ? 0.592 6.343 10.990 1.00 83.00 350 SER A C 1
ATOM 2842 O O . SER A 1 350 ? 0.386 7.439 11.509 1.00 83.00 350 SER A O 1
ATOM 2844 N N . THR A 1 351 ? 1.096 6.215 9.765 1.00 76.69 351 THR A N 1
ATOM 2845 C CA . THR A 1 351 ? 1.487 7.334 8.892 1.00 76.69 351 THR A CA 1
ATOM 2846 C C . THR A 1 351 ? 0.714 7.345 7.575 1.00 76.69 351 THR A C 1
ATOM 2848 O O . THR A 1 351 ? 1.037 8.107 6.667 1.00 76.69 351 THR A O 1
ATOM 2851 N N . THR A 1 352 ? -0.303 6.490 7.446 1.00 78.56 352 THR A N 1
ATOM 2852 C CA . THR A 1 352 ? -1.094 6.355 6.221 1.00 78.56 352 THR A CA 1
ATOM 2853 C C . THR A 1 352 ? -2.458 7.017 6.350 1.00 78.56 352 THR A C 1
ATOM 2855 O O . THR A 1 352 ? -3.044 7.014 7.425 1.00 78.56 352 THR A O 1
ATOM 2858 N N . PHE A 1 353 ? -2.994 7.519 5.239 1.00 80.44 353 PHE A N 1
ATOM 2859 C CA . PHE A 1 353 ? -4.352 8.054 5.154 1.00 80.44 353 PHE A CA 1
ATOM 2860 C C . PHE A 1 353 ? -5.112 7.376 3.993 1.00 80.44 353 PHE A C 1
ATOM 2862 O O . PHE A 1 353 ? -4.599 7.385 2.869 1.00 80.44 353 PHE A O 1
ATOM 2869 N N . PRO A 1 354 ? -6.327 6.835 4.213 1.00 87.62 354 PRO A N 1
ATOM 2870 C CA . PRO A 1 354 ? -6.910 6.546 5.527 1.00 87.62 354 PRO A CA 1
ATOM 2871 C C . PRO A 1 354 ? -6.045 5.549 6.318 1.00 87.62 354 PRO A C 1
ATOM 2873 O O . PRO A 1 354 ? -5.137 4.915 5.776 1.00 87.62 354 PRO A O 1
ATOM 2876 N N . SER A 1 355 ? -6.321 5.426 7.613 1.00 89.25 355 SER A N 1
ATOM 2877 C CA . SER A 1 355 ? -5.625 4.516 8.520 1.00 89.25 355 SER A CA 1
ATOM 2878 C C . SER A 1 355 ? -6.601 3.545 9.170 1.00 89.25 355 SER A C 1
ATOM 2880 O O . SER A 1 355 ? -7.806 3.771 9.245 1.00 89.25 355 SER A O 1
ATOM 2882 N N . TRP A 1 356 ? -6.070 2.464 9.714 1.00 91.56 356 TRP A N 1
ATOM 2883 C CA . TRP A 1 356 ? -6.809 1.565 10.579 1.00 91.56 356 TRP A CA 1
ATOM 2884 C C . TRP A 1 356 ? -5.866 0.958 11.615 1.00 91.56 356 TRP A C 1
ATOM 2886 O O . TRP A 1 356 ? -4.652 0.919 11.422 1.00 91.56 356 TRP A O 1
ATOM 2896 N N . MET A 1 357 ? -6.435 0.512 12.727 1.00 92.38 357 MET A N 1
ATOM 2897 C CA . MET A 1 357 ? -5.752 -0.258 13.760 1.00 92.38 357 MET A CA 1
ATOM 2898 C C . MET A 1 357 ? -6.591 -1.490 14.070 1.00 92.38 357 MET A C 1
ATOM 2900 O O . MET A 1 357 ? -7.817 -1.399 14.138 1.00 92.38 357 MET A O 1
ATOM 2904 N N . LEU A 1 358 ? -5.943 -2.636 14.248 1.00 92.88 358 LEU A N 1
ATOM 2905 C CA . LEU A 1 358 ? -6.613 -3.869 14.640 1.00 92.88 358 LEU A CA 1
ATOM 2906 C C . LEU A 1 358 ? -6.223 -4.189 16.079 1.00 92.88 358 LEU A C 1
ATOM 2908 O O . LEU A 1 358 ? -5.043 -4.210 16.397 1.00 92.88 358 LEU A O 1
ATOM 2912 N N . ILE A 1 359 ? -7.200 -4.421 16.942 1.00 93.81 359 ILE A N 1
ATOM 2913 C CA . ILE A 1 359 ? -7.000 -4.765 18.348 1.00 93.81 359 ILE A CA 1
ATOM 2914 C C . ILE A 1 359 ? -7.459 -6.209 18.532 1.00 93.81 359 ILE A C 1
ATOM 2916 O O . ILE A 1 359 ? -8.549 -6.589 18.091 1.00 93.81 359 ILE A O 1
ATOM 2920 N N . GLY A 1 360 ? -6.598 -7.018 19.136 1.00 93.06 360 GLY A N 1
ATOM 2921 C CA . GLY A 1 360 ? -6.823 -8.432 19.380 1.00 93.06 360 GLY A CA 1
ATOM 2922 C C . GLY A 1 360 ? -7.842 -8.677 20.488 1.00 93.06 360 GLY A C 1
ATOM 2923 O O . GLY A 1 360 ? -8.260 -7.773 21.211 1.00 93.06 360 GLY A O 1
ATOM 2924 N N . ARG A 1 361 ? -8.219 -9.950 20.648 1.00 92.50 361 ARG A N 1
ATOM 2925 C CA . ARG A 1 361 ? -9.143 -10.403 21.705 1.00 92.50 361 ARG A CA 1
ATOM 2926 C C . ARG A 1 361 ? -8.597 -10.171 23.119 1.00 92.50 361 ARG A C 1
ATOM 2928 O O . ARG A 1 361 ? -9.375 -10.087 24.068 1.00 92.50 361 ARG A O 1
ATOM 2935 N N . ASP A 1 362 ? -7.277 -10.079 23.231 1.00 90.81 362 ASP A N 1
ATOM 2936 C CA . ASP A 1 362 ? -6.497 -9.748 24.425 1.00 90.81 362 ASP A CA 1
ATOM 2937 C C . ASP A 1 362 ? -6.448 -8.239 24.726 1.00 90.81 362 ASP A C 1
ATOM 2939 O O . ASP A 1 362 ? -5.944 -7.838 25.773 1.00 90.81 362 ASP A O 1
ATOM 2943 N N . GLY A 1 363 ? -7.000 -7.399 23.844 1.00 91.00 363 GLY A N 1
ATOM 2944 C CA . GLY A 1 363 ? -6.998 -5.946 23.990 1.00 91.00 363 GLY A CA 1
ATOM 2945 C C . GLY A 1 363 ? -5.689 -5.272 23.574 1.00 91.00 363 GLY A C 1
ATOM 2946 O O . GLY A 1 363 ? -5.550 -4.067 23.796 1.00 91.00 363 GLY A O 1
ATOM 2947 N N . LEU A 1 364 ? -4.752 -6.013 22.973 1.00 91.19 364 LEU A N 1
ATOM 2948 C CA . LEU A 1 364 ? -3.485 -5.482 22.472 1.00 91.19 364 LEU A CA 1
ATOM 2949 C C . LEU A 1 364 ? -3.581 -5.110 20.993 1.00 91.19 364 LEU A C 1
ATOM 2951 O O . LEU A 1 364 ? -4.411 -5.637 20.248 1.00 91.19 364 LEU A O 1
ATOM 2955 N N . LEU A 1 365 ? -2.725 -4.187 20.556 1.00 91.56 365 LEU A N 1
ATOM 2956 C CA . LEU A 1 365 ? -2.633 -3.836 19.145 1.00 91.56 365 LEU A CA 1
ATOM 2957 C C . LEU A 1 365 ? -2.041 -5.012 18.360 1.00 91.56 365 LEU A C 1
ATOM 2959 O O . LEU A 1 365 ? -1.019 -5.584 18.728 1.00 91.56 365 LEU A O 1
ATOM 2963 N N . VAL A 1 366 ? -2.692 -5.360 17.258 1.00 88.81 366 VAL A N 1
ATOM 2964 C CA . VAL A 1 366 ? -2.240 -6.379 16.319 1.00 88.81 366 VAL A CA 1
ATOM 2965 C C . VAL A 1 366 ? -1.448 -5.676 15.219 1.00 88.81 366 VAL A C 1
ATOM 2967 O O . VAL A 1 366 ? -1.983 -4.742 14.609 1.00 88.81 366 VAL A O 1
ATOM 2970 N N . PRO A 1 367 ? -0.222 -6.138 14.910 1.00 79.62 367 PRO A N 1
ATOM 2971 C CA . PRO A 1 367 ? 0.595 -5.545 13.864 1.00 79.62 367 PRO A CA 1
ATOM 2972 C C . PRO A 1 367 ? -0.179 -5.432 12.551 1.00 79.62 367 PRO A C 1
ATOM 2974 O O . PRO A 1 367 ? -0.689 -6.425 12.012 1.00 79.62 367 PRO A O 1
ATOM 2977 N N . ALA A 1 368 ? -0.268 -4.214 12.018 1.00 72.81 368 ALA A N 1
ATOM 2978 C CA . ALA A 1 368 ? -0.918 -3.955 10.744 1.00 72.81 368 ALA A CA 1
ATOM 2979 C C . ALA A 1 368 ? -0.052 -4.521 9.610 1.00 72.81 368 ALA A C 1
ATOM 2981 O O . ALA A 1 368 ? 0.856 -3.870 9.096 1.00 72.81 368 ALA A O 1
ATOM 2982 N N . ARG A 1 369 ? -0.335 -5.763 9.206 1.00 66.56 369 ARG A N 1
ATOM 2983 C CA . ARG A 1 369 ? 0.392 -6.431 8.115 1.00 66.56 369 ARG A CA 1
ATOM 2984 C C . ARG A 1 369 ? -0.099 -6.029 6.729 1.00 66.56 369 ARG A C 1
ATOM 2986 O O . ARG A 1 369 ? 0.465 -6.486 5.748 1.00 66.56 369 ARG A O 1
ATOM 2993 N N . ALA A 1 370 ? -1.131 -5.204 6.591 1.00 57.31 370 ALA A N 1
ATOM 2994 C CA . ALA A 1 370 ? -1.702 -4.878 5.287 1.00 57.31 370 ALA A CA 1
ATOM 2995 C C . ALA A 1 370 ? -1.473 -3.408 4.894 1.00 57.31 370 ALA A C 1
ATOM 2997 O O . ALA A 1 370 ? -1.075 -2.578 5.705 1.00 57.31 370 ALA A O 1
ATOM 2998 N N . GLY A 1 371 ? -1.588 -3.115 3.595 1.00 60.06 371 GLY A N 1
ATOM 2999 C CA . GLY A 1 371 ? -1.327 -1.774 3.064 1.00 60.06 371 GLY A CA 1
ATOM 3000 C C . GLY A 1 371 ? -2.438 -0.776 3.419 1.00 60.06 371 GLY A C 1
ATOM 3001 O O . GLY A 1 371 ? -3.492 -1.180 3.901 1.00 60.06 371 GLY A O 1
ATOM 3002 N N . PRO A 1 372 ? -2.266 0.517 3.098 1.00 54.28 372 PRO A N 1
ATOM 3003 C CA . PRO A 1 372 ? -3.267 1.554 3.388 1.00 54.28 372 PRO A CA 1
ATOM 3004 C C . PRO A 1 372 ? -4.648 1.287 2.766 1.00 54.28 372 PRO A C 1
ATOM 3006 O O . PRO A 1 372 ? -5.658 1.776 3.259 1.00 54.28 372 PRO A O 1
ATOM 3009 N N . PHE A 1 373 ? -4.697 0.486 1.697 1.00 58.03 373 PHE A N 1
ATOM 3010 C CA . PHE A 1 373 ? -5.914 0.171 0.938 1.00 58.03 373 PHE A CA 1
ATOM 3011 C C . PHE A 1 373 ? -6.258 -1.318 0.942 1.00 58.03 373 PHE A C 1
ATOM 3013 O O . PHE A 1 373 ? -6.926 -1.801 0.031 1.00 58.03 373 PHE A O 1
ATOM 3020 N N . SER A 1 374 ? -5.731 -2.084 1.890 1.00 68.12 374 SER A N 1
ATOM 3021 C CA . SER A 1 374 ? -6.137 -3.468 2.090 1.00 68.12 374 SER A CA 1
ATOM 3022 C C . SER A 1 374 ? -6.187 -3.698 3.582 1.00 68.12 374 SER A C 1
ATOM 3024 O O . SER A 1 374 ? -5.171 -3.564 4.255 1.00 68.12 374 SER A O 1
ATOM 3026 N N . ILE A 1 375 ? -7.368 -4.007 4.097 1.00 75.31 375 ILE A N 1
ATOM 3027 C CA . ILE A 1 375 ? -7.537 -4.407 5.485 1.00 75.31 375 ILE A CA 1
ATOM 3028 C C . ILE A 1 375 ? -7.747 -5.920 5.455 1.00 75.31 375 ILE A C 1
ATOM 3030 O O . ILE A 1 375 ? -8.701 -6.416 4.857 1.00 75.31 375 ILE A O 1
ATOM 3034 N N . SER A 1 376 ? -6.833 -6.663 6.069 1.00 78.19 376 SER A N 1
ATOM 3035 C CA . SER A 1 376 ? -6.951 -8.112 6.221 1.00 78.19 376 SER A CA 1
ATOM 3036 C C . SER A 1 376 ? -6.863 -8.463 7.693 1.00 78.19 376 SER A C 1
ATOM 3038 O O . SER A 1 376 ? -5.901 -8.080 8.359 1.00 78.19 376 SER A O 1
ATOM 3040 N N . ILE A 1 377 ? -7.834 -9.226 8.182 1.00 79.75 377 ILE A N 1
ATOM 3041 C CA . ILE A 1 377 ? -7.766 -9.812 9.517 1.00 79.75 377 ILE A CA 1
ATOM 3042 C C . ILE A 1 377 ? -6.869 -11.054 9.426 1.00 79.75 377 ILE A C 1
ATOM 3044 O O . ILE A 1 377 ? -7.138 -11.916 8.581 1.00 79.75 377 ILE A O 1
ATOM 3048 N N . PRO A 1 378 ? -5.798 -11.153 10.238 1.00 80.44 378 PRO A N 1
ATOM 3049 C CA . PRO A 1 378 ? -4.982 -12.359 10.326 1.00 80.44 378 PRO A CA 1
ATOM 3050 C C . PRO A 1 378 ? -5.851 -13.600 10.535 1.00 80.44 378 PRO A C 1
ATOM 3052 O O . PRO A 1 378 ? -6.853 -13.551 11.251 1.00 80.44 378 PRO A O 1
ATOM 3055 N N . ARG A 1 379 ? -5.481 -14.722 9.909 1.00 79.38 379 ARG A N 1
ATOM 3056 C CA . ARG A 1 379 ? -6.294 -15.949 9.913 1.00 79.38 379 ARG A CA 1
ATOM 3057 C C . ARG A 1 379 ? -6.597 -16.436 11.331 1.00 79.38 379 ARG A C 1
ATOM 3059 O O . ARG A 1 379 ? -7.667 -16.983 11.567 1.00 79.38 379 ARG A O 1
ATOM 3066 N N . GLU A 1 380 ? -5.673 -16.212 12.257 1.00 79.56 380 GLU A N 1
ATOM 3067 C CA . GLU A 1 380 ? -5.777 -16.577 13.669 1.00 79.56 380 GLU A CA 1
ATOM 3068 C C . GLU A 1 380 ? -6.858 -15.766 14.399 1.00 79.56 380 GLU A C 1
ATOM 3070 O O . GLU A 1 380 ? -7.489 -16.261 15.327 1.00 79.56 380 GLU A O 1
ATOM 3075 N N . LEU A 1 381 ? -7.107 -14.531 13.958 1.00 80.94 381 LEU A N 1
ATOM 3076 C CA . LEU A 1 381 ? -8.123 -13.639 14.523 1.00 80.94 381 LEU A CA 1
ATOM 3077 C C . LEU A 1 381 ? -9.481 -13.770 13.826 1.00 80.94 381 LEU A C 1
ATOM 3079 O O . LEU A 1 381 ? -10.500 -13.416 14.412 1.00 80.94 381 LEU A O 1
ATOM 3083 N N . ALA A 1 382 ? -9.495 -14.304 12.603 1.00 80.56 382 ALA A N 1
ATOM 3084 C CA . ALA A 1 382 ? -10.707 -14.603 11.844 1.00 80.56 382 ALA A CA 1
ATOM 3085 C C . ALA A 1 382 ? -11.413 -15.895 12.305 1.00 80.56 382 ALA A C 1
ATOM 3087 O O . ALA A 1 382 ? -12.434 -16.270 11.752 1.00 80.56 382 ALA A O 1
ATOM 3088 N N . GLN A 1 383 ? -10.884 -16.628 13.286 1.00 82.12 383 GLN A N 1
ATOM 3089 C CA . GLN A 1 383 ? -11.603 -17.766 13.862 1.00 82.12 383 GLN A CA 1
ATOM 3090 C C . GLN A 1 383 ? -12.471 -17.300 15.034 1.00 82.12 383 GLN A C 1
ATOM 3092 O O . GLN A 1 383 ? -12.047 -16.392 15.757 1.00 82.12 383 GLN A O 1
ATOM 3097 N N . PRO A 1 384 ? -13.656 -17.907 15.260 1.00 81.12 384 PRO A N 1
ATOM 3098 C CA . PRO A 1 384 ? -14.444 -17.666 16.464 1.00 81.12 384 PRO A CA 1
ATOM 3099 C C . PRO A 1 384 ? -13.599 -17.854 17.725 1.00 81.12 384 PRO A C 1
ATOM 3101 O O . PRO A 1 384 ? -12.661 -18.654 17.738 1.00 81.12 384 PRO A O 1
ATOM 3104 N N . ALA A 1 385 ? -13.940 -17.134 18.797 1.00 78.06 385 ALA A N 1
ATOM 3105 C CA . ALA A 1 385 ? -13.301 -17.383 20.083 1.00 78.06 385 ALA A CA 1
ATOM 3106 C C . ALA A 1 385 ? -13.525 -18.859 20.452 1.00 78.06 385 ALA A C 1
ATOM 3108 O O . ALA A 1 385 ? -14.646 -19.348 20.263 1.00 78.06 385 ALA A O 1
ATOM 3109 N N . PRO A 1 386 ? -12.509 -19.569 20.976 1.00 76.00 386 PRO A N 1
ATOM 3110 C CA . PRO A 1 386 ? -12.760 -20.867 21.580 1.00 76.00 386 PRO A CA 1
ATOM 3111 C C . PRO A 1 386 ? -13.854 -20.693 22.636 1.00 76.00 386 PRO A C 1
ATOM 3113 O O . PRO A 1 386 ? -13.857 -19.696 23.366 1.00 76.00 386 PRO A O 1
ATOM 3116 N N . ALA A 1 387 ? -14.813 -21.622 22.670 1.00 75.75 387 ALA A N 1
ATOM 3117 C CA . ALA A 1 387 ? -15.848 -21.614 23.695 1.00 75.75 387 ALA A CA 1
ATOM 3118 C C . ALA A 1 387 ? -15.164 -21.529 25.067 1.00 75.75 387 ALA A C 1
ATOM 3120 O O . ALA A 1 387 ? -14.200 -22.258 25.314 1.00 75.75 387 ALA A O 1
ATOM 3121 N N . ALA A 1 388 ? -15.608 -20.593 25.910 1.00 70.00 388 ALA A N 1
ATOM 3122 C CA . ALA A 1 388 ? -15.090 -20.500 27.267 1.00 70.00 388 ALA A CA 1
ATOM 3123 C C . ALA A 1 388 ? -15.313 -21.863 27.958 1.00 70.00 388 ALA A C 1
ATOM 3125 O O . ALA A 1 388 ? -16.410 -22.409 27.804 1.00 70.00 388 ALA A O 1
ATOM 3126 N N . PRO A 1 389 ? -14.283 -22.431 28.612 1.00 52.84 389 PRO A N 1
ATOM 3127 C CA . PRO A 1 389 ? -14.375 -23.737 29.257 1.00 52.84 389 PRO A CA 1
ATOM 3128 C C . PRO A 1 389 ? -15.406 -23.775 30.386 1.00 52.84 389 PRO A C 1
ATOM 3130 O O . PRO A 1 389 ? -15.649 -22.712 31.009 1.00 52.84 389 PRO A O 1
#

pLDDT: mean 86.08, std 13.4, range [33.09, 98.25]